Protein 1AUK (pdb70)

Foldseek 3Di:
DFFFEEEAAEAQAACPADVCSPDDFFDQVLVNVLLQFFEWEPAEWAFEQALQLLVLLFQLARSQQQFCDFHFAALQFQFFRDLVGATLLNLVVVLPAQEEEEEEARGDQHDLRCRDDVSRNHPWYWYWDHAQLREFFQCAAQEPDRHGFPDTGHYPAFATFTDTRRAGPFGVDRNACSLVVVLVVLLVQCVVCVVVVHHYYYHYYDNPPPPPAHYHHVQQPPRRQHRNNSRVRSVSVSSVSSVVSCVVVVRQQRYKYKYKYRWAWQCLVPSSIYDNPLWDFTGQWPGCRTIGIIMIIHHPPQAGNDYDHAYHYSSAVSQQSCVSSVGDDDPDDRDHHHCRCVRRVNDGGPDFKGFHAGSHHDLVQATQWMDGHQKIWGQKTAADSSRPDDPDPSNHNVNHIDGDVVTFMDRCVVCVHSDDGPVCDDPVRVVVSVVRVVVRVVCSVPRDGHHHSRVVDGDSLSRDANDPPDPPPPVRRGGD

Nearest PDB structures (foldseek):
  1e33-assembly1_P-2  TM=1.002E+00  e=0.000E+00  Homo sapiens
  1e1z-assembly1_P-2  TM=1.002E+00  e=0.000E+00  Homo sapiens
  1e2s-assembly1_P-2  TM=1.002E+00  e=0.000E+00  Homo sapiens
  1e3c-assembly1_P-2  TM=1.001E+00  e=0.000E+00  Homo sapiens
  1n2k-assembly1_A  TM=1.001E+00  e=6.493E-104  Homo sapiens

InterPro domains:
  IPR000917 Sulfatase, N-terminal [PF00884] (21-346)
  IPR017850 Alkaline-phosphatase-like, core domain superfamily [G3DSA:3.40.720.10] (21-370)
  IPR017850 Alkaline-phosphatase-like, core domain superfamily [SSF53649] (19-501)
  IPR024607 Sulfatase, conserved site [PS00149] (115-125)
  IPR024607 Sulfatase, conserved site [PS00523] (67-79)
  IPR050738 Sulfatase enzyme [PTHR42693] (12-480)

B-factor: mean 43.53, std 13.0, range [14.09, 102.43]

CATH classification: 3.40.720.10 (+1 more: 3.30.1120.10)

Radius of gyration: 21.38 Å; Cα contacts (8 Å, |Δi|>4): 1241; chains: 1; bounding box: 51×48×68 Å

Secondary structure (DSSP, 8-state):
-PPEEEEEEESS--TTTSGGGT-SS---HHHHHHHHTSEEESSEE-SS---HHHHHHHHSS-GGGGT--SS---TTBS-BS-TTSPPHHHHHHTTT-EEEEEE---SB--GGGTTSGGGGT-SEEEE-SS-TTSSB-TTSEEETTTEEPTT-BS-SSPPPPEEETTEEEEBS--GGGHHHHHHHHHHHHHHHHHHTT--EEEEEE--TTSSSP---TTTTTTSSSHHHHHHHHHHHHHHHHHHHHHHHTT-GGGEEEEEEESS---GGGGGGS---TTS---TTSSSHHHHB---EEE-TTTS-SEEE-S-EEGGGHHHHHHHHHTPPPPSS--S----HHHHHTSS-----EEEE--SS--TTT--SEEEETTEEEEEEE---GGGTTSS-GGGSTTS--EEEEEEEEEETTT-TT----TT---HHHHHHHHHHHHHHHHHHHHPPPPPPSGGG-B-GGGS--SSTT-SSTTTT--B-

Organism: Homo sapiens (NCBI:txid9606)

Solvent-accessible surface area: 17368 Å² total

Structure (mmCIF, N/CA/C/O backbone):
data_1AUK
#
_entry.id   1AUK
#
_cell.length_a   132.630
_cell.length_b   132.630
_cell.length_c   192.060
_cell.angle_alpha   90.00
_cell.angle_beta   90.00
_cell.angle_gamma   90.00
#
_symmetry.space_group_name_H-M   'I 4 2 2'
#
loop_
_entity.id
_entity.type
_entity.pdbx_description
1 polymer 'ARYLSULFATASE A'
2 branched 2-acetamido-2-deoxy-beta-D-glucopyranose-(1-4)-2-acetamido-2-deoxy-beta-D-glucopyranose
3 non-polymer 'MAGNESIUM ION'
4 water water
#
loop_
_atom_site.group_PDB
_atom_site.id
_atom_site.type_symbol
_atom_site.label_atom_id
_atom_site.label_alt_id
_atom_site.label_comp_id
_atom_site.label_asym_id
_atom_site.label_entity_id
_atom_site.label_seq_id
_atom_site.pdbx_PDB_ins_code
_atom_site.Cartn_x
_atom_site.Cartn_y
_atom_site.Cartn_z
_atom_site.occupancy
_atom_site.B_iso_or_equiv
_atom_site.auth_seq_id
_atom_site.auth_comp_id
_atom_site.auth_asym_id
_atom_site.auth_atom_id
_atom_site.pdbx_PDB_model_num
ATOM 1 N N . ARG A 1 1 ? 36.120 68.669 -18.390 1.00 81.04 19 ARG A N 1
ATOM 2 C CA . ARG A 1 1 ? 35.729 68.437 -16.978 1.00 79.89 19 ARG A CA 1
ATOM 3 C C . ARG A 1 1 ? 35.196 67.027 -16.739 1.00 76.93 19 ARG A C 1
ATOM 4 O O . ARG A 1 1 ? 35.759 66.297 -15.916 1.00 78.63 19 ARG A O 1
ATOM 6 N N . PRO A 1 2 ? 34.121 66.644 -17.421 1.00 73.34 20 PRO A N 1
ATOM 7 C CA . PRO A 1 2 ? 33.538 65.310 -17.265 1.00 68.92 20 PRO A CA 1
ATOM 8 C C . PRO A 1 2 ? 34.644 64.270 -17.361 1.00 64.90 20 PRO A C 1
ATOM 9 O O . PRO A 1 2 ? 35.575 64.415 -18.164 1.00 63.36 20 PRO A O 1
ATOM 13 N N . PRO A 1 3 ? 34.590 63.258 -16.501 1.00 61.33 21 PRO A N 1
ATOM 14 C CA . PRO A 1 3 ? 35.594 62.197 -16.512 1.00 57.32 21 PRO A CA 1
ATOM 15 C C . PRO A 1 3 ? 35.342 61.247 -17.670 1.00 52.59 21 PRO A C 1
ATOM 16 O O . PRO A 1 3 ? 34.236 61.211 -18.211 1.00 50.55 21 PRO A O 1
ATOM 20 N N . ASN A 1 4 ? 36.359 60.492 -18.061 1.00 52.02 22 ASN A N 1
ATOM 21 C CA . ASN A 1 4 ? 36.213 59.392 -19.008 1.00 52.52 22 ASN A CA 1
ATOM 22 C C . ASN A 1 4 ? 35.652 58.193 -18.204 1.00 53.82 22 ASN A C 1
ATOM 23 O O . ASN A 1 4 ? 36.130 57.912 -17.093 1.00 51.01 22 ASN A O 1
ATOM 28 N N . ILE A 1 5 ? 34.677 57.496 -18.760 1.00 50.14 23 ILE A N 1
ATOM 29 C CA . ILE A 1 5 ? 34.035 56.372 -18.090 1.00 48.35 23 ILE A CA 1
ATOM 30 C C . ILE A 1 5 ? 34.244 55.030 -18.788 1.00 49.35 23 ILE A C 1
ATOM 31 O O . ILE A 1 5 ? 33.939 54.916 -19.978 1.00 49.57 23 ILE A O 1
ATOM 36 N N . VAL A 1 6 ? 34.740 54.023 -18.062 1.00 45.78 24 VAL A N 1
ATOM 37 C CA . VAL A 1 6 ? 34.813 52.662 -18.589 1.00 45.03 24 VAL A CA 1
ATOM 38 C C . VAL A 1 6 ? 33.988 51.711 -17.700 1.00 45.28 24 VAL A C 1
ATOM 39 O O . VAL A 1 6 ? 34.205 51.524 -16.499 1.00 41.96 24 VAL A O 1
ATOM 43 N N . LEU A 1 7 ? 32.954 51.163 -18.324 1.00 42.27 25 LEU A N 1
ATOM 44 C CA . LEU A 1 7 ? 32.022 50.209 -17.712 1.00 40.22 25 LEU A CA 1
ATOM 45 C C . LEU A 1 7 ? 32.250 48.774 -18.172 1.00 41.78 25 LEU A C 1
ATOM 46 O O . LEU A 1 7 ? 31.883 48.434 -19.312 1.00 39.42 25 LEU A O 1
ATOM 51 N N . ILE A 1 8 ? 32.911 47.942 -17.350 1.00 36.18 26 ILE A N 1
ATOM 52 C CA . ILE A 1 8 ? 33.140 46.523 -17.654 1.00 36.42 26 ILE A CA 1
ATOM 53 C C . ILE A 1 8 ? 32.019 45.660 -17.057 1.00 42.26 26 ILE A C 1
ATOM 54 O O . ILE A 1 8 ? 31.694 45.792 -15.863 1.00 38.34 26 ILE A O 1
ATOM 59 N N . PHE A 1 9 ? 31.310 44.878 -17.879 1.00 38.07 27 PHE A N 1
ATOM 60 C CA . PHE A 1 9 ? 30.162 44.058 -17.509 1.00 36.36 27 PHE A CA 1
ATOM 61 C C . PHE A 1 9 ? 30.353 42.595 -17.905 1.00 38.60 27 PHE A C 1
ATOM 62 O O . PHE A 1 9 ? 30.248 42.215 -19.093 1.00 40.06 27 PHE A O 1
ATOM 70 N N . ALA A 1 10 ? 30.579 41.724 -16.920 1.00 31.85 28 ALA A N 1
ATOM 71 C CA . ALA A 1 10 ? 30.837 40.308 -17.199 1.00 32.22 28 ALA A CA 1
ATOM 72 C C . ALA A 1 10 ? 29.527 39.538 -17.361 1.00 27.86 28 ALA A C 1
ATOM 73 O O . ALA A 1 10 ? 28.451 40.139 -17.250 1.00 27.89 28 ALA A O 1
ATOM 75 N N . ASP A 1 11 ? 29.640 38.271 -17.767 1.00 27.96 29 ASP A N 1
ATOM 76 C CA . ASP A 1 11 ? 28.454 37.468 -18.067 1.00 29.60 29 ASP A CA 1
ATOM 77 C C . ASP A 1 11 ? 28.395 36.199 -17.204 1.00 24.40 29 ASP A C 1
ATOM 78 O O . ASP A 1 11 ? 29.362 35.429 -17.172 1.00 25.79 29 ASP A O 1
ATOM 83 N N . ASP A 1 12 ? 27.262 35.982 -16.511 1.00 27.28 30 ASP A N 1
ATOM 84 C CA . ASP A 1 12 ? 27.206 34.729 -15.708 1.00 26.39 30 ASP A CA 1
ATOM 85 C C . ASP A 1 12 ? 28.376 34.547 -14.775 1.00 19.61 30 ASP A C 1
ATOM 86 O O . ASP A 1 12 ? 29.093 33.523 -14.738 1.00 27.00 30 ASP A O 1
ATOM 91 N N . LEU A 1 13 ? 28.732 35.585 -14.033 1.00 25.22 31 LEU A N 1
ATOM 92 C CA . LEU A 1 13 ? 29.829 35.599 -13.075 1.00 27.22 31 LEU A CA 1
ATOM 93 C C . LEU A 1 13 ? 29.233 35.748 -11.634 1.00 25.95 31 LEU A C 1
ATOM 94 O O . LEU A 1 13 ? 28.366 36.583 -11.351 1.00 26.39 31 LEU A O 1
ATOM 99 N N . GLY A 1 14 ? 29.622 34.837 -10.759 1.00 27.37 32 GLY A N 1
ATOM 100 C CA . GLY A 1 14 ? 29.067 34.791 -9.414 1.00 30.45 32 GLY A CA 1
ATOM 101 C C . GLY A 1 14 ? 29.751 35.708 -8.416 1.00 27.45 32 GLY A C 1
ATOM 102 O O . GLY A 1 14 ? 30.897 36.163 -8.512 1.00 26.88 32 GLY A O 1
ATOM 103 N N . TYR A 1 15 ? 29.017 35.922 -7.304 1.00 31.60 33 TYR A N 1
ATOM 104 C CA . TYR A 1 15 ? 29.544 36.678 -6.161 1.00 25.04 33 TYR A CA 1
ATOM 105 C C . TYR A 1 15 ? 30.802 36.092 -5.598 1.00 21.76 33 TYR A C 1
ATOM 106 O O . TYR A 1 15 ? 31.695 36.799 -5.113 1.00 30.49 33 TYR A O 1
ATOM 115 N N . GLY A 1 16 ? 30.995 34.796 -5.615 1.00 21.21 34 GLY A N 1
ATOM 116 C CA . GLY A 1 16 ? 32.131 34.110 -5.063 1.00 26.21 34 GLY A CA 1
ATOM 117 C C . GLY A 1 16 ? 33.285 33.821 -6.001 1.00 31.46 34 GLY A C 1
ATOM 118 O O . GLY A 1 16 ? 34.251 33.231 -5.531 1.00 28.83 34 GLY A O 1
ATOM 119 N N . ASP A 1 17 ? 33.275 34.288 -7.259 1.00 30.44 35 ASP A N 1
ATOM 120 C CA . ASP A 1 17 ? 34.393 33.900 -8.169 1.00 24.88 35 ASP A CA 1
ATOM 121 C C . ASP A 1 17 ? 35.650 34.745 -8.125 1.00 20.43 35 ASP A C 1
ATOM 122 O O . ASP A 1 17 ? 36.745 34.159 -8.292 1.00 24.71 35 ASP A O 1
ATOM 127 N N . LEU A 1 18 ? 35.575 36.050 -7.894 1.00 24.65 36 LEU A N 1
ATOM 128 C CA . LEU A 1 18 ? 36.829 36.822 -7.826 1.00 31.64 36 LEU A CA 1
ATOM 129 C C . LEU A 1 18 ? 37.705 36.442 -6.631 1.00 35.97 36 LEU A C 1
ATOM 130 O O . LEU A 1 18 ? 37.246 36.113 -5.529 1.00 34.97 36 LEU A O 1
ATOM 135 N N . GLY A 1 19 ? 39.035 36.545 -6.792 1.00 30.70 37 GLY A N 1
ATOM 136 C CA . GLY A 1 19 ? 39.998 36.204 -5.758 1.00 31.83 37 GLY A CA 1
ATOM 137 C C . GLY A 1 19 ? 39.728 37.068 -4.501 1.00 37.71 37 GLY A C 1
ATOM 138 O O . GLY A 1 19 ? 39.784 36.616 -3.357 1.00 35.55 37 GLY A O 1
ATOM 139 N N . CYS A 1 20 ? 39.382 38.319 -4.738 1.00 32.25 38 CYS A N 1
ATOM 140 C CA . CYS A 1 20 ? 39.116 39.337 -3.759 1.00 38.08 38 CYS A CA 1
ATOM 141 C C . CYS A 1 20 ? 37.720 39.188 -3.148 1.00 37.52 38 CYS A C 1
ATOM 142 O O . CYS A 1 20 ? 37.284 40.070 -2.420 1.00 32.25 38 CYS A O 1
ATOM 145 N N . TYR A 1 21 ? 36.965 38.143 -3.506 1.00 32.91 39 TYR A N 1
ATOM 146 C CA . TYR A 1 21 ? 35.647 37.914 -2.948 1.00 29.92 39 TYR A CA 1
ATOM 147 C C . TYR A 1 21 ? 35.744 36.527 -2.280 1.00 27.90 39 TYR A C 1
ATOM 148 O O . TYR A 1 21 ? 34.705 35.984 -1.903 1.00 32.77 39 TYR A O 1
ATOM 157 N N . GLY A 1 22 ? 36.966 36.029 -2.148 1.00 24.89 40 GLY A N 1
ATOM 158 C CA . GLY A 1 22 ? 37.228 34.791 -1.437 1.00 26.00 40 GLY A CA 1
ATOM 159 C C . GLY A 1 22 ? 37.530 33.505 -2.154 1.00 31.77 40 GLY A C 1
ATOM 160 O O . GLY A 1 22 ? 37.912 32.485 -1.513 1.00 27.11 40 GLY A O 1
ATOM 161 N N . HIS A 1 23 ? 37.401 33.506 -3.511 1.00 28.68 41 HIS A N 1
ATOM 162 C CA . HIS A 1 23 ? 37.651 32.195 -4.155 1.00 22.41 41 HIS A CA 1
ATOM 163 C C . HIS A 1 23 ? 39.001 31.683 -3.857 1.00 19.87 41 HIS A C 1
ATOM 164 O O . HIS A 1 23 ? 40.024 32.371 -3.962 1.00 27.79 41 HIS A O 1
ATOM 171 N N . PRO A 1 24 ? 39.152 30.393 -3.542 1.00 19.19 42 PRO A N 1
ATOM 172 C CA . PRO A 1 24 ? 40.416 29.783 -3.285 1.00 24.59 42 PRO A CA 1
ATOM 173 C C . PRO A 1 24 ? 41.286 29.398 -4.482 1.00 31.44 42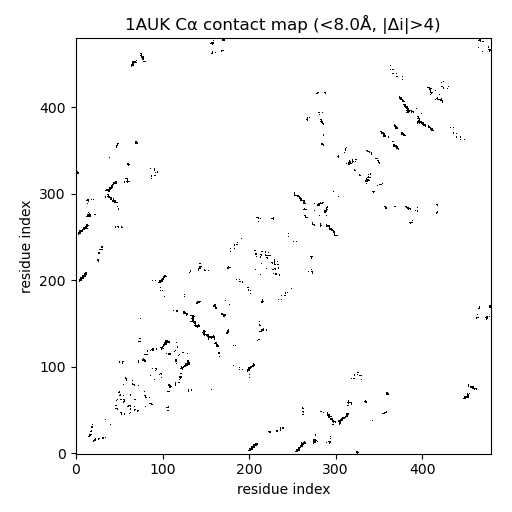 PRO A C 1
ATOM 174 O O . PRO A 1 24 ? 42.422 29.003 -4.183 1.00 22.90 42 PRO A O 1
ATOM 178 N N . SER A 1 25 ? 40.720 29.357 -5.707 1.00 32.43 43 SER A N 1
ATOM 179 C CA . SER A 1 25 ? 41.656 28.947 -6.775 1.00 31.59 43 SER A CA 1
ATOM 180 C C . SER A 1 25 ? 41.577 29.882 -7.979 1.00 31.63 43 SER A C 1
ATOM 181 O O . SER A 1 25 ? 42.494 29.763 -8.784 1.00 38.53 43 SER A O 1
ATOM 184 N N . SER A 1 26 ? 40.650 30.816 -8.081 1.00 30.63 44 SER A N 1
ATOM 185 C CA . SER A 1 26 ? 40.612 31.748 -9.175 1.00 32.89 44 SER A CA 1
ATOM 186 C C . SER A 1 26 ? 41.957 32.517 -9.227 1.00 38.12 44 SER A C 1
ATOM 187 O O . SER A 1 26 ? 42.652 32.682 -8.222 1.00 31.21 44 SER A O 1
ATOM 190 N N . THR A 1 27 ? 42.293 32.991 -10.428 1.00 37.36 45 THR A N 1
ATOM 191 C CA . THR A 1 27 ? 43.482 33.831 -10.668 1.00 34.69 45 THR A CA 1
ATOM 192 C C . THR A 1 27 ? 42.959 35.120 -11.277 1.00 36.76 45 THR A C 1
ATOM 193 O O . THR A 1 27 ? 42.619 35.212 -12.460 1.00 32.73 45 THR A O 1
ATOM 197 N N . THR A 1 28 ? 42.840 36.172 -10.462 1.00 31.62 46 THR A N 1
ATOM 198 C CA . THR A 1 28 ? 42.296 37.459 -10.858 1.00 34.18 46 THR A CA 1
ATOM 199 C C . THR A 1 28 ? 43.125 38.607 -10.269 1.00 35.59 46 THR A C 1
ATOM 200 O O . THR A 1 28 ? 42.585 39.565 -9.688 1.00 33.58 46 THR A O 1
ATOM 204 N N . PRO A 1 29 ? 44.422 38.657 -10.591 1.00 37.47 47 PRO A N 1
ATOM 205 C CA . PRO A 1 29 ? 45.293 39.724 -10.078 1.00 40.81 47 PRO A CA 1
ATOM 206 C C . PRO A 1 29 ? 44.916 41.133 -10.461 1.00 41.69 47 PRO A C 1
ATOM 207 O O . PRO A 1 29 ? 44.918 41.998 -9.564 1.00 42.55 47 PRO A O 1
ATOM 211 N N . ASN A 1 30 ? 44.558 41.436 -11.722 1.00 38.87 48 ASN A N 1
ATOM 212 C CA . ASN A 1 30 ? 44.260 42.845 -12.030 1.00 35.67 48 ASN A CA 1
ATOM 213 C C . ASN A 1 30 ? 43.026 43.324 -11.305 1.00 36.93 48 ASN A C 1
ATOM 214 O O . ASN A 1 30 ? 42.953 44.472 -10.812 1.00 36.69 48 ASN A O 1
ATOM 219 N N . LEU A 1 31 ? 42.002 42.461 -11.201 1.00 38.50 49 LEU A N 1
ATOM 220 C CA . LEU A 1 31 ? 40.754 42.872 -10.518 1.00 36.19 49 LEU A CA 1
ATOM 221 C C . LEU A 1 31 ? 41.020 42.972 -9.016 1.00 33.36 49 LEU A C 1
ATOM 222 O O . LEU A 1 31 ? 40.531 43.889 -8.371 1.00 34.42 49 LEU A O 1
ATOM 227 N N . ASP A 1 32 ? 41.859 42.099 -8.446 1.00 34.06 50 ASP A N 1
ATOM 228 C CA . ASP A 1 32 ? 42.161 42.186 -7.021 1.00 37.93 50 ASP A CA 1
ATOM 229 C C . ASP A 1 32 ? 42.838 43.534 -6.735 1.00 42.86 50 ASP A C 1
ATOM 230 O O . ASP A 1 32 ? 42.503 44.281 -5.813 1.00 41.99 50 ASP A O 1
ATOM 235 N N . GLN A 1 33 ? 43.764 43.928 -7.622 1.00 45.62 51 GLN A N 1
ATOM 236 C CA . GLN A 1 33 ? 44.484 45.210 -7.451 1.00 47.04 51 GLN A CA 1
ATOM 237 C C . GLN A 1 33 ? 43.560 46.387 -7.661 1.00 45.32 51 GLN A C 1
ATOM 238 O O . GLN A 1 33 ? 43.659 47.353 -6.875 1.00 45.28 51 GLN A O 1
ATOM 244 N N . LEU A 1 34 ? 42.554 46.318 -8.541 1.00 43.27 52 LEU A N 1
ATOM 245 C CA . LEU A 1 34 ? 41.570 47.389 -8.685 1.00 44.18 52 LEU A CA 1
ATOM 246 C C . LEU A 1 34 ? 40.739 47.525 -7.394 1.00 45.42 52 LEU A C 1
ATOM 247 O O . LEU A 1 34 ? 40.276 48.619 -7.040 1.00 44.82 52 LEU A O 1
ATOM 252 N N . ALA A 1 35 ? 40.431 46.367 -6.784 1.00 43.28 53 ALA A N 1
ATOM 253 C CA . ALA A 1 35 ? 39.665 46.320 -5.538 1.00 44.10 53 ALA A CA 1
ATOM 254 C C . ALA A 1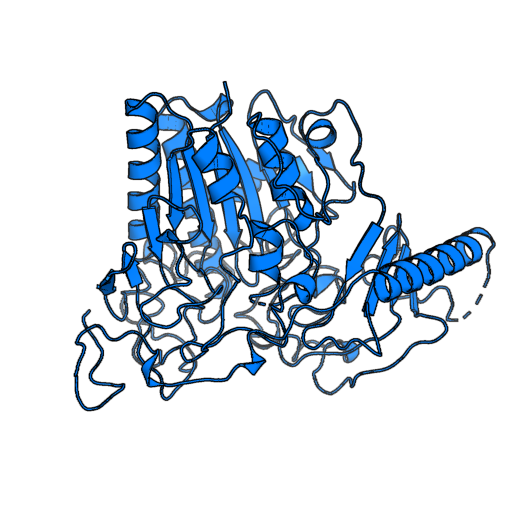 35 ? 40.484 47.002 -4.437 1.00 41.36 53 ALA A C 1
ATOM 255 O O . ALA A 1 35 ? 39.965 47.846 -3.724 1.00 44.87 53 ALA A O 1
ATOM 257 N N . ALA A 1 36 ? 41.753 46.605 -4.324 1.00 38.34 54 ALA A N 1
ATOM 258 C CA . ALA A 1 36 ? 42.660 47.188 -3.358 1.00 42.26 54 ALA A CA 1
ATOM 259 C C . ALA A 1 36 ? 42.852 48.698 -3.514 1.00 46.03 54 ALA A C 1
ATOM 260 O O . ALA A 1 36 ? 43.119 49.343 -2.489 1.00 48.87 54 ALA A O 1
ATOM 262 N N . GLY A 1 37 ? 42.656 49.319 -4.682 1.00 46.16 55 GLY A N 1
ATOM 263 C CA . GLY A 1 37 ? 42.824 50.769 -4.781 1.00 41.02 55 GLY A CA 1
ATOM 264 C C . GLY A 1 37 ? 41.521 51.491 -5.014 1.00 42.15 55 GLY A C 1
ATOM 265 O O . GLY A 1 37 ? 41.521 52.667 -5.427 1.00 44.72 55 GLY A O 1
ATOM 266 N N . GLY A 1 38 ? 40.372 50.808 -4.813 1.00 38.68 56 GLY A N 1
ATOM 267 C CA . GLY A 1 38 ? 39.100 51.478 -5.064 1.00 33.30 56 GLY A CA 1
ATOM 268 C C . GLY A 1 38 ? 38.016 51.034 -4.077 1.00 38.89 56 GLY A C 1
ATOM 269 O O . GLY A 1 38 ? 38.321 50.548 -2.991 1.00 37.17 56 GLY A O 1
ATOM 270 N N . LEU A 1 39 ? 36.766 51.220 -4.465 1.00 34.40 57 LEU A N 1
ATOM 271 C CA . LEU A 1 39 ? 35.624 50.831 -3.676 1.00 38.52 57 LEU A CA 1
ATOM 272 C C . LEU A 1 39 ? 35.052 49.465 -4.074 1.00 43.09 57 LEU A C 1
ATOM 273 O O . LEU A 1 39 ? 34.726 49.224 -5.242 1.00 46.13 57 LEU A O 1
ATOM 278 N N . ARG A 1 40 ? 34.955 48.549 -3.108 1.00 39.26 58 ARG A N 1
ATOM 279 C CA . ARG A 1 40 ? 34.370 47.218 -3.314 1.00 36.87 58 ARG A CA 1
ATOM 280 C C . ARG A 1 40 ? 33.003 47.162 -2.629 1.00 39.14 58 ARG A C 1
ATOM 281 O O . ARG A 1 40 ? 32.871 47.505 -1.437 1.00 36.72 58 ARG A O 1
ATOM 289 N N . PHE A 1 41 ? 31.953 46.837 -3.383 1.00 34.32 59 PHE A N 1
ATOM 290 C CA . PHE A 1 41 ? 30.601 46.730 -2.852 1.00 34.65 59 PHE A CA 1
ATOM 291 C C . PHE A 1 41 ? 30.284 45.312 -2.351 1.00 36.81 59 PHE A C 1
ATOM 292 O O . PHE A 1 41 ? 30.522 44.330 -3.080 1.00 37.37 59 PHE A O 1
ATOM 300 N N . THR A 1 42 ? 29.647 45.175 -1.178 1.00 34.27 60 THR A N 1
ATOM 301 C CA . THR A 1 42 ? 29.294 43.808 -0.709 1.00 27.41 60 THR A CA 1
ATOM 302 C C . THR A 1 42 ? 27.834 43.501 -1.013 1.00 22.23 60 THR A C 1
ATOM 303 O O . THR A 1 42 ? 27.336 42.377 -1.040 1.00 28.74 60 THR A O 1
ATOM 307 N N . ASP A 1 43 ? 27.036 44.532 -1.216 1.00 23.25 61 ASP A N 1
ATOM 308 C CA . ASP A 1 43 ? 25.597 44.486 -1.417 1.00 27.80 61 ASP A CA 1
ATOM 309 C C . ASP A 1 43 ? 25.167 45.199 -2.703 1.00 28.32 61 ASP A C 1
ATOM 310 O O . ASP A 1 43 ? 24.249 46.049 -2.669 1.00 26.61 61 ASP A O 1
ATOM 315 N N . PHE A 1 44 ? 25.741 44.795 -3.846 1.00 31.59 62 PHE A N 1
ATOM 316 C CA . PHE A 1 44 ? 25.306 45.437 -5.140 1.00 31.33 62 PHE A CA 1
ATOM 317 C C . PHE A 1 44 ? 24.444 44.433 -5.915 1.00 28.49 62 PHE A C 1
ATOM 318 O O . PHE A 1 44 ? 24.697 43.223 -5.885 1.00 25.08 62 PHE A O 1
ATOM 326 N N . TYR A 1 45 ? 23.348 44.842 -6.562 1.00 30.20 63 TYR A N 1
ATOM 327 C CA . TYR A 1 45 ? 22.404 43.942 -7.161 1.00 30.68 63 TYR A CA 1
ATOM 328 C C . TYR A 1 45 ? 21.960 44.228 -8.604 1.00 35.69 63 TYR A C 1
ATOM 329 O O . TYR A 1 45 ? 21.986 45.371 -9.070 1.00 32.66 63 TYR A O 1
ATOM 338 N N . VAL A 1 46 ? 21.383 43.218 -9.257 1.00 31.76 64 VAL A N 1
ATOM 339 C CA . VAL A 1 46 ? 20.637 43.428 -10.514 1.00 32.56 64 VAL A CA 1
ATOM 340 C C . VAL A 1 46 ? 19.198 43.040 -10.180 1.00 34.67 64 VAL A C 1
ATOM 341 O O . VAL A 1 46 ? 18.951 42.257 -9.244 1.00 33.17 64 VAL A O 1
ATOM 345 N N . PRO A 1 47 ? 18.192 43.577 -10.860 1.00 32.50 65 PRO A N 1
ATOM 346 C CA . PRO A 1 47 ? 16.813 43.276 -10.539 1.00 29.32 65 PRO A CA 1
ATOM 347 C C . PRO A 1 47 ? 16.307 41.959 -11.082 1.00 30.53 65 PRO A C 1
ATOM 348 O O . PRO A 1 47 ? 15.196 41.574 -10.693 1.00 29.42 65 PRO A O 1
ATOM 352 N N . VAL A 1 48 ? 16.942 41.373 -12.104 1.00 28.83 66 VAL A N 1
ATOM 353 C CA . VAL A 1 48 ? 16.398 40.152 -12.732 1.00 28.27 66 VAL A CA 1
ATOM 354 C C . VAL A 1 48 ? 17.591 39.289 -13.113 1.00 24.39 66 VAL A C 1
ATOM 355 O O . VAL A 1 48 ? 18.614 39.854 -13.607 1.00 27.94 66 VAL A O 1
ATOM 359 N N . SER A 1 49 ? 17.645 38.002 -12.801 1.00 24.83 67 SER A N 1
ATOM 360 C CA . SER A 1 49 ? 18.902 37.306 -13.088 1.00 28.04 67 SER A CA 1
ATOM 361 C C . SER A 1 49 ? 18.926 36.497 -14.387 1.00 28.52 67 SER A C 1
ATOM 362 O O . SER A 1 49 ? 19.242 35.304 -14.421 1.00 24.33 67 SER A O 1
ATOM 365 N N . LEU A 1 50 ? 18.731 37.266 -15.479 1.00 30.66 68 LEU A N 1
ATOM 366 C CA . LEU A 1 50 ? 18.861 36.669 -16.821 1.00 30.85 68 LEU A CA 1
ATOM 367 C C . LEU A 1 50 ? 19.536 37.748 -17.711 1.00 30.36 68 LEU A C 1
ATOM 368 O O . LEU A 1 50 ? 19.380 38.945 -17.461 1.00 26.77 68 LEU A O 1
ATOM 377 N N . THR A 1 52 ? 19.172 39.246 -20.901 1.00 31.17 70 THR A N 1
ATOM 378 C CA . THR A 1 52 ? 18.464 40.341 -21.539 1.00 32.43 70 THR A CA 1
ATOM 379 C C . THR A 1 52 ? 17.866 41.365 -20.614 1.00 34.07 70 THR A C 1
ATOM 380 O O . THR A 1 52 ? 18.130 42.581 -20.721 1.00 34.36 70 THR A O 1
ATOM 384 N N . PRO A 1 53 ? 16.965 40.954 -19.718 1.00 30.93 71 PRO A N 1
ATOM 385 C CA . PRO A 1 53 ? 16.371 41.883 -18.752 1.00 30.34 71 PRO A CA 1
ATOM 386 C C . PRO A 1 53 ? 17.431 42.645 -17.984 1.00 22.99 71 PRO A C 1
ATOM 387 O O . PRO A 1 53 ? 17.292 43.871 -17.807 1.00 27.10 71 PRO A O 1
ATOM 391 N N . SER A 1 54 ? 18.547 42.030 -17.639 1.00 26.67 72 SER A N 1
ATOM 392 C CA . SER A 1 54 ? 19.594 42.701 -16.855 1.00 31.07 72 SER A CA 1
ATOM 393 C C . SER A 1 54 ? 20.316 43.782 -17.649 1.00 35.24 72 SER A C 1
ATOM 394 O O . SER A 1 54 ? 20.631 44.899 -17.173 1.00 29.21 72 SER A O 1
ATOM 397 N N . ARG A 1 55 ? 20.585 43.476 -18.934 1.00 36.68 73 ARG A N 1
ATOM 398 C CA . ARG A 1 55 ? 21.284 44.457 -19.803 1.00 31.78 73 ARG A CA 1
ATOM 399 C C . ARG A 1 55 ? 20.383 45.655 -20.048 1.00 31.53 73 ARG A C 1
ATOM 400 O O . ARG A 1 55 ? 20.854 46.789 -19.930 1.00 35.30 73 ARG A O 1
ATOM 408 N N . ALA A 1 56 ? 19.079 45.428 -20.186 1.00 32.25 74 ALA A N 1
ATOM 409 C CA . ALA A 1 56 ? 18.112 46.503 -20.343 1.00 35.19 74 ALA A CA 1
ATOM 410 C C . ALA A 1 56 ? 18.010 47.414 -19.128 1.00 39.04 74 ALA A C 1
ATOM 411 O O . ALA A 1 56 ? 18.027 48.650 -19.277 1.00 38.16 74 ALA A O 1
ATOM 413 N N . ALA A 1 57 ? 18.006 46.797 -17.928 1.00 37.64 75 ALA A N 1
ATOM 414 C CA . ALA A 1 57 ? 17.947 47.602 -16.708 1.00 37.15 75 ALA A CA 1
ATOM 415 C C . ALA A 1 57 ? 19.223 48.434 -16.601 1.00 30.14 75 ALA A C 1
ATOM 416 O O . ALA A 1 57 ? 19.150 49.607 -16.218 1.00 36.81 75 ALA A O 1
ATOM 418 N N . LEU A 1 58 ? 20.381 47.859 -16.913 1.00 32.00 76 LEU A N 1
ATOM 419 C CA . LEU A 1 58 ? 21.622 48.605 -16.837 1.00 35.49 76 LEU A CA 1
ATOM 420 C C . LEU A 1 58 ? 21.646 49.844 -17.734 1.00 41.79 76 LEU A C 1
ATOM 421 O O . LEU A 1 58 ? 22.049 50.943 -17.293 1.00 39.14 76 LEU A O 1
ATOM 426 N N . LEU A 1 59 ? 21.285 49.652 -19.005 1.00 43.13 77 LEU A N 1
ATOM 427 C CA . LEU A 1 59 ? 21.399 50.766 -19.970 1.00 42.39 77 LEU A CA 1
ATOM 428 C C . LEU A 1 59 ? 20.315 51.810 -19.793 1.00 40.73 77 LEU A C 1
ATOM 429 O O . LEU A 1 59 ? 20.615 52.968 -20.111 1.00 41.55 77 LEU A O 1
ATOM 434 N N . THR A 1 60 ? 19.107 51.479 -19.320 1.00 39.65 78 THR A N 1
ATOM 435 C CA . THR A 1 60 ? 18.051 52.472 -19.181 1.00 38.42 78 THR A CA 1
ATOM 436 C C . THR A 1 60 ? 17.735 53.007 -17.790 1.00 41.64 78 THR A C 1
ATOM 437 O O . THR A 1 60 ? 16.881 53.904 -17.645 1.00 38.46 78 THR A O 1
ATOM 441 N N . GLY A 1 61 ? 18.212 52.312 -16.751 1.00 41.15 79 GLY A N 1
ATOM 442 C CA . GLY A 1 61 ? 17.889 52.666 -15.382 1.00 40.44 79 GLY A CA 1
ATOM 443 C C . GLY A 1 61 ? 16.417 52.379 -15.108 1.00 35.44 79 GLY A C 1
ATOM 444 O O . GLY A 1 61 ? 15.799 53.052 -14.276 1.00 37.05 79 GLY A O 1
ATOM 445 N N . ARG A 1 62 ? 15.822 51.425 -15.824 1.00 35.02 80 ARG A N 1
ATOM 446 C CA . ARG A 1 62 ? 14.398 51.134 -15.680 1.00 37.09 80 ARG A CA 1
ATOM 447 C C . ARG A 1 62 ? 14.175 49.629 -15.512 1.00 37.18 80 ARG A C 1
ATOM 448 O O . ARG A 1 62 ? 14.891 48.824 -16.094 1.00 38.17 80 ARG A O 1
ATOM 456 N N . LEU A 1 63 ? 13.210 49.270 -14.669 1.00 39.33 81 LEU A N 1
ATOM 457 C CA . LEU A 1 63 ? 12.875 47.871 -14.398 1.00 40.15 81 LEU A CA 1
ATOM 458 C C . LEU A 1 63 ? 12.482 47.259 -15.737 1.00 41.17 81 LEU A C 1
ATOM 459 O O . LEU A 1 63 ? 11.622 47.804 -16.431 1.00 40.01 81 LEU A O 1
ATOM 464 N N . PRO A 1 64 ? 13.003 46.080 -16.044 1.00 41.99 82 PRO A N 1
ATOM 465 C CA . PRO A 1 64 ? 12.744 45.433 -17.322 1.00 40.03 82 PRO A CA 1
ATOM 466 C C . PRO A 1 64 ? 11.296 45.214 -17.672 1.00 41.08 82 PRO A C 1
ATOM 467 O O . PRO A 1 64 ? 10.988 45.150 -18.870 1.00 42.01 82 PRO A O 1
ATOM 471 N N . VAL A 1 65 ? 10.350 45.057 -16.733 1.00 36.27 83 VAL A N 1
ATOM 472 C CA . VAL A 1 65 ? 8.970 44.836 -17.145 1.00 36.14 83 VAL A CA 1
ATOM 473 C C . VAL A 1 65 ? 8.356 46.093 -17.764 1.00 35.51 83 VAL A C 1
ATOM 474 O O . VAL A 1 65 ? 7.291 45.988 -18.408 1.00 38.65 83 VAL A O 1
ATOM 478 N N . ARG A 1 66 ? 8.902 47.283 -17.499 1.00 35.85 84 ARG A N 1
ATOM 479 C CA . ARG A 1 66 ? 8.256 48.489 -18.037 1.00 43.59 84 ARG A CA 1
ATOM 480 C C . ARG A 1 66 ? 8.321 48.556 -19.565 1.00 43.99 84 ARG A C 1
ATOM 481 O O . ARG A 1 66 ? 7.401 49.130 -20.160 1.00 46.33 84 ARG A O 1
ATOM 489 N N . MET A 1 67 ? 9.370 48.045 -20.196 1.00 46.76 85 MET A N 1
ATOM 490 C CA . MET A 1 67 ? 9.468 48.121 -21.649 1.00 51.31 85 MET A CA 1
ATOM 491 C C . MET A 1 67 ? 9.399 46.748 -22.309 1.00 49.82 85 MET A C 1
ATOM 492 O O . MET A 1 67 ? 10.019 46.532 -23.341 1.00 51.62 85 MET A O 1
ATOM 497 N N . GLY A 1 68 ? 8.686 45.802 -21.721 1.00 47.97 86 GLY A N 1
ATOM 498 C CA . GLY A 1 68 ? 8.479 44.493 -22.278 1.00 43.62 86 GLY A CA 1
ATOM 499 C C . GLY A 1 68 ? 9.664 43.570 -22.431 1.00 42.18 86 GLY A C 1
ATOM 500 O O . GLY A 1 68 ? 9.536 42.619 -23.219 1.00 39.17 86 GLY A O 1
ATOM 501 N N . MET A 1 69 ? 10.751 43.727 -21.661 1.00 37.80 87 MET A N 1
ATOM 502 C CA . MET A 1 69 ? 11.878 42.810 -21.763 1.00 34.69 87 MET A CA 1
ATOM 503 C C . MET A 1 69 ? 11.717 41.559 -20.897 1.00 37.97 87 MET A C 1
ATOM 504 O O . MET A 1 69 ? 12.512 41.282 -19.999 1.00 35.27 87 MET A O 1
ATOM 509 N N . TYR A 1 70 ? 10.719 40.733 -21.185 1.00 35.36 88 TYR A N 1
ATOM 510 C CA . TYR A 1 70 ? 10.342 39.484 -20.582 1.00 38.25 88 TYR A CA 1
ATOM 511 C C . TYR A 1 70 ? 9.397 38.771 -21.556 1.00 38.91 88 TYR A C 1
ATOM 512 O O . TYR A 1 70 ? 8.764 39.486 -22.346 1.00 42.13 88 TYR A O 1
ATOM 521 N N . PRO A 1 71 ? 9.164 37.485 -21.373 1.00 38.89 89 PRO A N 1
ATOM 522 C CA . PRO A 1 71 ? 9.871 36.668 -20.400 1.00 38.66 89 PRO A CA 1
ATOM 523 C C . PRO A 1 71 ? 11.153 36.107 -21.001 1.00 40.68 89 PRO A C 1
ATOM 524 O O . PRO A 1 71 ? 11.438 36.435 -22.163 1.00 42.01 89 PRO A O 1
ATOM 528 N N . GLY A 1 72 ? 11.913 35.307 -20.280 1.00 35.96 90 GLY A N 1
ATOM 529 C CA . GLY A 1 72 ? 13.148 34.699 -20.755 1.00 33.32 90 GLY A CA 1
ATOM 530 C C . GLY A 1 72 ? 14.110 35.684 -21.412 1.00 35.31 90 GLY A C 1
ATOM 531 O O . GLY A 1 72 ? 14.307 36.793 -20.907 1.00 34.52 90 GLY A O 1
ATOM 532 N N . VAL A 1 73 ? 14.894 35.252 -22.412 1.00 34.95 91 VAL A N 1
ATOM 533 C CA . VAL A 1 73 ? 15.847 36.096 -23.118 1.00 36.33 91 VAL A CA 1
ATOM 534 C C . VAL A 1 73 ? 15.504 36.123 -24.635 1.00 37.87 91 VAL A C 1
ATOM 535 O O . VAL A 1 73 ? 14.702 35.325 -25.103 1.00 32.35 91 VAL A O 1
ATOM 539 N N . LEU A 1 74 ? 16.156 37.001 -25.364 1.00 39.33 92 LEU A N 1
ATOM 540 C CA . LEU A 1 74 ? 15.938 37.092 -26.813 1.00 40.56 92 LEU A CA 1
ATOM 541 C C . LEU A 1 74 ? 16.748 36.036 -27.546 1.00 38.69 92 LEU A C 1
ATOM 542 O O . LEU A 1 74 ? 17.766 35.579 -26.997 1.00 36.78 92 LEU A O 1
ATOM 547 N N . VAL A 1 75 ? 16.259 35.574 -28.696 1.00 40.58 93 VAL A N 1
ATOM 548 C CA . VAL A 1 75 ? 17.021 34.599 -29.516 1.00 41.68 93 VAL A CA 1
ATOM 549 C C . VAL A 1 75 ? 17.332 35.221 -30.887 1.00 40.56 93 VAL A C 1
ATOM 550 O O . VAL A 1 75 ? 16.823 36.299 -31.238 1.00 39.47 93 VAL A O 1
ATOM 554 N N . PRO A 1 76 ? 18.214 34.614 -31.665 1.00 37.16 94 PRO A N 1
ATOM 555 C CA . PRO A 1 76 ? 18.606 35.146 -32.976 1.00 40.20 94 PRO A CA 1
ATOM 556 C C . PRO A 1 76 ? 17.397 35.417 -33.851 1.00 36.91 94 PRO A C 1
ATOM 557 O O . PRO A 1 76 ? 17.333 36.567 -34.313 1.00 42.67 94 PRO A O 1
ATOM 561 N N . SER A 1 77 ? 16.344 34.606 -33.928 1.00 37.34 95 SER A N 1
ATOM 562 C CA . SER A 1 77 ? 15.172 34.929 -34.733 1.00 39.42 95 SER A CA 1
ATOM 563 C C . SER A 1 77 ? 14.131 35.825 -34.101 1.00 44.53 95 SER A C 1
ATOM 564 O O . SER A 1 77 ? 13.076 36.002 -34.734 1.00 44.45 95 SER A O 1
ATOM 567 N N . SER A 1 78 ? 14.398 36.421 -32.927 1.00 44.86 96 SER A N 1
ATOM 568 C CA . SER A 1 78 ? 13.391 37.276 -32.304 1.00 43.63 96 SER A CA 1
ATOM 569 C C . SER A 1 78 ? 13.007 38.484 -33.161 1.00 43.59 96 SER A C 1
ATOM 570 O O . SER A 1 78 ? 13.907 39.208 -33.607 1.00 41.49 96 SER A O 1
ATOM 573 N N . ARG A 1 79 ? 11.712 38.794 -33.227 1.00 42.57 97 ARG A N 1
ATOM 574 C CA . ARG A 1 79 ? 11.284 40.017 -33.897 1.00 48.57 97 ARG A CA 1
ATOM 575 C C . ARG A 1 79 ? 11.456 41.241 -33.004 1.00 50.63 97 ARG A C 1
ATOM 576 O O . ARG A 1 79 ? 11.603 42.372 -33.484 1.00 50.33 97 ARG A O 1
ATOM 584 N N . GLY A 1 80 ? 11.318 41.019 -31.686 1.00 50.45 98 GLY A N 1
ATOM 585 C CA . GLY A 1 80 ? 11.381 42.151 -30.759 1.00 46.14 98 GLY A CA 1
ATOM 586 C C . GLY A 1 80 ? 12.782 42.550 -30.326 1.00 41.85 98 GLY A C 1
ATOM 587 O O . GLY A 1 80 ? 13.760 41.877 -30.655 1.00 40.74 98 GLY A O 1
ATOM 588 N N . GLY A 1 81 ? 12.855 43.667 -29.594 1.00 41.81 99 GLY A N 1
ATOM 589 C CA . GLY A 1 81 ? 14.124 44.175 -29.066 1.00 41.86 99 GLY A CA 1
ATOM 590 C C . GLY A 1 81 ? 13.838 45.328 -28.089 1.00 41.50 99 GLY A C 1
ATOM 591 O O . GLY A 1 81 ? 12.682 45.701 -27.927 1.00 42.15 99 GLY A O 1
ATOM 592 N N . LEU A 1 82 ? 14.844 45.880 -27.423 1.00 41.68 100 LEU A N 1
ATOM 593 C CA . LEU A 1 82 ? 14.647 47.051 -26.578 1.00 42.02 100 LEU A CA 1
ATOM 594 C C . LEU A 1 82 ? 14.093 48.213 -27.406 1.00 45.52 100 LEU A C 1
ATOM 595 O O . LEU A 1 82 ? 14.840 48.740 -28.241 1.00 48.21 100 LEU A O 1
ATOM 600 N N . PRO A 1 83 ? 12.875 48.672 -27.162 1.00 46.09 101 PRO A N 1
ATOM 601 C CA . PRO A 1 83 ? 12.283 49.765 -27.899 1.00 45.23 101 PRO A CA 1
ATOM 602 C C . PRO A 1 83 ? 13.232 50.936 -28.101 1.00 47.35 101 PRO A C 1
ATOM 603 O O . PRO A 1 83 ? 14.007 51.360 -27.244 1.00 45.50 101 PRO A O 1
ATOM 607 N N . LEU A 1 84 ? 13.142 51.484 -29.322 1.00 45.59 102 LEU A N 1
ATOM 608 C CA . LEU A 1 84 ? 13.926 52.662 -29.683 1.00 44.51 102 LEU A CA 1
ATOM 609 C C . LEU A 1 84 ? 13.436 53.856 -28.900 1.00 39.69 102 LEU A C 1
ATOM 610 O O . LEU A 1 84 ? 14.309 54.708 -28.683 1.00 34.75 102 LEU A O 1
ATOM 615 N N . GLU A 1 85 ? 12.238 54.045 -28.393 1.00 42.58 103 GLU A N 1
ATOM 616 C CA . GLU A 1 85 ? 11.975 55.245 -27.589 1.00 50.99 103 GLU A CA 1
ATOM 617 C C . GLU A 1 85 ? 12.754 55.232 -26.275 1.00 51.33 103 GLU A C 1
ATOM 618 O O . GLU A 1 85 ? 12.974 56.322 -25.740 1.00 52.29 103 GLU A O 1
ATOM 624 N N . GLU A 1 86 ? 13.209 54.100 -25.733 1.00 48.94 104 GLU A N 1
ATOM 625 C CA . GLU A 1 86 ? 13.955 54.069 -24.489 1.00 45.22 104 GLU A CA 1
ATOM 626 C C . GLU A 1 86 ? 15.229 54.899 -24.617 1.00 46.79 104 GLU A C 1
ATOM 627 O O . GLU A 1 86 ? 15.891 54.772 -25.639 1.00 44.97 104 GLU A O 1
ATOM 633 N N . VAL A 1 87 ? 15.590 55.710 -23.627 1.00 46.17 105 VAL A N 1
ATOM 634 C CA . VAL A 1 87 ? 16.850 56.444 -23.697 1.00 45.67 105 VAL A CA 1
ATOM 635 C C . VAL A 1 87 ? 17.950 55.690 -22.965 1.00 47.43 105 VAL A C 1
ATOM 636 O O . VAL A 1 87 ? 17.786 55.336 -21.793 1.00 50.62 105 VAL A O 1
ATOM 640 N N . THR A 1 88 ? 19.103 55.473 -23.592 1.00 46.02 106 THR A N 1
ATOM 641 C CA . THR A 1 88 ? 20.160 54.721 -22.943 1.00 45.04 106 THR A CA 1
ATOM 642 C C . THR A 1 88 ? 21.246 55.602 -22.359 1.00 47.14 106 THR A C 1
ATOM 643 O O . THR A 1 88 ? 21.321 56.809 -22.653 1.00 48.54 106 THR A O 1
ATOM 647 N N . VAL A 1 89 ? 22.167 54.968 -21.610 1.00 46.13 107 VAL A N 1
ATOM 648 C CA . VAL A 1 89 ? 23.229 55.774 -21.034 1.00 50.60 107 VAL A CA 1
ATOM 649 C C . VAL A 1 89 ? 24.089 56.342 -22.173 1.00 50.18 107 VAL A C 1
ATOM 650 O O . VAL A 1 89 ? 24.616 57.440 -21.984 1.00 51.61 107 VAL A O 1
ATOM 654 N N . ALA A 1 90 ? 24.294 55.546 -23.216 1.00 49.83 108 ALA A N 1
ATOM 655 C CA . ALA A 1 90 ? 25.139 56.007 -24.324 1.00 49.44 108 ALA A CA 1
ATOM 656 C C . ALA A 1 90 ? 24.555 57.299 -24.909 1.00 46.71 108 ALA A C 1
ATOM 657 O O . ALA A 1 90 ? 25.300 58.266 -25.114 1.00 47.92 108 ALA A O 1
ATOM 659 N N . GLU A 1 91 ? 23.248 57.397 -25.070 1.00 42.92 109 GLU A N 1
ATOM 660 C CA . GLU A 1 91 ? 22.624 58.604 -25.562 1.00 48.86 109 GLU A CA 1
ATOM 661 C C . GLU A 1 91 ? 22.692 59.796 -24.642 1.00 53.07 109 GLU A C 1
ATOM 662 O O . GLU A 1 91 ? 22.925 60.918 -25.112 1.00 53.88 109 GLU A O 1
ATOM 668 N N . VAL A 1 92 ? 22.533 59.533 -23.343 1.00 53.48 110 VAL A N 1
ATOM 669 C CA . VAL A 1 92 ? 22.634 60.603 -22.351 1.00 50.48 110 VAL A CA 1
ATOM 670 C C . VAL A 1 92 ? 24.010 61.257 -22.479 1.00 50.44 110 VAL A C 1
ATOM 671 O O . VAL A 1 92 ? 24.124 62.490 -22.431 1.00 52.44 110 VAL A O 1
ATOM 675 N N . LEU A 1 93 ? 25.049 60.438 -22.632 1.00 49.25 111 LEU A N 1
ATOM 676 C CA . LEU A 1 93 ? 26.411 60.946 -22.709 1.00 51.63 111 LEU A CA 1
ATOM 677 C C . LEU A 1 93 ? 26.811 61.466 -24.090 1.00 54.06 111 LEU A C 1
ATOM 678 O O . LEU A 1 93 ? 27.734 62.297 -24.194 1.00 50.06 111 LEU A O 1
ATOM 683 N N . ALA A 1 94 ? 26.190 60.929 -25.135 1.00 55.01 112 ALA A N 1
ATOM 684 C CA . ALA A 1 94 ? 26.521 61.339 -26.500 1.00 58.02 112 ALA A CA 1
ATOM 685 C C . ALA A 1 94 ? 26.076 62.799 -26.650 1.00 60.63 112 ALA A C 1
ATOM 686 O O . ALA A 1 94 ? 26.885 63.686 -26.948 1.00 62.42 112 ALA A O 1
ATOM 688 N N . ALA A 1 95 ? 24.846 63.091 -26.220 1.00 61.32 113 ALA A N 1
ATOM 689 C CA . ALA A 1 95 ? 24.304 64.444 -26.240 1.00 63.94 113 ALA A CA 1
ATOM 690 C C . ALA A 1 95 ? 25.046 65.449 -25.368 1.00 65.08 113 ALA A C 1
ATOM 691 O O . ALA A 1 95 ? 24.708 66.643 -25.382 1.00 68.34 113 ALA A O 1
ATOM 693 N N . ARG A 1 96 ? 26.041 65.051 -24.612 1.00 63.99 114 ARG A N 1
ATOM 694 C CA . ARG A 1 96 ? 26.850 65.885 -23.743 1.00 65.27 114 ARG A CA 1
ATOM 695 C C . ARG A 1 96 ? 28.260 65.964 -24.333 1.00 63.93 114 ARG A C 1
ATOM 696 O O . ARG A 1 96 ? 29.222 66.491 -23.774 1.00 63.89 114 ARG A O 1
ATOM 704 N N . GLY A 1 97 ? 28.393 65.356 -25.510 1.00 61.74 115 GLY A N 1
ATOM 705 C CA . GLY A 1 97 ? 29.609 65.375 -26.286 1.00 59.45 115 GLY A CA 1
ATOM 706 C C . GLY A 1 97 ? 30.610 64.269 -26.052 1.00 59.30 115 GLY A C 1
ATOM 707 O O . GLY A 1 97 ? 31.798 64.429 -26.381 1.00 57.08 115 GLY A O 1
ATOM 708 N N . TYR A 1 98 ? 30.153 63.151 -25.473 1.00 57.03 116 TYR A N 1
ATOM 709 C CA . TYR A 1 98 ? 31.067 62.030 -25.229 1.00 54.45 116 TYR A CA 1
ATOM 710 C C . TYR A 1 98 ? 31.236 61.275 -26.539 1.00 51.12 116 TYR A C 1
ATOM 711 O O . TYR A 1 98 ? 30.279 61.161 -27.306 1.00 51.91 116 TYR A O 1
ATOM 720 N N . LEU A 1 99 ? 32.411 60.743 -26.804 1.00 50.70 117 LEU A N 1
ATOM 721 C CA . LEU A 1 99 ? 32.612 59.810 -27.913 1.00 51.63 117 LEU A CA 1
ATOM 722 C C . LEU A 1 99 ? 32.305 58.413 -27.316 1.00 51.47 117 LEU A C 1
ATOM 723 O O . LEU A 1 99 ? 33.041 57.941 -26.436 1.00 51.35 117 LEU A O 1
ATOM 728 N N . THR A 1 100 ? 31.208 57.772 -27.704 1.00 51.26 118 THR A N 1
ATOM 729 C CA . THR A 1 100 ? 30.797 56.509 -27.112 1.00 50.74 118 THR A CA 1
ATOM 730 C C . THR A 1 100 ? 31.082 55.244 -27.900 1.00 52.72 118 THR A C 1
ATOM 731 O O . THR A 1 100 ? 30.782 55.207 -29.087 1.00 55.10 118 THR A O 1
ATOM 735 N N . GLY A 1 101 ? 31.553 54.184 -27.225 1.00 51.09 119 GLY A N 1
ATOM 736 C CA . GLY A 1 101 ? 31.807 52.911 -27.878 1.00 49.98 119 GLY A CA 1
ATOM 737 C C . GLY A 1 101 ? 31.454 51.676 -27.044 1.00 51.60 119 GLY A C 1
ATOM 738 O O . GLY A 1 101 ? 31.485 51.687 -25.819 1.00 50.32 119 GLY A O 1
ATOM 739 N N . MET A 1 102 ? 31.138 50.569 -27.719 1.00 46.76 120 MET A N 1
ATOM 740 C CA . MET A 1 102 ? 30.807 49.297 -27.112 1.00 41.56 120 MET A CA 1
ATOM 741 C C . MET A 1 102 ? 31.505 48.128 -27.790 1.00 42.83 120 MET A C 1
ATOM 742 O O . MET A 1 102 ? 31.449 47.992 -29.016 1.00 44.88 120 MET A O 1
ATOM 747 N N . ALA A 1 103 ? 32.153 47.286 -27.010 1.00 40.29 121 ALA A N 1
ATOM 748 C CA . ALA A 1 103 ? 32.756 46.028 -27.430 1.00 37.60 121 ALA A CA 1
ATOM 749 C C . ALA A 1 103 ? 32.004 44.876 -26.749 1.00 42.59 121 ALA A C 1
ATOM 750 O O . ALA A 1 103 ? 31.638 45.025 -25.564 1.00 42.67 121 ALA A O 1
ATOM 752 N N . GLY A 1 104 ? 31.744 43.761 -27.424 1.00 40.74 122 GLY A N 1
ATOM 753 C CA . GLY A 1 104 ? 31.109 42.596 -26.847 1.00 39.18 122 GLY A CA 1
ATOM 754 C C . GLY A 1 104 ? 29.650 42.306 -27.099 1.00 40.31 122 GLY A C 1
ATOM 755 O O . GLY A 1 104 ? 28.972 42.730 -28.040 1.00 41.96 122 GLY A O 1
ATOM 756 N N . LYS A 1 105 ? 29.038 41.580 -26.158 1.00 39.22 123 LYS A N 1
ATOM 757 C CA . LYS A 1 105 ? 27.681 41.064 -26.163 1.00 33.73 123 LYS A CA 1
ATOM 758 C C . LYS A 1 105 ? 26.612 42.107 -26.006 1.00 34.98 123 LYS A C 1
ATOM 759 O O . LYS A 1 105 ? 26.644 42.870 -25.031 1.00 38.54 123 LYS A O 1
ATOM 765 N N . TRP A 1 106 ? 25.620 42.142 -26.893 1.00 31.16 124 TRP A N 1
ATOM 766 C CA . TRP A 1 106 ? 24.547 43.111 -26.843 1.00 31.48 124 TRP A CA 1
ATOM 767 C C . TRP A 1 106 ? 23.321 42.496 -26.170 1.00 35.38 124 TRP A C 1
ATOM 768 O O . TRP A 1 106 ? 22.882 42.941 -25.116 1.00 35.21 124 TRP A O 1
ATOM 779 N N . HIS A 1 107 ? 22.702 41.509 -26.808 1.00 34.17 125 HIS A N 1
ATOM 780 C CA . HIS A 1 107 ? 21.541 40.776 -26.396 1.00 37.46 125 HIS A CA 1
ATOM 781 C C . HIS A 1 107 ? 20.300 41.627 -26.166 1.00 39.92 125 HIS A C 1
ATOM 782 O O . HIS A 1 107 ? 19.384 41.165 -25.467 1.00 42.91 125 HIS A O 1
ATOM 789 N N . LEU A 1 108 ? 20.214 42.810 -26.767 1.00 38.42 126 LEU A N 1
ATOM 790 C CA . LEU A 1 108 ? 19.029 43.650 -26.663 1.00 38.37 126 LEU A CA 1
ATOM 791 C C . LEU A 1 108 ? 18.261 43.739 -27.982 1.00 42.54 126 LEU A C 1
ATOM 792 O O . LEU A 1 108 ? 17.346 44.568 -28.143 1.00 41.78 126 LEU A O 1
ATOM 797 N N . GLY A 1 109 ? 18.504 42.769 -28.893 1.00 41.57 127 GLY A N 1
ATOM 798 C CA . GLY A 1 109 ? 17.715 42.745 -30.127 1.00 42.18 127 GLY A CA 1
ATOM 799 C C . GLY A 1 109 ? 18.523 43.012 -31.396 1.00 41.84 127 GLY A C 1
ATOM 800 O O . GLY A 1 109 ? 19.566 43.678 -31.409 1.00 40.10 127 GLY A O 1
ATOM 801 N N . VAL A 1 110 ? 18.017 42.457 -32.492 1.00 43.41 128 VAL A N 1
ATOM 802 C CA . VAL A 1 110 ? 18.648 42.641 -33.819 1.00 43.39 128 VAL A CA 1
ATOM 803 C C . VAL A 1 110 ? 17.565 43.267 -34.699 1.00 41.94 128 VAL A C 1
ATOM 804 O O . VAL A 1 110 ? 17.569 44.486 -34.907 1.00 39.79 128 VAL A O 1
ATOM 808 N N . GLY A 1 111 ? 16.513 42.482 -34.976 1.00 40.34 129 GLY A N 1
ATOM 809 C CA . GLY A 1 111 ? 15.381 43.029 -35.708 1.00 47.59 129 GLY A CA 1
ATOM 810 C C . GLY A 1 111 ? 15.664 43.190 -37.213 1.00 48.67 129 GLY A C 1
ATOM 811 O O . GLY A 1 111 ? 16.770 43.002 -37.736 1.00 44.57 129 GLY A O 1
ATOM 812 N N . PRO A 1 112 ? 14.582 43.556 -37.889 1.00 53.03 130 PRO A N 1
ATOM 813 C CA . PRO A 1 112 ? 14.582 43.769 -39.335 1.00 52.64 130 PRO A CA 1
ATOM 814 C C . PRO A 1 112 ? 15.635 44.787 -39.732 1.00 51.23 130 PRO A C 1
ATOM 815 O O . PRO A 1 112 ? 15.578 45.938 -39.298 1.00 51.31 130 PRO A O 1
ATOM 819 N N . GLU A 1 113 ? 16.673 44.331 -40.426 1.00 52.56 131 GLU A N 1
ATOM 820 C CA . GLU A 1 113 ? 17.795 45.153 -40.868 1.00 54.82 131 GLU A CA 1
ATOM 821 C C . GLU A 1 113 ? 18.613 45.760 -39.740 1.00 55.06 131 GLU A C 1
ATOM 822 O O . GLU A 1 113 ? 19.225 46.839 -39.865 1.00 55.74 131 GLU A O 1
ATOM 824 N N . GLY A 1 114 ? 18.676 45.039 -38.605 1.00 52.67 132 GLY A N 1
ATOM 825 C CA . GLY A 1 114 ? 19.449 45.492 -37.468 1.00 44.28 132 GLY A CA 1
ATOM 826 C C . GLY A 1 114 ? 18.949 46.806 -36.910 1.00 39.07 132 GLY A C 1
ATOM 827 O O . GLY A 1 114 ? 19.756 47.590 -36.386 1.00 46.02 132 GLY A O 1
ATOM 828 N N . ALA A 1 115 ? 17.648 47.048 -36.864 1.00 38.13 133 ALA A N 1
ATOM 829 C CA . ALA A 1 115 ? 17.114 48.288 -36.308 1.00 43.47 133 ALA A CA 1
ATOM 830 C C . ALA A 1 115 ? 17.378 48.451 -34.813 1.00 47.56 133 ALA A C 1
ATOM 831 O O . ALA A 1 115 ? 17.355 49.572 -34.295 1.00 50.73 133 ALA A O 1
ATOM 833 N N . PHE A 1 116 ? 17.574 47.355 -34.089 1.00 50.14 134 PHE A N 1
ATOM 834 C CA . PHE A 1 116 ? 17.747 47.386 -32.639 1.00 47.28 134 PHE A CA 1
ATOM 835 C C . PHE A 1 116 ? 19.201 47.322 -32.210 1.00 48.23 134 PHE A C 1
ATOM 836 O O . PHE A 1 116 ? 19.493 47.431 -31.015 1.00 50.55 134 PHE A O 1
ATOM 844 N N . LEU A 1 117 ? 20.125 47.152 -33.154 1.00 47.17 135 LEU A N 1
ATOM 845 C CA . LEU A 1 117 ? 21.541 47.073 -32.822 1.00 44.30 135 LEU A CA 1
ATOM 846 C C . LEU A 1 117 ? 22.058 48.367 -32.217 1.00 43.54 135 LEU A C 1
ATOM 847 O O . LEU A 1 117 ? 21.484 49.424 -32.455 1.00 45.09 135 LEU A O 1
ATOM 852 N N . PRO A 1 118 ? 23.202 48.301 -31.512 1.00 40.66 136 PRO A N 1
ATOM 853 C CA . PRO A 1 118 ? 23.825 49.396 -30.823 1.00 42.36 136 PRO A CA 1
ATOM 854 C C . PRO A 1 118 ? 23.971 50.739 -31.497 1.00 47.86 136 PRO A C 1
ATOM 855 O O . PRO A 1 118 ? 23.594 51.772 -30.893 1.00 44.81 136 PRO A O 1
ATOM 859 N N . PRO A 1 119 ? 24.423 50.813 -32.755 1.00 49.01 137 PRO A N 1
ATOM 860 C CA . PRO A 1 119 ? 24.549 52.076 -33.488 1.00 47.19 137 PRO A CA 1
ATOM 861 C C . PRO A 1 119 ? 23.260 52.868 -33.460 1.00 45.89 137 PRO A C 1
ATOM 862 O O . PRO A 1 119 ? 23.313 54.108 -33.399 1.00 50.50 137 PRO A O 1
ATOM 866 N N . HIS A 1 120 ? 22.079 52.261 -33.377 1.00 45.08 138 HIS A N 1
ATOM 867 C CA . HIS A 1 120 ? 20.821 52.973 -33.200 1.00 47.12 138 HIS A CA 1
ATOM 868 C C . HIS A 1 120 ? 20.493 53.336 -31.757 1.00 47.62 138 HIS A C 1
ATOM 869 O O . HIS A 1 120 ? 19.416 53.890 -31.481 1.00 46.47 138 HIS A O 1
ATOM 876 N N . GLN A 1 121 ? 21.352 52.994 -30.787 1.00 49.23 139 GLN A N 1
ATOM 877 C CA . GLN A 1 121 ? 20.980 53.310 -29.395 1.00 49.54 139 GLN A CA 1
ATOM 878 C C . GLN A 1 121 ? 22.088 54.122 -28.733 1.00 50.31 139 GLN A C 1
ATOM 879 O O . GLN A 1 121 ? 22.378 53.914 -27.553 1.00 52.39 139 GLN A O 1
ATOM 885 N N . GLY A 1 122 ? 22.669 55.081 -29.470 1.00 46.55 140 GLY A N 1
ATOM 886 C CA . GLY A 1 122 ? 23.675 55.981 -28.956 1.00 41.68 140 GLY A CA 1
ATOM 887 C C . GLY A 1 122 ? 25.123 55.578 -29.001 1.00 40.90 140 GLY A C 1
ATOM 888 O O . GLY A 1 122 ? 25.945 56.402 -28.560 1.00 45.12 140 GLY A O 1
ATOM 889 N N . PHE A 1 123 ? 25.510 54.403 -29.488 1.00 42.15 141 PHE A N 1
ATOM 890 C CA . PHE A 1 123 ? 26.945 54.084 -29.560 1.00 46.24 141 PHE A CA 1
ATOM 891 C C . PHE A 1 123 ? 27.535 54.531 -30.904 1.00 50.08 141 PHE A C 1
ATOM 892 O O . PHE A 1 123 ? 27.013 54.145 -31.958 1.00 49.07 141 PHE A O 1
ATOM 900 N N . HIS A 1 124 ? 28.640 55.280 -30.882 1.00 50.02 142 HIS A N 1
ATOM 901 C CA . HIS A 1 124 ? 29.265 55.739 -32.118 1.00 52.04 142 HIS A CA 1
ATOM 902 C C . HIS A 1 124 ? 29.990 54.592 -32.816 1.00 53.42 142 HIS A C 1
ATOM 903 O O . HIS A 1 124 ? 29.975 54.450 -34.036 1.00 54.19 142 HIS A O 1
ATOM 910 N N . ARG A 1 125 ? 30.694 53.780 -32.028 1.00 49.19 143 ARG A N 1
ATOM 911 C CA . ARG A 1 125 ? 31.450 52.626 -32.477 1.00 47.06 143 ARG A CA 1
ATOM 912 C C . ARG A 1 125 ? 30.891 51.368 -31.789 1.00 50.71 143 ARG A C 1
ATOM 913 O O . ARG A 1 125 ? 30.436 51.413 -30.637 1.00 49.90 143 ARG A O 1
ATOM 921 N N . PHE A 1 126 ? 30.950 50.232 -32.472 1.00 50.59 144 PHE A N 1
ATOM 922 C CA . PHE A 1 126 ? 30.491 48.955 -31.973 1.00 49.57 144 PHE A CA 1
ATOM 923 C C . PHE A 1 126 ? 31.190 47.786 -32.656 1.00 50.77 144 PHE A C 1
ATOM 924 O O . PHE A 1 126 ? 31.022 47.576 -33.858 1.00 54.18 144 PHE A O 1
ATOM 932 N N . LEU A 1 127 ? 31.903 46.986 -31.878 1.00 43.69 145 LEU A N 1
ATOM 933 C CA . LEU A 1 127 ? 32.519 45.752 -32.325 1.00 42.39 145 LEU A CA 1
ATOM 934 C C . LEU A 1 127 ? 32.059 44.577 -31.439 1.00 43.01 145 LEU A C 1
ATOM 935 O O . LEU A 1 127 ? 32.559 44.497 -30.299 1.00 41.49 145 LEU A O 1
ATOM 940 N N . GLY A 1 128 ? 31.145 43.708 -31.875 1.00 42.44 146 GLY A N 1
ATOM 941 C CA . GLY A 1 128 ? 30.801 42.563 -31.036 1.00 44.00 146 GLY A CA 1
ATOM 942 C C . GLY A 1 128 ? 29.728 41.640 -31.571 1.00 48.37 146 GLY A C 1
ATOM 943 O O . GLY A 1 128 ? 29.237 41.742 -32.699 1.00 47.93 146 GLY A O 1
ATOM 944 N N . ILE A 1 129 ? 29.344 40.672 -30.724 1.00 44.54 147 ILE A N 1
ATOM 945 C CA . ILE A 1 129 ? 28.283 39.703 -31.033 1.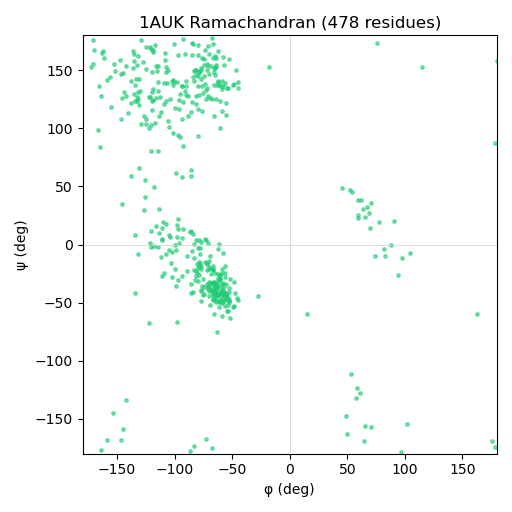00 39.38 147 ILE A CA 1
ATOM 946 C C . ILE A 1 129 ? 26.970 40.219 -30.479 1.00 43.01 147 ILE A C 1
ATOM 947 O O . ILE A 1 129 ? 26.889 40.830 -29.410 1.00 46.27 147 ILE A O 1
ATOM 952 N N . PRO A 1 130 ? 25.890 40.121 -31.257 1.00 44.44 148 PRO A N 1
ATOM 953 C CA . PRO A 1 130 ? 24.608 40.724 -30.939 1.00 40.90 148 PRO A CA 1
ATOM 954 C C . PRO A 1 130 ? 23.716 40.007 -29.937 1.00 37.66 148 PRO A C 1
ATOM 955 O O . PRO A 1 130 ? 22.581 40.430 -29.631 1.00 33.48 148 PRO A O 1
ATOM 959 N N . TYR A 1 131 ? 24.182 38.847 -29.497 1.00 39.26 149 TYR A N 1
ATOM 960 C CA . TYR A 1 131 ? 23.494 37.995 -28.525 1.00 38.24 149 TYR A CA 1
ATOM 961 C C . TYR A 1 131 ? 24.533 37.075 -27.895 1.00 36.69 149 TYR A C 1
ATOM 962 O O . TYR A 1 131 ? 25.736 37.414 -28.079 1.00 36.53 149 TYR A O 1
ATOM 971 N N . SER A 1 132 ? 24.190 36.014 -27.139 1.00 35.21 150 SER A N 1
ATOM 972 C CA . SER A 1 132 ? 25.256 35.276 -26.475 1.00 36.07 150 SER A CA 1
ATOM 973 C C . SER A 1 132 ? 26.034 34.421 -27.470 1.00 36.52 150 SER A C 1
ATOM 974 O O . SER A 1 132 ? 25.414 33.833 -28.358 1.00 39.68 150 SER A O 1
ATOM 977 N N . HIS A 1 133 ? 27.284 34.141 -27.122 1.00 34.43 151 HIS A N 1
ATOM 978 C CA . HIS A 1 133 ? 28.135 33.382 -28.027 1.00 34.11 151 HIS A CA 1
ATOM 979 C C . HIS A 1 133 ? 27.836 31.909 -28.144 1.00 35.13 151 HIS A C 1
ATOM 980 O O . HIS A 1 133 ? 28.580 31.187 -28.816 1.00 39.58 151 HIS A O 1
ATOM 987 N N . ASP A 1 134 ? 26.782 31.412 -27.509 1.00 30.55 152 ASP A N 1
ATOM 988 C CA . ASP A 1 134 ? 26.398 30.030 -27.527 1.00 26.80 152 ASP A CA 1
ATOM 989 C C . ASP A 1 134 ? 25.065 29.980 -28.260 1.00 25.40 152 ASP A C 1
ATOM 990 O O . ASP A 1 134 ? 24.588 28.868 -28.394 1.00 28.49 152 ASP A O 1
ATOM 995 N N . GLN A 1 135 ? 24.502 31.128 -28.682 1.00 26.93 153 GLN A N 1
ATOM 996 C CA . GLN A 1 135 ? 23.249 30.960 -29.431 1.00 32.84 153 GLN A CA 1
ATOM 997 C C . GLN A 1 135 ? 23.541 30.703 -30.928 1.00 37.97 153 GLN A C 1
ATOM 998 O O . GLN A 1 135 ? 23.163 31.498 -31.789 1.00 34.84 153 GLN A O 1
ATOM 1004 N N . GLY A 1 136 ? 24.277 29.669 -31.280 1.00 35.35 154 GLY A N 1
ATOM 1005 C CA . GLY A 1 136 ? 24.604 29.226 -32.621 1.00 41.41 154 GLY A CA 1
ATOM 1006 C C . GLY A 1 136 ? 25.484 27.987 -32.457 1.00 42.41 154 GLY A C 1
ATOM 1007 O O . GLY A 1 136 ? 26.105 27.887 -31.413 1.00 42.19 154 GLY A O 1
ATOM 1008 N N . PRO A 1 137 ? 25.584 27.107 -33.450 1.00 45.13 155 PRO A N 1
ATOM 1009 C CA . PRO A 1 137 ? 26.301 25.849 -33.335 1.00 40.50 155 PRO A CA 1
ATOM 1010 C C . PRO A 1 137 ? 27.778 26.005 -33.081 1.00 39.85 155 PRO A C 1
ATOM 1011 O O . PRO A 1 137 ? 28.441 26.883 -33.653 1.00 39.17 155 PRO A O 1
ATOM 1015 N N . CYS A 1 138 ? 28.321 25.171 -32.152 1.00 37.40 156 CYS A N 1
ATOM 1016 C CA . CYS A 1 138 ? 29.724 25.384 -31.810 1.00 31.35 156 CYS A CA 1
ATOM 1017 C C . CYS A 1 138 ? 30.465 24.086 -31.769 1.00 31.82 156 CYS A C 1
ATOM 1018 O O . CYS A 1 138 ? 31.641 24.112 -31.409 1.00 33.47 156 CYS A O 1
ATOM 1021 N N . GLN A 1 139 ? 29.885 22.955 -32.182 1.00 37.12 157 GLN A N 1
ATOM 1022 C CA . GLN A 1 139 ? 30.647 21.700 -32.180 1.00 43.16 157 GLN A CA 1
ATOM 1023 C C . GLN A 1 139 ? 31.899 21.752 -33.042 1.00 46.87 157 GLN A C 1
ATOM 1024 O O . GLN A 1 139 ? 32.793 20.917 -32.823 1.00 45.78 157 GLN A O 1
ATOM 1030 N N . ASN A 1 140 ? 32.000 22.660 -34.013 1.00 49.81 158 ASN A N 1
ATOM 1031 C CA . ASN A 1 140 ? 33.215 22.747 -34.815 1.00 55.59 158 ASN A CA 1
ATOM 1032 C C . ASN A 1 140 ? 34.064 23.945 -34.412 1.00 55.32 158 ASN A C 1
ATOM 1033 O O . ASN A 1 140 ? 35.169 24.078 -34.966 1.00 58.77 158 ASN A O 1
ATOM 1038 N N . LEU A 1 141 ? 33.628 24.816 -33.492 1.00 51.34 159 LEU A N 1
ATOM 1039 C CA . LEU A 1 141 ? 34.500 25.924 -33.090 1.00 46.63 159 LEU A CA 1
ATOM 1040 C C . LEU A 1 141 ? 35.571 25.452 -32.109 1.00 45.28 159 LEU A C 1
ATOM 1041 O O . LEU A 1 141 ? 35.384 24.551 -31.293 1.00 46.28 159 LEU A O 1
ATOM 1046 N N . THR A 1 142 ? 36.721 26.089 -32.162 1.00 43.39 160 THR A N 1
ATOM 1047 C CA . THR A 1 142 ? 37.839 25.872 -31.269 1.00 44.60 160 THR A CA 1
ATOM 1048 C C . THR A 1 142 ? 37.618 26.799 -30.067 1.00 44.27 160 THR A C 1
ATOM 1049 O O . THR A 1 142 ? 37.383 27.996 -30.264 1.00 41.89 160 THR A O 1
ATOM 1053 N N . CYS A 1 143 ? 37.664 26.222 -28.857 1.00 42.20 161 CYS A N 1
ATOM 1054 C CA . CYS A 1 143 ? 37.415 27.120 -27.700 1.00 37.76 161 CYS A CA 1
ATOM 1055 C C . CYS A 1 143 ? 38.749 27.511 -27.115 1.00 38.02 161 CYS A C 1
ATOM 1056 O O . CYS A 1 143 ? 38.916 28.646 -26.666 1.00 40.76 161 CYS A O 1
ATOM 1059 N N . PHE A 1 144 ? 39.727 26.615 -27.117 1.00 38.52 162 PHE A N 1
ATOM 1060 C CA . PHE A 1 144 ? 41.075 26.773 -26.624 1.00 41.50 162 PHE A CA 1
ATOM 1061 C C . PHE A 1 144 ? 42.106 26.271 -27.653 1.00 46.49 162 PHE A C 1
ATOM 1062 O O . PHE A 1 144 ? 42.076 25.124 -28.119 1.00 47.37 162 PHE A O 1
ATOM 1070 N N . PRO A 1 145 ? 43.064 27.114 -28.031 1.00 49.65 163 PRO A N 1
ATOM 1071 C CA . PRO A 1 145 ? 44.093 26.765 -29.003 1.00 52.86 163 PRO A CA 1
ATOM 1072 C C . PRO A 1 145 ? 45.096 25.777 -28.432 1.00 56.64 163 PRO A C 1
ATOM 1073 O O . PRO A 1 145 ? 45.284 25.734 -27.218 1.00 56.57 163 PRO A O 1
ATOM 1077 N N . PRO A 1 146 ? 45.755 25.000 -29.291 1.00 58.77 164 PRO A N 1
ATOM 1078 C CA . PRO A 1 146 ? 45.604 25.077 -30.714 1.00 57.96 164 PRO A CA 1
ATOM 1079 C C . PRO A 1 146 ? 44.349 24.471 -31.303 1.00 57.79 164 PRO A C 1
ATOM 1080 O O . PRO A 1 146 ? 43.871 25.038 -32.293 1.00 59.23 164 PRO A O 1
ATOM 1084 N N . ALA A 1 147 ? 43.821 23.362 -30.776 1.00 58.02 165 ALA A N 1
ATOM 1085 C CA . ALA A 1 147 ? 42.604 22.818 -31.400 1.00 56.79 165 ALA A CA 1
ATOM 1086 C C . ALA A 1 147 ? 41.606 22.168 -30.450 1.00 56.55 165 ALA A C 1
ATOM 1087 O O . ALA A 1 147 ? 40.932 21.211 -30.868 1.00 51.79 165 ALA A O 1
ATOM 1089 N N . THR A 1 148 ? 41.465 22.691 -29.223 1.00 53.11 166 THR A N 1
ATOM 1090 C CA . THR A 1 148 ? 40.467 22.109 -28.306 1.00 49.07 166 THR A CA 1
ATOM 1091 C C . THR A 1 148 ? 39.079 22.635 -28.662 1.00 42.86 166 THR A C 1
ATOM 1092 O O . THR A 1 148 ? 38.767 23.836 -28.617 1.00 46.36 166 THR A O 1
ATOM 1096 N N . PRO A 1 149 ? 38.185 21.740 -29.078 1.00 38.22 167 PRO A N 1
ATOM 1097 C CA . PRO A 1 149 ? 36.832 22.110 -29.438 1.00 40.27 167 PRO A CA 1
ATOM 1098 C C . PRO A 1 149 ? 35.996 22.650 -28.268 1.00 41.58 167 PRO A C 1
ATOM 1099 O O . PRO A 1 149 ? 36.216 22.204 -27.146 1.00 42.17 167 PRO A O 1
ATOM 1103 N N . CYS A 1 150 ? 35.023 23.511 -28.523 1.00 40.61 168 CYS A N 1
ATOM 1104 C CA . CYS A 1 150 ? 34.082 24.003 -27.537 1.00 43.17 168 CYS A CA 1
ATOM 1105 C C . CYS A 1 150 ? 33.280 22.809 -27.000 1.00 43.44 168 CYS A C 1
ATOM 1106 O O . CYS A 1 150 ? 32.915 21.944 -27.807 1.00 41.84 168 CYS A O 1
ATOM 1109 N N . ASP A 1 151 ? 32.981 22.712 -25.709 1.00 43.14 169 ASP A N 1
ATOM 1110 C CA . ASP A 1 151 ? 32.297 21.487 -25.253 1.00 39.80 169 ASP A CA 1
ATOM 1111 C C . ASP A 1 151 ? 30.805 21.579 -25.475 1.00 35.53 169 ASP A C 1
ATOM 1112 O O . ASP A 1 151 ? 30.223 22.659 -25.457 1.00 34.50 169 ASP A O 1
ATOM 1117 N N . GLY A 1 152 ? 30.161 20.434 -25.715 1.00 36.70 170 GLY A N 1
ATOM 1118 C CA . GLY A 1 152 ? 28.727 20.358 -25.854 1.00 40.22 170 GLY A CA 1
ATOM 1119 C C . GLY A 1 152 ? 27.971 20.832 -27.064 1.00 45.23 170 GLY A C 1
ATOM 1120 O O . GLY A 1 152 ? 26.730 20.600 -27.068 1.00 46.94 170 GLY A O 1
ATOM 1121 N N . GLY A 1 153 ? 28.521 21.540 -28.047 1.00 43.88 171 GLY A N 1
ATOM 1122 C CA . GLY A 1 153 ? 27.738 21.895 -29.216 1.00 42.86 171 GLY A CA 1
ATOM 1123 C C . GLY A 1 153 ? 26.808 23.065 -29.272 1.00 46.16 171 GLY A C 1
ATOM 1124 O O . GLY A 1 153 ? 26.388 23.480 -30.370 1.00 45.07 171 GLY A O 1
ATOM 1125 N N . CYS A 1 154 ? 26.493 23.742 -28.163 1.00 40.97 172 CYS A N 1
ATOM 1126 C CA . CYS A 1 154 ? 25.617 24.904 -28.181 1.00 32.75 172 CYS A CA 1
ATOM 1127 C C . CYS A 1 154 ? 24.301 24.759 -28.915 1.00 35.22 172 CYS A C 1
ATOM 1128 O O . CYS A 1 154 ? 23.792 23.646 -29.051 1.00 38.95 172 CYS A O 1
ATOM 1131 N N . ASP A 1 155 ? 23.617 25.864 -29.261 1.00 32.99 173 ASP A N 1
ATOM 1132 C CA . ASP A 1 155 ? 22.287 25.790 -29.869 1.00 38.01 173 ASP A CA 1
ATOM 1133 C C . ASP A 1 155 ? 22.351 25.355 -31.341 1.00 40.26 173 ASP A C 1
ATOM 1134 O O . ASP A 1 155 ? 23.128 25.934 -32.099 1.00 37.30 173 ASP A O 1
ATOM 1139 N N . GLN A 1 156 ? 21.560 24.380 -31.748 1.00 44.73 174 GLN A N 1
ATOM 1140 C CA . GLN A 1 156 ? 21.591 23.856 -33.107 1.00 47.24 174 GLN A CA 1
ATOM 1141 C C . GLN A 1 156 ? 20.533 24.459 -34.011 1.00 46.03 174 GLN A C 1
ATOM 1142 O O . GLN A 1 156 ? 19.549 25.077 -33.589 1.00 45.33 174 GLN A O 1
ATOM 1148 N N . GLY A 1 157 ? 20.730 24.300 -35.333 1.00 48.01 175 GLY A N 1
ATOM 1149 C CA . GLY A 1 157 ? 19.709 24.730 -36.295 1.00 41.46 175 GLY A CA 1
ATOM 1150 C C . GLY A 1 157 ? 19.703 26.221 -36.517 1.00 40.60 175 GLY A C 1
ATOM 1151 O O . GLY A 1 157 ? 18.695 26.812 -36.932 1.00 44.18 175 GLY A O 1
ATOM 1152 N N . LEU A 1 158 ? 20.801 26.899 -36.173 1.00 40.00 176 LEU A N 1
ATOM 1153 C CA . LEU A 1 158 ? 20.825 28.351 -36.326 1.00 39.12 176 LEU A CA 1
ATOM 1154 C C . LEU A 1 158 ? 22.038 28.721 -37.186 1.00 38.87 176 LEU A C 1
ATOM 1155 O O . LEU A 1 158 ? 22.966 27.938 -37.373 1.00 40.23 176 LEU A O 1
ATOM 1160 N N . VAL A 1 159 ? 22.069 29.967 -37.585 1.00 40.37 177 VAL A N 1
ATOM 1161 C CA . VAL A 1 159 ? 23.217 30.581 -38.264 1.00 45.83 177 VAL A CA 1
ATOM 1162 C C . VAL A 1 159 ? 24.378 30.612 -37.294 1.00 48.84 177 VAL A C 1
ATOM 1163 O O . VAL A 1 159 ? 24.186 30.840 -36.095 1.00 47.92 177 VAL A O 1
ATOM 1167 N N . PRO A 1 160 ? 25.617 30.454 -37.738 1.00 47.99 178 PRO A N 1
ATOM 1168 C CA . PRO A 1 160 ? 26.787 30.581 -36.884 1.00 45.35 178 PRO A CA 1
ATOM 1169 C C . PRO A 1 160 ? 26.773 31.973 -36.264 1.00 46.50 178 PRO A C 1
ATOM 1170 O O . PRO A 1 160 ? 26.099 32.910 -36.727 1.00 44.15 178 PRO A O 1
ATOM 1174 N N . ILE A 1 161 ? 27.537 32.107 -35.182 1.00 41.42 179 ILE A N 1
ATOM 1175 C CA . ILE A 1 161 ? 27.603 33.405 -34.496 1.00 42.01 179 ILE A CA 1
ATOM 1176 C C . ILE A 1 161 ? 28.316 34.503 -35.248 1.00 39.15 179 ILE A C 1
ATOM 1177 O O . ILE A 1 161 ? 29.499 34.393 -35.596 1.00 41.73 179 ILE A O 1
ATOM 1182 N N . PRO A 1 162 ? 27.662 35.646 -35.446 1.00 37.98 180 PRO A N 1
ATOM 1183 C CA . PRO A 1 162 ? 28.258 36.779 -36.135 1.00 38.00 180 PRO A CA 1
ATOM 1184 C C . PRO A 1 162 ? 28.988 37.802 -35.267 1.00 42.45 180 PRO A C 1
ATOM 1185 O O . PRO A 1 162 ? 28.434 38.318 -34.280 1.00 42.40 180 PRO A O 1
ATOM 1189 N N . LEU A 1 163 ? 30.187 38.186 -35.655 1.00 38.11 181 LEU A N 1
ATOM 1190 C CA . LEU A 1 163 ? 30.972 39.271 -35.091 1.00 40.08 181 LEU A CA 1
ATOM 1191 C C . LEU A 1 163 ? 30.701 40.482 -36.005 1.00 46.60 181 LEU A C 1
ATOM 1192 O O . LEU A 1 163 ? 30.955 40.361 -37.216 1.00 46.50 181 LEU A O 1
ATOM 1197 N N . LEU A 1 164 ? 30.106 41.541 -35.488 1.00 45.55 182 LEU A N 1
ATOM 1198 C CA . LEU A 1 164 ? 29.760 42.728 -36.214 1.00 46.41 182 LEU A CA 1
ATOM 1199 C C . LEU A 1 164 ? 30.621 43.955 -35.901 1.00 50.87 182 LEU A C 1
ATOM 1200 O O . LEU A 1 164 ? 31.150 44.177 -34.825 1.00 51.32 182 LEU A O 1
ATOM 1205 N N . ALA A 1 165 ? 30.782 44.780 -36.937 1.00 50.69 183 ALA A N 1
ATOM 1206 C CA . ALA A 1 165 ? 31.456 46.084 -36.875 1.00 49.71 183 ALA A CA 1
ATOM 1207 C C . ALA A 1 165 ? 30.292 47.011 -37.251 1.00 52.28 183 ALA A C 1
ATOM 1208 O O . ALA A 1 165 ? 29.767 46.938 -38.365 1.00 53.38 183 ALA A O 1
ATOM 1210 N N . ASN A 1 166 ? 29.750 47.693 -36.255 1.00 52.22 184 ASN A N 1
ATOM 1211 C CA . ASN A 1 166 ? 28.528 48.463 -36.423 1.00 55.18 184 ASN A CA 1
ATOM 1212 C C . ASN A 1 166 ? 27.441 47.568 -37.006 1.00 56.04 184 ASN A C 1
ATOM 1213 O O . ASN A 1 166 ? 27.002 46.661 -36.287 1.00 58.16 184 ASN A O 1
ATOM 1218 N N . LEU A 1 167 ? 27.023 47.807 -38.248 1.00 54.65 185 LEU A N 1
ATOM 1219 C CA . LEU A 1 167 ? 25.948 46.964 -38.780 1.00 52.36 185 LEU A CA 1
ATOM 1220 C C . LEU A 1 167 ? 26.448 45.926 -39.769 1.00 49.93 185 LEU A C 1
ATOM 1221 O O . LEU A 1 167 ? 25.607 45.168 -40.265 1.00 50.02 185 LEU A O 1
ATOM 1226 N N . SER A 1 168 ? 27.752 45.777 -39.961 1.00 51.55 186 SER A N 1
ATOM 1227 C CA . SER A 1 168 ? 28.244 44.819 -40.944 1.00 53.37 186 SER A CA 1
ATOM 1228 C C . SER A 1 168 ? 28.913 43.583 -40.361 1.00 51.83 186 SER A C 1
ATOM 1229 O O . SER A 1 168 ? 29.734 43.721 -39.451 1.00 53.83 186 SER A O 1
ATOM 1232 N N . VAL A 1 169 ? 28.645 42.411 -40.931 1.00 47.90 187 VAL A N 1
ATOM 1233 C CA . VAL A 1 169 ? 29.308 41.194 -40.505 1.00 46.88 187 VAL A CA 1
ATOM 1234 C C . VAL A 1 169 ? 30.807 41.203 -40.791 1.00 52.20 187 VAL A C 1
ATOM 1235 O O . VAL A 1 169 ? 31.203 41.023 -41.955 1.00 57.58 187 VAL A O 1
ATOM 1239 N N . GLU A 1 170 ? 31.641 41.281 -39.768 1.00 49.11 188 GLU A N 1
ATOM 1240 C CA . GLU A 1 170 ? 33.085 41.202 -39.941 1.00 48.97 188 GLU A CA 1
ATOM 1241 C C . GLU A 1 170 ? 33.601 39.773 -40.028 1.00 49.90 188 GLU A C 1
ATOM 1242 O O . GLU A 1 170 ? 34.715 39.548 -40.542 1.00 49.69 188 GLU A O 1
ATOM 1248 N N . ALA A 1 171 ? 32.884 38.776 -39.528 1.00 46.99 189 ALA A N 1
ATOM 1249 C CA . ALA A 1 171 ? 33.323 37.378 -39.530 1.00 45.54 189 ALA A CA 1
ATOM 1250 C C . ALA A 1 171 ? 32.140 36.526 -39.038 1.00 46.09 189 ALA A C 1
ATOM 1251 O O . ALA A 1 171 ? 31.275 37.088 -38.353 1.00 48.77 189 ALA A O 1
ATOM 1253 N N . GLN A 1 172 ? 32.060 35.271 -39.446 1.00 41.11 190 GLN A N 1
ATOM 1254 C CA . GLN A 1 172 ? 30.926 34.439 -39.076 1.00 42.90 190 GLN A CA 1
ATOM 1255 C C . GLN A 1 172 ? 31.235 32.980 -39.388 1.00 47.82 190 GLN A C 1
ATOM 1256 O O . GLN A 1 172 ? 31.062 32.518 -40.502 1.00 44.67 190 GLN A O 1
ATOM 1262 N N . PRO A 1 173 ? 31.653 32.245 -38.355 1.00 48.09 191 PRO A N 1
ATOM 1263 C CA . PRO A 1 173 ? 31.821 32.786 -37.018 1.00 47.48 191 PRO A CA 1
ATOM 1264 C C . PRO A 1 173 ? 33.220 33.316 -36.794 1.00 47.42 191 PRO A C 1
ATOM 1265 O O . PRO A 1 173 ? 34.123 32.921 -37.537 1.00 50.22 191 PRO A O 1
ATOM 1269 N N . PRO A 1 174 ? 33.436 34.121 -35.764 1.00 47.00 192 PRO A N 1
ATOM 1270 C CA . PRO A 1 174 ? 34.766 34.616 -35.423 1.00 43.42 192 PRO A CA 1
ATOM 1271 C C . PRO A 1 174 ? 35.648 33.524 -34.853 1.00 40.01 192 PRO A C 1
ATOM 1272 O O . PRO A 1 174 ? 35.164 32.408 -34.607 1.00 43.81 192 PRO A O 1
ATOM 1276 N N . TRP A 1 175 ? 36.936 33.776 -34.661 1.00 37.12 193 TRP A N 1
ATOM 1277 C CA . TRP A 1 175 ? 37.838 32.816 -34.034 1.00 39.52 193 TRP A CA 1
ATOM 1278 C C . TRP A 1 175 ? 37.865 33.153 -32.517 1.00 41.17 193 TRP A C 1
ATOM 1279 O O . TRP A 1 175 ? 38.448 34.172 -32.110 1.00 39.15 193 TRP A O 1
ATOM 1290 N N . LEU A 1 176 ? 37.252 32.306 -31.694 1.00 44.19 194 LEU A N 1
ATOM 1291 C CA . LEU A 1 176 ? 37.112 32.611 -30.244 1.00 39.36 194 LEU A CA 1
ATOM 1292 C C . LEU A 1 176 ? 38.387 32.964 -29.549 1.00 33.28 194 LEU A C 1
ATOM 1293 O O . LEU A 1 176 ? 38.494 34.080 -28.996 1.00 36.60 194 LEU A O 1
ATOM 1298 N N . PRO A 1 177 ? 39.480 32.225 -29.669 1.00 33.58 195 PRO A N 1
ATOM 1299 C CA . PRO A 1 177 ? 40.754 32.551 -29.089 1.00 36.64 195 PRO A CA 1
ATOM 1300 C C . PRO A 1 177 ? 41.379 33.875 -29.462 1.00 42.83 195 PRO A C 1
ATOM 1301 O O . PRO A 1 177 ? 42.425 34.160 -28.855 1.00 44.43 195 PRO A O 1
ATOM 1305 N N . GLY A 1 178 ? 40.853 34.659 -30.402 1.00 44.27 196 GLY A N 1
ATOM 1306 C CA . GLY A 1 178 ? 41.522 35.928 -30.728 1.00 42.10 196 GLY A CA 1
ATOM 1307 C C . GLY A 1 178 ? 40.543 37.069 -30.488 1.00 41.72 196 GLY A C 1
ATOM 1308 O O . GLY A 1 178 ? 40.941 38.230 -30.634 1.00 40.43 196 GLY A O 1
ATOM 1309 N N . LEU A 1 179 ? 39.330 36.756 -30.020 1.00 39.05 197 LEU A N 1
ATOM 1310 C CA . LEU A 1 179 ? 38.364 37.832 -29.765 1.00 43.37 197 LEU A CA 1
ATOM 1311 C C . LEU A 1 179 ? 38.872 38.890 -28.795 1.00 45.30 197 LEU A C 1
ATOM 1312 O O . LEU A 1 179 ? 38.654 40.099 -28.981 1.00 44.71 197 LEU A O 1
ATOM 1317 N N . GLU A 1 180 ? 39.531 38.476 -27.714 1.00 48.54 198 GLU A N 1
ATOM 1318 C CA . GLU A 1 180 ? 40.016 39.439 -26.729 1.00 50.27 198 GLU A CA 1
ATOM 1319 C C . GLU A 1 180 ? 40.924 40.499 -27.366 1.00 48.32 198 GLU A C 1
ATOM 1320 O O . GLU A 1 180 ? 40.714 41.707 -27.212 1.00 48.71 198 GLU A O 1
ATOM 1326 N N . ALA A 1 181 ? 41.941 40.054 -28.097 1.00 49.41 199 ALA A N 1
ATOM 1327 C CA . ALA A 1 181 ? 42.869 40.959 -28.812 1.00 48.35 199 ALA A CA 1
ATOM 1328 C C . ALA A 1 181 ? 42.097 41.928 -29.695 1.00 43.72 199 ALA A C 1
ATOM 1329 O O . ALA A 1 181 ? 42.247 43.155 -29.610 1.00 44.00 199 ALA A O 1
ATOM 1331 N N . ARG A 1 182 ? 41.135 41.413 -30.457 1.00 45.56 200 ARG A N 1
ATOM 1332 C CA . ARG A 1 182 ? 40.310 42.323 -31.260 1.00 50.94 200 ARG A CA 1
ATOM 1333 C C . ARG A 1 182 ? 39.731 43.394 -30.333 1.00 51.72 200 ARG A C 1
ATOM 1334 O O . ARG A 1 182 ? 40.008 44.589 -30.500 1.00 51.97 200 ARG A O 1
ATOM 1342 N N . TYR A 1 183 ? 39.003 42.970 -29.289 1.00 49.38 201 TYR A N 1
ATOM 1343 C CA . TYR A 1 183 ? 38.383 43.926 -28.377 1.00 46.89 201 TYR A CA 1
ATOM 1344 C C . TYR A 1 183 ? 39.364 44.884 -27.708 1.00 41.28 201 TYR A C 1
ATOM 1345 O O . TYR A 1 183 ? 39.012 46.056 -27.555 1.00 39.80 201 TYR A O 1
ATOM 1354 N N . MET A 1 184 ? 40.548 44.472 -27.296 1.00 41.86 202 MET A N 1
ATOM 1355 C CA . MET A 1 184 ? 41.496 45.418 -26.689 1.00 48.00 202 MET A CA 1
ATOM 1356 C C . MET A 1 184 ? 41.939 46.454 -27.738 1.00 52.53 202 MET A C 1
ATOM 1357 O O . MET A 1 184 ? 41.889 47.672 -27.484 1.00 51.33 202 MET A O 1
ATOM 1362 N N . ALA A 1 185 ? 42.214 46.005 -28.974 1.00 52.74 203 ALA A N 1
ATOM 1363 C CA . ALA A 1 185 ? 42.635 46.916 -30.047 1.00 50.72 203 ALA A CA 1
ATOM 1364 C C . ALA A 1 185 ? 41.611 48.017 -30.268 1.00 47.76 203 ALA A C 1
ATOM 1365 O O . ALA A 1 185 ? 41.902 49.214 -30.278 1.00 49.03 203 ALA A O 1
ATOM 1367 N N . PHE A 1 186 ? 40.343 47.616 -30.372 1.00 48.31 204 PHE A N 1
ATOM 1368 C CA . PHE A 1 186 ? 39.217 48.531 -30.515 1.00 47.03 204 PHE A CA 1
ATOM 1369 C C . PHE A 1 186 ? 39.140 49.543 -29.376 1.00 51.63 204 PHE A C 1
ATOM 1370 O O . PHE A 1 186 ? 38.804 50.725 -29.578 1.00 51.38 204 PHE A O 1
ATOM 1378 N N . ALA A 1 187 ? 39.359 49.075 -28.143 1.00 52.48 205 ALA A N 1
ATOM 1379 C CA . ALA A 1 187 ? 39.262 49.915 -26.957 1.00 52.19 205 ALA A CA 1
ATOM 1380 C C . ALA A 1 187 ? 40.371 50.975 -26.978 1.00 50.79 205 ALA A C 1
ATOM 1381 O O . ALA A 1 187 ? 40.103 52.145 -26.702 1.00 49.58 205 ALA A O 1
ATOM 1383 N N . HIS A 1 188 ? 41.590 50.541 -27.274 1.00 53.35 206 HIS A N 1
ATOM 1384 C CA . HIS A 1 188 ? 42.730 51.446 -27.425 1.00 59.14 206 HIS A CA 1
ATOM 1385 C C . HIS A 1 188 ? 42.485 52.554 -28.455 1.00 58.60 206 HIS A C 1
ATOM 1386 O O . HIS A 1 188 ? 42.715 53.733 -28.163 1.00 58.07 206 HIS A O 1
ATOM 1393 N N . ASP A 1 189 ? 41.967 52.218 -29.629 1.00 58.67 207 ASP A N 1
ATOM 1394 C CA . ASP A 1 189 ? 41.660 53.218 -30.645 1.00 58.37 207 ASP A CA 1
ATOM 1395 C C . ASP A 1 189 ? 40.644 54.237 -30.137 1.00 58.46 207 ASP A C 1
ATOM 1396 O O . ASP A 1 189 ? 40.857 55.450 -30.266 1.00 56.26 207 ASP A O 1
ATOM 1401 N N . LEU A 1 190 ? 39.548 53.775 -29.522 1.00 57.46 208 LEU A N 1
ATOM 1402 C CA . LEU A 1 190 ? 38.507 54.659 -28.994 1.00 55.39 208 LEU A CA 1
ATOM 1403 C C . LEU A 1 190 ? 39.074 55.679 -28.013 1.00 55.72 208 LEU A C 1
ATOM 1404 O O . LEU A 1 190 ? 38.668 56.851 -28.015 1.00 57.25 208 LEU A O 1
ATOM 1409 N N . MET A 1 191 ? 39.975 55.220 -27.155 1.00 55.14 209 MET A N 1
ATOM 1410 C CA . MET A 1 191 ? 40.551 56.088 -26.130 1.00 57.42 209 MET A CA 1
ATOM 1411 C C . MET A 1 191 ? 41.398 57.182 -26.784 1.00 56.77 209 MET A C 1
ATOM 1412 O O . MET A 1 191 ? 41.089 58.375 -26.692 1.00 54.21 209 MET A O 1
ATOM 1417 N N . ALA A 1 192 ? 42.414 56.763 -27.522 1.00 59.06 210 ALA A N 1
ATOM 1418 C CA . ALA A 1 192 ? 43.306 57.655 -28.269 1.00 60.14 210 ALA A CA 1
ATOM 1419 C C . ALA A 1 192 ? 42.537 58.662 -29.118 1.00 60.80 210 ALA A C 1
ATOM 1420 O O . ALA A 1 192 ? 42.690 59.884 -28.926 1.00 61.78 210 ALA A O 1
ATOM 1422 N N . ASP A 1 193 ? 41.623 58.229 -29.982 1.00 61.45 211 ASP A N 1
ATOM 1423 C CA . ASP A 1 193 ? 40.842 59.152 -30.797 1.00 62.13 211 ASP A CA 1
ATOM 1424 C C . ASP A 1 193 ? 40.119 60.208 -29.971 1.00 65.38 211 ASP A C 1
ATOM 1425 O O . ASP A 1 193 ? 40.109 61.392 -30.357 1.00 65.84 211 ASP A O 1
ATOM 1430 N N . ALA A 1 194 ? 39.495 59.821 -28.858 1.00 66.14 212 ALA A N 1
ATOM 1431 C CA . ALA A 1 194 ? 38.808 60.784 -28.002 1.00 65.84 212 ALA A CA 1
ATOM 1432 C C . ALA A 1 194 ? 39.827 61.778 -27.423 1.00 66.26 212 ALA A C 1
ATOM 1433 O O . ALA A 1 194 ? 39.567 62.992 -27.402 1.00 64.43 212 ALA A O 1
ATOM 1435 N N . GLN A 1 195 ? 40.979 61.274 -26.975 1.00 66.71 213 GLN A N 1
ATOM 1436 C CA . GLN A 1 195 ? 42.013 62.171 -26.456 1.00 71.88 213 GLN A CA 1
ATOM 1437 C C . GLN A 1 195 ? 42.352 63.249 -27.491 1.00 74.78 213 GLN A C 1
ATOM 1438 O O . GLN A 1 195 ? 42.150 64.460 -27.291 1.00 74.09 213 GLN A O 1
ATOM 1444 N N . ARG A 1 196 ? 42.763 62.809 -28.680 1.00 76.46 214 ARG A N 1
ATOM 1445 C CA . ARG A 1 196 ? 43.082 63.680 -29.794 1.00 77.45 214 ARG A CA 1
ATOM 1446 C C . ARG A 1 196 ? 42.040 64.760 -30.061 1.00 75.48 214 ARG A C 1
ATOM 1447 O O . ARG A 1 196 ? 42.431 65.916 -30.291 1.00 76.66 214 ARG A O 1
ATOM 1455 N N . GLN A 1 197 ? 40.743 64.458 -29.999 1.00 71.57 215 GLN A N 1
ATOM 1456 C CA . GLN A 1 197 ? 39.698 65.453 -30.194 1.00 69.18 215 GLN A CA 1
ATOM 1457 C C . GLN A 1 197 ? 39.347 66.208 -28.921 1.00 69.62 215 GLN A C 1
ATOM 1458 O O . GLN A 1 197 ? 38.310 66.894 -28.878 1.00 67.96 215 GLN A O 1
ATOM 1464 N N . ASP A 1 198 ? 40.135 66.073 -27.864 1.00 71.76 216 ASP A N 1
ATOM 1465 C CA . ASP A 1 198 ? 39.849 66.776 -26.616 1.00 75.89 216 ASP A CA 1
ATOM 1466 C C . ASP A 1 198 ? 38.439 66.511 -26.093 1.00 74.96 216 ASP A C 1
ATOM 1467 O O . ASP A 1 198 ? 37.704 67.435 -25.702 1.00 74.98 216 ASP A O 1
ATOM 1472 N N . ARG A 1 199 ? 38.008 65.239 -26.103 1.00 73.10 217 ARG A N 1
ATOM 1473 C CA . ARG A 1 199 ? 36.666 64.910 -25.603 1.00 71.25 217 ARG A CA 1
ATOM 1474 C C . ARG A 1 199 ? 36.746 63.655 -24.732 1.00 68.66 217 ARG A C 1
ATOM 1475 O O . ARG A 1 199 ? 37.660 62.832 -24.868 1.00 66.63 217 ARG A O 1
ATOM 1483 N N . PRO A 1 200 ? 35.821 63.571 -23.782 1.00 66.31 218 PRO A N 1
ATOM 1484 C CA . PRO A 1 200 ? 35.755 62.424 -22.885 1.00 64.28 218 PRO A CA 1
ATOM 1485 C C . PRO A 1 200 ? 35.193 61.203 -23.606 1.00 58.76 218 PRO A C 1
ATOM 1486 O O . PRO A 1 200 ? 34.349 61.361 -24.496 1.00 58.27 218 PRO A O 1
ATOM 1490 N N . PHE A 1 201 ? 35.671 60.010 -23.275 1.00 54.22 219 PHE A N 1
ATOM 1491 C CA . PHE A 1 201 ? 35.114 58.794 -23.882 1.00 53.21 219 PHE A CA 1
ATOM 1492 C C . PHE A 1 201 ? 34.269 57.984 -22.882 1.00 52.71 219 PHE A C 1
ATOM 1493 O O . PHE A 1 201 ? 34.402 58.108 -21.674 1.00 48.53 219 PHE A O 1
ATOM 1501 N N . PHE A 1 202 ? 33.389 57.131 -23.381 1.00 50.90 220 PHE A N 1
ATOM 1502 C CA . PHE A 1 202 ? 32.549 56.208 -22.646 1.00 47.88 220 PHE A CA 1
ATOM 1503 C C . PHE A 1 202 ? 32.716 54.817 -23.281 1.00 47.30 220 PHE A C 1
ATOM 1504 O O . PHE A 1 202 ? 32.149 54.619 -24.363 1.00 48.11 220 PHE A O 1
ATOM 1512 N N . LEU A 1 203 ? 33.472 53.922 -22.657 1.00 42.42 221 LEU A N 1
ATOM 1513 C CA . LEU A 1 203 ? 33.655 52.568 -23.164 1.00 41.52 221 LEU A CA 1
ATOM 1514 C C . LEU A 1 203 ? 32.774 51.530 -22.457 1.00 44.63 221 LEU A C 1
ATOM 1515 O O . LEU A 1 203 ? 32.929 51.304 -21.244 1.00 44.74 221 LEU A O 1
ATOM 1520 N N . TYR A 1 204 ? 31.859 50.871 -23.156 1.00 39.78 222 TYR A N 1
ATOM 1521 C CA . TYR A 1 204 ? 30.981 49.833 -22.641 1.00 39.73 222 TYR A CA 1
ATOM 1522 C C . TYR A 1 204 ? 31.530 48.470 -23.071 1.00 40.58 222 TYR A C 1
ATOM 1523 O O . TYR A 1 204 ? 31.345 48.038 -24.212 1.00 42.34 222 TYR A O 1
ATOM 1532 N N . TYR A 1 205 ? 32.287 47.829 -22.195 1.00 35.27 223 TYR A N 1
ATOM 1533 C CA . TYR A 1 205 ? 32.889 46.536 -22.482 1.00 37.67 223 TYR A CA 1
ATOM 1534 C C . TYR A 1 205 ? 32.073 45.361 -21.918 1.00 41.32 223 TYR A C 1
ATOM 1535 O O . TYR A 1 205 ? 32.224 44.964 -20.767 1.00 40.84 223 TYR A O 1
ATOM 1544 N N . ALA A 1 206 ? 31.188 44.771 -22.714 1.00 39.26 224 ALA A N 1
ATOM 1545 C CA . ALA A 1 206 ? 30.318 43.656 -22.344 1.00 37.69 224 ALA A CA 1
ATOM 1546 C C . ALA A 1 206 ? 30.936 42.310 -22.684 1.00 38.21 224 ALA A C 1
ATOM 1547 O O . ALA A 1 206 ? 30.730 41.720 -23.755 1.00 37.71 224 ALA A O 1
ATOM 1549 N N . SER A 1 207 ? 31.775 41.816 -21.775 1.00 31.85 225 SER A N 1
ATOM 1550 C CA . SER A 1 207 ? 32.516 40.580 -22.030 1.00 29.02 225 SER A CA 1
ATOM 1551 C C . SER A 1 207 ? 31.657 39.338 -22.180 1.00 33.61 225 SER A C 1
ATOM 1552 O O . SER A 1 207 ? 30.491 39.270 -21.745 1.00 33.05 225 SER A O 1
ATOM 1555 N N . HIS A 1 208 ? 32.207 38.360 -22.916 1.00 34.09 226 HIS A N 1
ATOM 1556 C CA . HIS A 1 208 ? 31.504 37.085 -23.130 1.00 36.75 226 HIS A CA 1
ATOM 1557 C C . HIS A 1 208 ? 31.912 36.161 -21.961 1.00 33.10 226 HIS A C 1
ATOM 1558 O O . HIS A 1 208 ? 31.302 35.116 -21.776 1.00 33.52 226 HIS A O 1
ATOM 1565 N N . HIS A 1 209 ? 33.056 36.453 -21.350 1.00 32.62 227 HIS A N 1
ATOM 1566 C CA . HIS A 1 209 ? 33.454 35.684 -20.155 1.00 35.04 227 HIS A CA 1
ATOM 1567 C C . HIS A 1 209 ? 32.510 36.131 -19.011 1.00 32.90 227 HIS A C 1
ATOM 1568 O O . HIS A 1 209 ? 32.172 37.315 -18.959 1.00 30.85 227 HIS A O 1
ATOM 1575 N N . THR A 1 210 ? 31.981 35.188 -18.251 1.00 26.39 228 THR A N 1
ATOM 1576 C CA . THR A 1 210 ? 32.339 33.779 -18.228 1.00 26.78 228 THR A CA 1
ATOM 1577 C C . THR A 1 210 ? 31.154 32.902 -18.627 1.00 30.13 228 THR A C 1
ATOM 1578 O O . THR A 1 210 ? 30.778 31.914 -17.973 1.00 31.45 228 THR A O 1
ATOM 1582 N N . HIS A 1 211 ? 30.509 33.244 -19.753 1.00 29.27 229 HIS A N 1
ATOM 1583 C CA . HIS A 1 211 ? 29.366 32.471 -20.249 1.00 27.33 229 HIS A CA 1
ATOM 1584 C C . HIS A 1 211 ? 29.830 31.192 -20.927 1.00 30.78 229 HIS A C 1
ATOM 1585 O O . HIS A 1 211 ? 30.971 31.087 -21.414 1.00 27.47 229 HIS A O 1
ATOM 1592 N N . TYR A 1 212 ? 28.991 30.148 -20.905 1.00 29.01 230 TYR A N 1
ATOM 1593 C CA . TYR A 1 212 ? 29.289 28.898 -21.613 1.00 33.95 230 TYR A CA 1
ATOM 1594 C C . TYR A 1 212 ? 29.184 29.181 -23.130 1.00 29.02 230 TYR A C 1
ATOM 1595 O O . TYR A 1 212 ? 28.264 29.922 -23.513 1.00 27.67 230 TYR A O 1
ATOM 1604 N N . PRO A 1 213 ? 29.979 28.526 -23.923 1.00 33.29 231 PRO A N 1
ATOM 1605 C CA . PRO A 1 213 ? 31.055 27.657 -23.533 1.00 29.88 231 PRO A CA 1
ATOM 1606 C C . PRO A 1 213 ? 32.293 28.496 -23.233 1.00 33.11 231 PRO A C 1
ATOM 1607 O O . PRO A 1 213 ? 32.415 29.589 -23.799 1.00 33.60 231 PRO A O 1
ATOM 1611 N N . GLN A 1 214 ? 33.123 27.987 -22.320 1.00 32.94 232 GLN A N 1
ATOM 1612 C CA . GLN A 1 214 ? 34.329 28.714 -21.937 1.00 30.72 232 GLN A CA 1
ATOM 1613 C C . GLN A 1 214 ? 35.350 28.643 -23.098 1.00 34.13 232 GLN A C 1
ATOM 1614 O O . GLN A 1 214 ? 35.489 27.610 -23.756 1.00 32.22 232 GLN A O 1
ATOM 1620 N N . PHE A 1 215 ? 36.185 29.648 -23.230 1.00 32.89 233 PHE A N 1
ATOM 1621 C CA . PHE A 1 215 ? 37.216 29.816 -24.219 1.00 36.94 233 PHE A CA 1
ATOM 1622 C C . PHE A 1 215 ? 38.229 30.857 -23.747 1.00 39.60 233 PHE A C 1
ATOM 1623 O O . PHE A 1 215 ? 37.913 31.685 -22.877 1.00 40.02 233 PHE A O 1
ATOM 1631 N N . SER A 1 216 ? 39.416 30.845 -24.335 1.00 40.37 234 SER A N 1
ATOM 1632 C CA . SER A 1 216 ? 40.418 31.875 -24.142 1.00 38.51 234 SER A CA 1
ATOM 1633 C C . SER A 1 216 ? 41.479 31.823 -25.284 1.00 40.58 234 SER A C 1
ATOM 1634 O O . SER A 1 216 ? 41.676 30.774 -25.881 1.00 36.73 234 SER A O 1
ATOM 1637 N N . GLY A 1 217 ? 42.272 32.892 -25.342 1.00 43.38 235 GLY A N 1
ATOM 1638 C CA . GLY A 1 217 ? 43.445 32.994 -26.188 1.00 45.59 235 GLY A CA 1
ATOM 1639 C C . GLY A 1 217 ? 44.491 32.008 -25.674 1.00 49.41 235 GLY A C 1
ATOM 1640 O O . GLY A 1 217 ? 44.239 31.334 -24.676 1.00 50.52 235 GLY A O 1
ATOM 1641 N N . GLN A 1 218 ? 45.649 31.891 -26.321 1.00 51.20 236 GLN A N 1
ATOM 1642 C CA . GLN A 1 218 ? 46.654 30.904 -25.936 1.00 52.95 236 GLN A CA 1
ATOM 1643 C C . GLN A 1 218 ? 47.498 31.264 -24.739 1.00 50.58 236 GLN A C 1
ATOM 1644 O O . GLN A 1 218 ? 48.096 30.347 -24.147 1.00 51.19 236 GLN A O 1
ATOM 1650 N N . SER A 1 219 ? 47.558 32.538 -24.338 1.00 50.33 237 SER A N 1
ATOM 1651 C CA . SER A 1 219 ? 48.332 32.886 -23.157 1.00 52.17 237 SER A CA 1
ATOM 1652 C C . SER A 1 219 ? 47.686 32.364 -21.870 1.00 50.98 237 SER A C 1
ATOM 1653 O O . SER A 1 219 ? 48.352 32.363 -20.845 1.00 50.74 237 SER A O 1
ATOM 1656 N N . PHE A 1 220 ? 46.400 32.027 -21.846 1.00 49.35 238 PHE A N 1
ATOM 1657 C CA . PHE A 1 220 ? 45.679 31.614 -20.668 1.00 49.97 238 PHE A CA 1
ATOM 1658 C C . PHE A 1 220 ? 45.240 30.155 -20.625 1.00 52.47 238 PHE A C 1
ATOM 1659 O O . PHE A 1 220 ? 44.800 29.682 -19.567 1.00 51.85 238 PHE A O 1
ATOM 1667 N N . ALA A 1 221 ? 45.358 29.439 -21.735 1.00 53.46 239 ALA A N 1
ATOM 1668 C CA . ALA A 1 221 ? 44.878 28.059 -21.783 1.00 52.54 239 ALA A CA 1
ATOM 1669 C C . ALA A 1 221 ? 45.698 27.223 -20.814 1.00 56.08 239 ALA A C 1
ATOM 1670 O O . ALA A 1 221 ? 46.929 27.267 -20.864 1.00 55.25 239 ALA A O 1
ATOM 1672 N N . GLU A 1 222 ? 45.012 26.541 -19.896 1.00 56.53 240 GLU A N 1
ATOM 1673 C CA . GLU A 1 222 ? 45.626 25.697 -18.897 1.00 56.85 240 GLU A CA 1
ATOM 1674 C C . GLU A 1 222 ? 46.602 26.385 -17.953 1.00 53.89 240 GLU A C 1
ATOM 1675 O O . GLU A 1 222 ? 47.477 25.721 -17.389 1.00 55.52 240 GLU A O 1
ATOM 1681 N N . ARG A 1 223 ? 46.483 27.681 -17.733 1.00 51.69 241 ARG A N 1
ATOM 1682 C CA . ARG A 1 223 ? 47.414 28.414 -16.890 1.00 50.63 241 ARG A CA 1
ATOM 1683 C C . ARG A 1 223 ? 46.765 28.837 -15.583 1.00 48.85 241 ARG A C 1
ATOM 1684 O O . ARG A 1 223 ? 47.497 29.195 -14.659 1.00 50.24 241 ARG A O 1
ATOM 1686 N N . SER A 1 224 ? 45.433 28.969 -15.575 1.00 44.66 242 SER A N 1
ATOM 1687 C CA . SER A 1 224 ? 44.796 29.361 -14.309 1.00 46.37 242 SER A CA 1
ATOM 1688 C C . SER A 1 224 ? 44.859 28.105 -13.428 1.00 47.85 242 SER A C 1
ATOM 1689 O O . SER A 1 224 ? 45.090 27.004 -13.990 1.00 55.88 242 SER A O 1
ATOM 1692 N N . GLY A 1 225 ? 44.608 28.154 -12.137 1.00 48.28 243 GLY A N 1
ATOM 1693 C CA . GLY A 1 225 ? 44.594 26.807 -11.484 1.00 44.75 243 GLY A CA 1
ATOM 1694 C C . GLY A 1 225 ? 43.153 26.303 -11.362 1.00 42.13 243 GLY A C 1
ATOM 1695 O O . GLY A 1 225 ? 42.948 25.486 -10.458 1.00 46.11 243 GLY A O 1
ATOM 1696 N N . ARG A 1 226 ? 42.176 26.757 -12.134 1.00 36.74 244 ARG A N 1
ATOM 1697 C CA . ARG A 1 226 ? 40.775 26.342 -11.993 1.00 34.21 244 ARG A CA 1
ATOM 1698 C C . ARG A 1 226 ? 40.136 25.812 -13.277 1.00 34.82 244 ARG A C 1
ATOM 1699 O O . ARG A 1 226 ? 38.917 25.891 -13.527 1.00 35.21 244 ARG A O 1
ATOM 1707 N N . GLY A 1 227 ? 40.938 25.212 -14.160 1.00 35.54 245 GLY A N 1
ATOM 1708 C CA . GLY A 1 227 ? 40.444 24.630 -15.408 1.00 34.52 245 GLY A CA 1
ATOM 1709 C C . GLY A 1 227 ? 39.886 25.672 -16.366 1.00 31.07 245 GLY A C 1
ATOM 1710 O O . GLY A 1 227 ? 40.183 26.871 -16.298 1.00 30.79 245 GLY A O 1
ATOM 1711 N N . PRO A 1 228 ? 38.991 25.232 -17.267 1.00 34.51 246 PRO A N 1
ATOM 1712 C CA . PRO A 1 228 ? 38.417 26.081 -18.312 1.00 33.78 246 PRO A CA 1
ATOM 1713 C C . PRO A 1 228 ? 37.678 27.297 -17.809 1.00 35.85 246 PRO A C 1
ATOM 1714 O O . PRO A 1 228 ? 37.800 28.416 -18.373 1.00 30.75 246 PRO A O 1
ATOM 1718 N N . PHE A 1 229 ? 36.890 27.148 -16.712 1.00 32.02 247 PHE A N 1
ATOM 1719 C CA . PHE A 1 229 ? 36.189 28.321 -16.172 1.00 26.44 247 PHE A CA 1
ATOM 1720 C C . PHE A 1 229 ? 37.243 29.324 -15.698 1.00 22.68 247 PHE A C 1
ATOM 1721 O O . PHE A 1 229 ? 37.108 30.541 -15.825 1.00 29.40 247 PHE A O 1
ATOM 1729 N N . GLY A 1 230 ? 38.327 28.817 -15.114 1.00 26.00 248 GLY A N 1
ATOM 1730 C CA . GLY A 1 230 ? 39.355 29.727 -14.617 1.00 31.30 248 GLY A CA 1
ATOM 1731 C C . GLY A 1 230 ? 40.123 30.409 -15.753 1.00 33.59 248 GLY A C 1
ATOM 1732 O O . GLY A 1 230 ? 40.520 31.577 -15.584 1.00 31.11 248 GLY A O 1
ATOM 1733 N N . ASP A 1 231 ? 40.503 29.617 -16.770 1.00 34.65 249 ASP A N 1
ATOM 1734 C CA . ASP A 1 231 ? 41.276 30.193 -17.895 1.00 33.73 249 ASP A CA 1
ATOM 1735 C C . ASP A 1 231 ? 40.546 31.387 -18.485 1.00 30.88 249 ASP A C 1
ATOM 1736 O O . ASP A 1 231 ? 41.029 32.501 -18.690 1.00 34.46 249 ASP A O 1
ATOM 1741 N N . SER A 1 232 ? 39.241 31.193 -18.705 1.00 30.57 250 SER A N 1
ATOM 1742 C CA . SER A 1 232 ? 38.369 32.239 -19.220 1.00 30.52 250 SER A CA 1
ATOM 1743 C C . SER A 1 232 ? 38.213 33.425 -18.302 1.00 37.34 250 SER A C 1
ATOM 1744 O O . SER A 1 232 ? 38.134 34.615 -18.721 1.00 34.23 250 SER A O 1
ATOM 1747 N N . LEU A 1 233 ? 38.230 33.160 -16.968 1.00 36.36 251 LEU A N 1
ATOM 1748 C CA . LEU A 1 233 ? 38.102 34.292 -16.029 1.00 32.56 251 LEU A CA 1
ATOM 1749 C C . LEU A 1 233 ? 39.454 35.021 -16.036 1.00 29.90 251 LEU A C 1
ATOM 1750 O O . LEU A 1 233 ? 39.500 36.234 -15.933 1.00 32.45 251 LEU A O 1
ATOM 1755 N N . MET A 1 234 ? 40.529 34.262 -16.148 1.00 31.18 252 MET A N 1
ATOM 1756 C CA . MET A 1 234 ? 41.873 34.852 -16.168 1.00 35.88 252 MET A CA 1
ATOM 1757 C C . MET A 1 234 ? 42.071 35.764 -17.388 1.00 38.13 252 MET A C 1
ATOM 1758 O O . MET A 1 234 ? 42.688 36.838 -17.277 1.00 38.08 252 MET A O 1
ATOM 1763 N N . GLU A 1 235 ? 41.510 35.408 -18.554 1.00 37.94 253 GLU A N 1
ATOM 1764 C CA . GLU A 1 235 ? 41.622 36.286 -19.720 1.00 37.00 253 GLU A CA 1
ATOM 1765 C C . GLU A 1 235 ? 40.856 37.574 -19.492 1.00 36.39 253 GLU A C 1
ATOM 1766 O O . GLU A 1 235 ? 41.305 38.680 -19.796 1.00 38.45 253 GLU A O 1
ATOM 1772 N N . LEU A 1 236 ? 39.632 37.496 -18.939 1.00 35.58 254 LEU A N 1
ATOM 1773 C CA . LEU A 1 236 ? 38.834 38.682 -18.644 1.00 34.88 254 LEU A CA 1
ATOM 1774 C C . LEU A 1 236 ? 39.639 39.596 -17.709 1.00 36.43 254 LEU A C 1
ATOM 1775 O O . LEU A 1 236 ? 39.640 40.813 -17.879 1.00 36.27 254 LEU A O 1
ATOM 1780 N N . ASP A 1 237 ? 40.309 38.986 -16.738 1.00 34.20 255 ASP A N 1
ATOM 1781 C CA . ASP A 1 237 ? 41.100 39.719 -15.753 1.00 35.35 255 ASP A CA 1
ATOM 1782 C C . ASP A 1 237 ? 42.286 40.406 -16.447 1.00 38.19 255 ASP A C 1
ATOM 1783 O O . ASP A 1 237 ? 42.638 41.509 -16.055 1.00 35.93 255 ASP A O 1
ATOM 1788 N N . ALA A 1 238 ? 42.946 39.693 -17.365 1.00 37.91 256 ALA A N 1
ATOM 1789 C CA . ALA A 1 238 ? 44.071 40.305 -18.115 1.00 42.30 256 ALA A CA 1
ATOM 1790 C C . ALA A 1 238 ? 43.568 41.430 -19.018 1.00 41.73 256 ALA A C 1
ATOM 1791 O O . ALA A 1 238 ? 44.201 42.501 -19.101 1.00 43.94 256 ALA A O 1
ATOM 1793 N N . ALA A 1 239 ? 42.349 41.311 -19.572 1.00 40.61 257 ALA A N 1
ATOM 1794 C CA . ALA A 1 239 ? 41.764 42.401 -20.347 1.00 40.98 257 ALA A CA 1
ATOM 1795 C C . ALA A 1 239 ? 41.638 43.658 -19.490 1.00 45.70 257 ALA A C 1
ATOM 1796 O O . ALA A 1 239 ? 41.846 44.802 -19.955 1.00 43.54 257 ALA A O 1
ATOM 1798 N N . VAL A 1 240 ? 41.237 43.493 -18.214 1.00 43.85 258 VAL A N 1
ATOM 1799 C CA . VAL A 1 240 ? 41.130 44.657 -17.320 1.00 41.23 258 VAL A CA 1
ATOM 1800 C C . VAL A 1 240 ? 42.514 45.289 -17.100 1.00 36.05 258 VAL A C 1
ATOM 1801 O O . VAL A 1 240 ? 42.685 46.515 -17.155 1.00 35.92 258 VAL A O 1
ATOM 1805 N N . GLY A 1 241 ? 43.512 44.429 -16.907 1.00 32.48 259 GLY A N 1
ATOM 1806 C CA . GLY A 1 241 ? 44.886 44.944 -16.744 1.00 40.36 259 GLY A CA 1
ATOM 1807 C C . GLY A 1 241 ? 45.338 45.714 -17.992 1.00 46.07 259 GLY A C 1
ATOM 1808 O O . GLY A 1 241 ? 45.990 46.761 -17.876 1.00 47.91 259 GLY A O 1
ATOM 1809 N N . THR A 1 242 ? 45.003 45.213 -19.179 1.00 46.14 260 THR A N 1
ATOM 1810 C CA . THR A 1 242 ? 45.340 45.877 -20.429 1.00 49.49 260 THR A CA 1
ATOM 1811 C C . THR A 1 242 ? 44.668 47.233 -20.563 1.00 50.21 260 THR A C 1
ATOM 1812 O O . THR A 1 242 ? 45.324 48.224 -20.925 1.00 52.76 260 THR A O 1
ATOM 1816 N N . LEU A 1 243 ? 43.390 47.349 -20.227 1.00 49.90 261 LEU A N 1
ATOM 1817 C CA . LEU A 1 243 ? 42.689 48.627 -20.266 1.00 51.75 261 LEU A CA 1
ATOM 1818 C C . LEU A 1 243 ? 43.296 49.607 -19.258 1.00 55.07 261 LEU A C 1
ATOM 1819 O O . LEU A 1 243 ? 43.348 50.824 -19.512 1.00 56.63 261 LEU A O 1
ATOM 1824 N N . MET A 1 244 ? 43.749 49.117 -18.099 1.00 54.93 262 MET A N 1
ATOM 1825 C CA . MET A 1 244 ? 44.320 50.008 -17.096 1.00 53.96 262 MET A CA 1
ATOM 1826 C C . MET A 1 244 ? 45.681 50.516 -17.613 1.00 54.47 262 MET A C 1
ATOM 1827 O O . MET A 1 244 ? 45.987 51.688 -17.371 1.00 53.89 262 MET A O 1
ATOM 1832 N N . THR A 1 245 ? 46.443 49.677 -18.304 1.00 54.79 263 THR A N 1
ATOM 1833 C CA . THR A 1 245 ? 47.715 50.102 -18.875 1.00 58.79 263 THR A CA 1
ATOM 1834 C C . THR A 1 245 ? 47.480 51.176 -19.942 1.00 59.60 263 THR A C 1
ATOM 1835 O O . THR A 1 245 ? 48.048 52.276 -19.912 1.00 61.16 263 THR A O 1
ATOM 1839 N N . ALA A 1 246 ? 46.541 50.940 -20.851 1.00 59.72 264 ALA A N 1
ATOM 1840 C CA . ALA A 1 246 ? 46.180 51.919 -21.864 1.00 60.03 264 ALA A CA 1
ATOM 1841 C C . ALA A 1 246 ? 45.750 53.237 -21.222 1.00 62.36 264 ALA A C 1
ATOM 1842 O O . ALA A 1 246 ? 46.039 54.313 -21.776 1.00 63.77 264 ALA A O 1
ATOM 1844 N N . ILE A 1 247 ? 45.077 53.196 -20.070 1.00 60.90 265 ILE A N 1
ATOM 1845 C CA . ILE A 1 247 ? 44.668 54.436 -19.392 1.00 59.58 265 ILE A CA 1
ATOM 1846 C C . ILE A 1 247 ? 45.934 55.082 -18.808 1.00 60.47 265 ILE A C 1
ATOM 1847 O O . ILE A 1 247 ? 46.091 56.309 -18.840 1.00 59.88 265 ILE A O 1
ATOM 1852 N N . GLY A 1 248 ? 46.869 54.241 -18.376 1.00 60.14 266 GLY A N 1
ATOM 1853 C CA . GLY A 1 248 ? 48.156 54.718 -17.860 1.00 64.54 266 GLY A CA 1
ATOM 1854 C C . GLY A 1 248 ? 48.881 55.432 -18.998 1.00 65.13 266 GLY A C 1
ATOM 1855 O O . GLY A 1 248 ? 48.851 56.659 -19.102 1.00 65.19 266 GLY A O 1
ATOM 1856 N N . ASP A 1 249 ? 49.430 54.687 -19.949 1.00 65.95 267 ASP A N 1
ATOM 1857 C CA . ASP A 1 249 ? 50.068 55.229 -21.133 1.00 64.75 267 ASP A CA 1
ATOM 1858 C C . ASP A 1 249 ? 49.557 56.586 -21.603 1.00 63.32 267 ASP A C 1
ATOM 1859 O O . ASP A 1 249 ? 50.429 57.416 -21.922 1.00 66.24 267 ASP A O 1
ATOM 1864 N N . LEU A 1 250 ? 48.275 56.901 -21.665 1.00 60.25 268 LEU A N 1
ATOM 1865 C CA . LEU A 1 250 ? 47.772 58.197 -22.071 1.00 57.89 268 LEU A CA 1
ATOM 1866 C C . LEU A 1 250 ? 47.643 59.247 -20.981 1.00 58.08 268 LEU A C 1
ATOM 1867 O O . LEU A 1 250 ? 47.007 60.294 -21.198 1.00 58.29 268 LEU A O 1
ATOM 1872 N N . GLY A 1 251 ? 48.178 59.027 -19.792 1.00 57.80 269 GLY A N 1
ATOM 1873 C CA . GLY A 1 251 ? 48.089 59.957 -18.679 1.00 56.67 269 GLY A CA 1
ATOM 1874 C C . GLY A 1 251 ? 46.657 60.268 -18.263 1.00 59.04 269 GLY A C 1
ATOM 1875 O O . GLY A 1 251 ? 46.349 61.424 -17.923 1.00 59.10 269 GLY A O 1
ATOM 1876 N N . LEU A 1 252 ? 45.738 59.282 -18.274 1.00 59.42 270 LEU A N 1
ATOM 1877 C CA . LEU A 1 252 ? 44.348 59.576 -17.918 1.00 59.84 270 LEU A CA 1
ATOM 1878 C C . LEU A 1 252 ? 43.886 58.915 -16.626 1.00 59.38 270 LEU A C 1
ATOM 1879 O O . LEU A 1 252 ? 42.696 59.019 -16.293 1.00 58.78 270 LEU A O 1
ATOM 1884 N N . LEU A 1 253 ? 44.776 58.318 -15.841 1.00 59.95 271 LEU A N 1
ATOM 1885 C CA . LEU A 1 253 ? 44.393 57.655 -14.606 1.00 60.84 271 LEU A CA 1
ATOM 1886 C C . LEU A 1 253 ? 43.484 58.456 -13.691 1.00 62.54 271 LEU A C 1
ATOM 1887 O O . LEU A 1 253 ? 42.408 57.955 -13.325 1.00 62.73 271 LEU A O 1
ATOM 1892 N N . GLU A 1 254 ? 43.841 59.694 -13.332 1.00 61.69 272 GLU A N 1
ATOM 1893 C CA . GLU A 1 254 ? 43.001 60.494 -12.451 1.00 61.59 272 GLU A CA 1
ATOM 1894 C C . GLU A 1 254 ? 41.801 61.117 -13.143 1.00 59.39 272 GLU A C 1
ATOM 1895 O O . GLU A 1 254 ? 40.992 61.749 -12.451 1.00 57.60 272 GLU A O 1
ATOM 1901 N N . GLU A 1 255 ? 41.638 60.945 -14.450 1.00 58.61 273 GLU A N 1
ATOM 1902 C CA . GLU A 1 255 ? 40.476 61.529 -15.128 1.00 59.94 273 GLU A CA 1
ATOM 1903 C C . GLU A 1 255 ? 39.497 60.446 -15.602 1.00 56.16 273 GLU A C 1
ATOM 1904 O O . GLU A 1 255 ? 38.475 60.745 -16.230 1.00 54.48 273 GLU A O 1
ATOM 1910 N N . THR A 1 256 ? 39.806 59.188 -15.266 1.00 52.07 274 THR A N 1
ATOM 1911 C CA . THR A 1 256 ? 38.913 58.099 -15.659 1.00 52.60 274 THR A CA 1
ATOM 1912 C C . THR A 1 256 ? 38.292 57.285 -14.525 1.00 48.45 274 THR A C 1
ATOM 1913 O O . THR A 1 256 ? 38.996 56.646 -13.749 1.00 46.05 274 THR A O 1
ATOM 1917 N N . LEU A 1 257 ? 36.963 57.221 -14.526 1.00 47.96 275 LEU A N 1
ATOM 1918 C CA . LEU A 1 257 ? 36.145 56.393 -13.659 1.00 47.55 275 LEU A CA 1
ATOM 1919 C C . LEU A 1 257 ? 35.965 54.981 -14.251 1.00 48.18 275 LEU A C 1
ATOM 1920 O O . LEU A 1 257 ? 35.379 54.875 -15.338 1.00 48.63 275 LEU A O 1
AT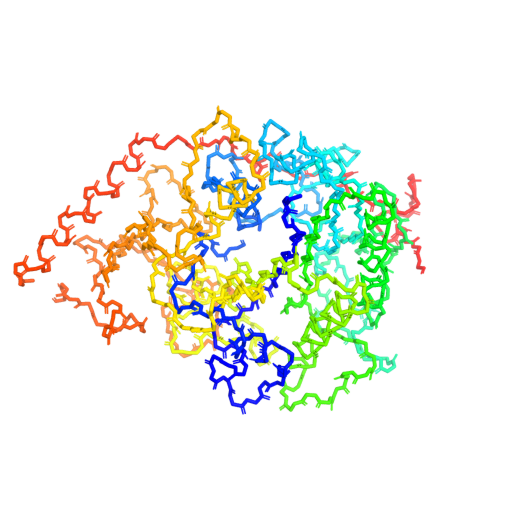OM 1925 N N . VAL A 1 258 ? 36.486 53.936 -13.624 1.00 44.57 276 VAL A N 1
ATOM 1926 C CA . VAL A 1 258 ? 36.345 52.554 -14.080 1.00 45.51 276 VAL A CA 1
ATOM 1927 C C . VAL A 1 258 ? 35.405 51.741 -13.165 1.00 45.57 276 VAL A C 1
ATOM 1928 O O . VAL A 1 258 ? 35.628 51.577 -11.954 1.00 43.73 276 VAL A O 1
ATOM 1932 N N . ILE A 1 259 ? 34.323 51.201 -13.716 1.00 43.44 277 ILE A N 1
ATOM 1933 C CA . ILE A 1 259 ? 33.369 50.369 -12.979 1.00 40.97 277 ILE A CA 1
ATOM 1934 C C . ILE A 1 259 ? 33.335 48.921 -13.464 1.00 44.69 277 ILE A C 1
ATOM 1935 O O . ILE A 1 259 ? 33.212 48.706 -14.676 1.00 43.99 277 ILE A O 1
ATOM 1940 N N . PHE A 1 260 ? 33.390 47.933 -12.574 1.00 40.20 278 PHE A N 1
ATOM 1941 C CA . PHE A 1 260 ? 33.259 46.519 -12.955 1.00 38.99 278 PHE A CA 1
ATOM 1942 C C . PHE A 1 260 ? 32.091 45.835 -12.230 1.00 40.98 278 PHE A C 1
ATOM 1943 O O . PHE A 1 260 ? 32.062 45.910 -10.992 1.00 40.62 278 PHE A O 1
ATOM 1951 N N . THR A 1 261 ? 31.170 45.184 -12.900 1.00 36.79 279 THR A N 1
ATOM 1952 C CA . THR A 1 261 ? 30.090 44.375 -12.386 1.00 38.17 279 THR A CA 1
ATOM 1953 C C . THR A 1 261 ? 29.801 43.187 -13.360 1.00 37.04 279 THR A C 1
ATOM 1954 O O . THR A 1 261 ? 30.544 42.976 -14.311 1.00 31.91 279 THR A O 1
ATOM 1958 N N . ALA A 1 262 ? 28.681 42.479 -13.164 1.00 33.16 280 ALA A N 1
ATOM 1959 C CA . ALA A 1 262 ? 28.332 41.301 -13.957 1.00 30.93 280 ALA A CA 1
ATOM 1960 C C . ALA A 1 262 ? 26.833 41.260 -14.072 1.00 30.40 280 ALA A C 1
ATOM 1961 O O . ALA A 1 262 ? 26.169 41.952 -13.281 1.00 34.46 280 ALA A O 1
ATOM 1963 N N . ASP A 1 263 ? 26.268 40.565 -15.054 1.00 28.34 281 ASP A N 1
ATOM 1964 C CA . ASP A 1 263 ? 24.827 40.697 -15.269 1.00 28.71 281 ASP A CA 1
ATOM 1965 C C . ASP A 1 263 ? 23.896 39.865 -14.386 1.00 19.43 281 ASP A C 1
ATOM 1966 O O . ASP A 1 263 ? 22.700 40.221 -14.275 1.00 23.80 281 ASP A O 1
ATOM 1971 N N . ASN A 1 264 ? 24.356 38.700 -13.954 1.00 25.12 282 ASN A N 1
ATOM 1972 C CA . ASN A 1 264 ? 23.503 37.773 -13.231 1.00 25.46 282 ASN A CA 1
ATOM 1973 C C . ASN A 1 264 ? 24.392 36.673 -12.684 1.00 24.01 282 ASN A C 1
ATOM 1974 O O . ASN A 1 264 ? 25.583 36.614 -12.987 1.00 23.50 282 ASN A O 1
ATOM 1979 N N . GLY A 1 265 ? 23.756 35.905 -11.774 1.00 27.75 283 GLY A N 1
ATOM 1980 C CA . GLY A 1 265 ? 24.533 34.915 -11.008 1.00 27.24 283 GLY A CA 1
ATOM 1981 C C . GLY A 1 265 ? 25.064 33.779 -11.873 1.00 34.22 283 GLY A C 1
ATOM 1982 O O . GLY A 1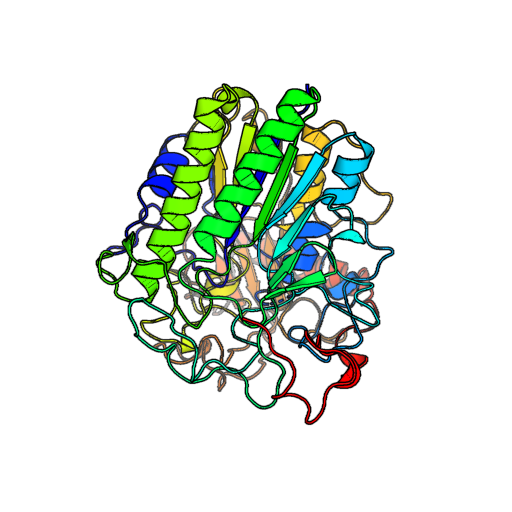 265 ? 24.863 33.771 -13.082 1.00 33.47 283 GLY A O 1
ATOM 1983 N N . PRO A 1 266 ? 25.685 32.784 -11.252 1.00 31.29 284 PRO A N 1
ATOM 1984 C CA . PRO A 1 266 ? 26.358 31.715 -11.972 1.00 30.94 284 PRO A CA 1
ATOM 1985 C C . PRO A 1 266 ? 25.460 30.646 -12.532 1.00 30.77 284 PRO A C 1
ATOM 1986 O O . PRO A 1 266 ? 24.407 30.361 -11.933 1.00 27.90 284 PRO A O 1
ATOM 1990 N N . GLU A 1 267 ? 25.862 30.043 -13.674 1.00 28.37 285 GLU A N 1
ATOM 1991 C CA . GLU A 1 267 ? 24.960 28.988 -14.217 1.00 25.35 285 GLU A CA 1
ATOM 1992 C C . GLU A 1 267 ? 25.529 27.705 -13.670 1.00 29.64 285 GLU A C 1
ATOM 1993 O O . GLU A 1 267 ? 26.407 27.166 -14.341 1.00 26.01 285 GLU A O 1
ATOM 1999 N N . THR A 1 268 ? 25.052 27.188 -12.492 1.00 25.53 286 THR A N 1
ATOM 2000 C CA . THR A 1 268 ? 25.652 25.982 -11.884 1.00 22.93 286 THR A CA 1
ATOM 2001 C C . THR A 1 268 ? 25.305 24.700 -12.610 1.00 22.02 286 THR A C 1
ATOM 2002 O O . THR A 1 268 ? 25.947 23.631 -12.533 1.00 20.54 286 THR A O 1
ATOM 2006 N N . MET A 1 269 ? 24.282 24.769 -13.481 1.00 25.80 287 MET A N 1
ATOM 2007 C CA . MET A 1 269 ? 24.004 23.740 -14.498 1.00 27.46 287 MET A CA 1
ATOM 2008 C C . MET A 1 269 ? 25.278 23.376 -15.268 1.00 22.44 287 MET A C 1
ATOM 2009 O O . MET A 1 269 ? 25.513 22.194 -15.515 1.00 23.05 287 MET A O 1
ATOM 2014 N N . ARG A 1 270 ? 26.272 24.240 -15.528 1.00 22.76 288 ARG A N 1
ATOM 2015 C CA . ARG A 1 270 ? 27.555 23.872 -16.107 1.00 24.43 288 ARG A CA 1
ATOM 2016 C C . ARG A 1 270 ? 28.542 23.208 -15.165 1.00 28.32 288 ARG A C 1
ATOM 2017 O O . ARG A 1 270 ? 29.694 22.847 -15.527 1.00 23.24 288 ARG A O 1
ATOM 2025 N N . MET A 1 271 ? 28.095 22.997 -13.887 1.00 31.00 289 MET A N 1
ATOM 2026 C CA . MET A 1 271 ? 28.931 22.262 -12.931 1.00 21.40 289 MET A CA 1
ATOM 2027 C C . MET A 1 271 ? 30.285 22.908 -12.736 1.00 19.56 289 MET A C 1
ATOM 2028 O O . MET A 1 271 ? 30.314 24.124 -12.584 1.00 25.75 289 MET A O 1
ATOM 2033 N N . SER A 1 272 ? 31.398 22.206 -12.776 1.00 23.98 290 SER A N 1
ATOM 2034 C CA . SER A 1 272 ? 32.705 22.850 -12.606 1.00 30.28 290 SER A CA 1
ATOM 2035 C C . SER A 1 272 ? 33.185 23.688 -13.790 1.00 33.37 290 SER A C 1
ATOM 2036 O O . SER A 1 272 ? 34.215 24.377 -13.656 1.00 30.92 290 SER A O 1
ATOM 2039 N N . ARG A 1 273 ? 32.374 23.851 -14.845 1.00 29.32 291 ARG A N 1
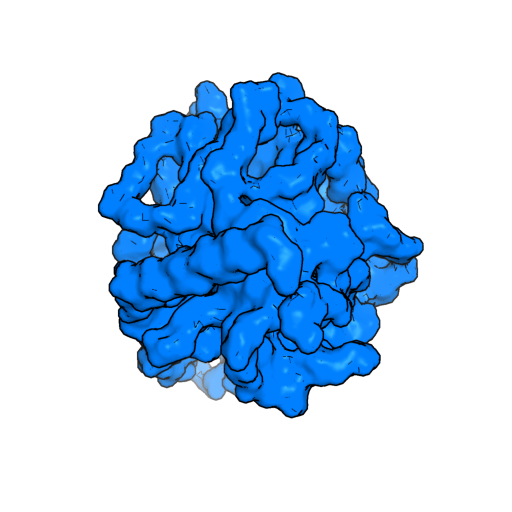ATOM 2040 C CA . ARG A 1 273 ? 32.706 24.780 -15.929 1.00 33.10 291 ARG A CA 1
ATOM 2041 C C . ARG A 1 273 ? 31.847 26.020 -15.789 1.00 32.41 291 ARG A C 1
ATOM 2042 O O . ARG A 1 273 ? 31.787 26.876 -16.681 1.00 27.55 291 ARG A O 1
ATOM 2050 N N . GLY A 1 274 ? 31.116 26.105 -14.653 1.00 26.24 292 GLY A N 1
ATOM 2051 C CA . GLY A 1 274 ? 30.302 27.262 -14.322 1.00 21.53 292 GLY A CA 1
ATOM 2052 C C . GLY A 1 274 ? 30.777 27.984 -13.021 1.00 24.99 292 GLY A C 1
ATOM 2053 O O . GLY A 1 274 ? 31.784 27.601 -12.459 1.00 22.27 292 GLY A O 1
ATOM 2054 N N . GLY A 1 275 ? 30.227 29.152 -12.706 1.00 21.69 293 GLY A N 1
ATOM 2055 C CA . GLY A 1 275 ? 30.647 30.029 -11.667 1.00 27.51 293 GLY A CA 1
ATOM 2056 C C . GLY A 1 275 ? 30.291 29.497 -10.237 1.00 27.47 293 GLY A C 1
ATOM 2057 O O . GLY A 1 275 ? 29.871 28.346 -10.061 1.00 21.87 293 GLY A O 1
ATOM 2058 N N . CYS A 1 276 ? 30.444 30.432 -9.311 1.00 30.46 294 CYS A N 1
ATOM 2059 C CA . CYS A 1 276 ? 30.306 30.118 -7.872 1.00 30.80 294 CYS A CA 1
ATOM 2060 C C . CYS A 1 276 ? 29.690 31.305 -7.136 1.00 27.88 294 CYS A C 1
ATOM 2061 O O . CYS A 1 276 ? 30.192 32.426 -7.279 1.00 26.72 294 CYS A O 1
ATOM 2064 N N . SER A 1 277 ? 28.604 31.092 -6.392 1.00 25.18 295 SER A N 1
ATOM 2065 C CA . SER A 1 277 ? 27.968 32.186 -5.661 1.00 20.50 295 SER A CA 1
ATOM 2066 C C . SER A 1 277 ? 28.532 32.275 -4.209 1.00 21.16 295 SER A C 1
ATOM 2067 O O . SER A 1 277 ? 27.987 33.091 -3.483 1.00 20.97 295 SER A O 1
ATOM 2070 N N . GLY A 1 278 ? 29.610 31.630 -3.878 1.00 21.55 296 GLY A N 1
ATOM 2071 C CA . GLY A 1 278 ? 30.232 31.695 -2.557 1.00 30.43 296 GLY A CA 1
ATOM 2072 C C . GLY A 1 278 ? 29.244 31.233 -1.470 1.00 28.82 296 GLY A C 1
ATOM 2073 O O . GLY A 1 278 ? 28.611 30.169 -1.614 1.00 25.06 296 GLY A O 1
ATOM 2074 N N . LEU A 1 279 ? 29.014 32.108 -0.491 1.00 29.86 297 LEU A N 1
ATOM 2075 C CA . LEU A 1 279 ? 28.115 31.734 0.629 1.00 28.33 297 LEU A CA 1
ATOM 2076 C C . LEU A 1 279 ? 26.678 31.904 0.215 1.00 27.50 297 LEU A C 1
ATOM 2077 O O . LEU A 1 279 ? 25.798 31.380 0.884 1.00 27.53 297 LEU A O 1
ATOM 2082 N N . LEU A 1 280 ? 26.383 32.635 -0.870 1.00 24.40 298 LEU A N 1
ATOM 2083 C CA . LEU A 1 280 ? 25.000 32.865 -1.235 1.00 23.89 298 LEU A CA 1
ATOM 2084 C C . LEU A 1 280 ? 24.329 31.648 -1.855 1.00 21.73 298 LEU A C 1
ATOM 2085 O O . LEU A 1 280 ? 24.889 30.655 -2.271 1.00 23.74 298 LEU A O 1
ATOM 2090 N N . ARG A 1 281 ? 22.995 31.690 -1.797 1.00 23.17 299 ARG A N 1
ATOM 2091 C CA . ARG A 1 281 ? 22.230 30.518 -2.235 1.00 27.62 299 ARG A CA 1
ATOM 2092 C C . ARG A 1 281 ? 21.789 30.573 -3.727 1.00 19.78 299 ARG A C 1
ATOM 2093 O O . ARG A 1 281 ? 21.208 31.582 -4.119 1.00 20.25 299 ARG A O 1
ATOM 2101 N N . CYS A 1 282 ? 21.936 29.463 -4.395 1.00 25.21 300 CYS A N 1
ATOM 2102 C CA . CYS A 1 282 ? 21.401 29.297 -5.767 1.00 24.96 300 CYS A CA 1
ATOM 2103 C C . CYS A 1 282 ? 22.066 30.239 -6.772 1.00 23.30 300 CYS A C 1
ATOM 2104 O O . CYS A 1 282 ? 23.165 30.738 -6.506 1.00 22.50 300 CYS A O 1
ATOM 2107 N N . GLY A 1 283 ? 21.547 30.381 -8.003 1.00 27.43 301 GLY A N 1
ATOM 2108 C CA . GLY A 1 283 ? 22.353 31.138 -8.992 1.00 21.68 301 GLY A CA 1
ATOM 2109 C C . GLY A 1 283 ? 21.436 31.759 -10.033 1.00 26.52 301 GLY A C 1
ATOM 2110 O O . GLY A 1 283 ? 20.298 32.166 -9.797 1.00 18.95 301 GLY A O 1
ATOM 2111 N N . LYS A 1 284 ? 21.990 31.795 -11.260 1.00 27.46 302 LYS A N 1
ATOM 2112 C CA . LYS A 1 284 ? 21.213 32.349 -12.396 1.00 17.94 302 LYS A CA 1
ATOM 2113 C C . LYS A 1 284 ? 19.836 31.817 -12.530 1.00 14.09 302 LYS A C 1
ATOM 2114 O O . LYS A 1 284 ? 19.581 30.587 -12.395 1.00 21.19 302 LYS A O 1
ATOM 2120 N N . GLY A 1 285 ? 18.879 32.698 -12.811 1.00 18.08 303 GLY A N 1
ATOM 2121 C CA . GLY A 1 285 ? 17.531 32.223 -13.064 1.00 22.66 303 GLY A CA 1
ATOM 2122 C C . GLY A 1 285 ? 16.651 32.317 -11.816 1.00 32.80 303 GLY A C 1
ATOM 2123 O O . GLY A 1 285 ? 15.460 32.079 -12.000 1.00 27.71 303 GLY A O 1
ATOM 2124 N N . THR A 1 286 ? 17.238 32.580 -10.631 1.00 31.41 304 THR A N 1
ATOM 2125 C CA . THR A 1 286 ? 16.394 32.638 -9.433 1.00 28.55 304 THR A CA 1
ATOM 2126 C C . THR A 1 286 ? 16.465 34.017 -8.794 1.00 30.23 304 THR A C 1
ATOM 2127 O O . THR A 1 286 ? 17.378 34.807 -9.093 1.00 25.07 304 THR A O 1
ATOM 2131 N N . THR A 1 287 ? 15.511 34.284 -7.884 1.00 30.83 305 THR A N 1
ATOM 2132 C CA . THR A 1 287 ? 15.513 35.512 -7.092 1.00 27.08 305 THR A CA 1
ATOM 2133 C C . THR A 1 287 ? 16.152 35.309 -5.688 1.00 30.30 305 THR A C 1
ATOM 2134 O O . THR A 1 287 ? 16.136 36.249 -4.884 1.00 28.15 305 THR A O 1
ATOM 2138 N N . TYR A 1 288 ? 16.848 34.207 -5.443 1.00 28.30 306 TYR A N 1
ATOM 2139 C CA . TYR A 1 288 ? 17.696 34.013 -4.274 1.00 29.48 306 TYR A CA 1
ATOM 2140 C C . TYR A 1 288 ? 18.922 34.924 -4.430 1.00 35.39 306 TYR A C 1
ATOM 2141 O O . TYR A 1 288 ? 19.235 35.361 -5.568 1.00 30.03 306 TYR A O 1
ATOM 2150 N N . GLU A 1 289 ? 19.673 35.159 -3.345 1.00 26.50 307 GLU A N 1
ATOM 2151 C CA . GLU A 1 289 ? 20.805 36.074 -3.421 1.00 29.74 307 GLU A CA 1
ATOM 2152 C C . GLU A 1 289 ? 21.889 35.668 -4.423 1.00 27.61 307 GLU A C 1
ATOM 2153 O O . GLU A 1 289 ? 22.555 36.543 -4.989 1.00 25.07 307 GLU A O 1
ATOM 2159 N N . GLY A 1 290 ? 22.184 34.401 -4.619 1.00 28.26 308 GLY A N 1
ATOM 2160 C CA . GLY A 1 290 ? 23.239 33.979 -5.555 1.00 32.19 308 GLY A CA 1
ATOM 2161 C C . GLY A 1 290 ? 22.898 34.287 -7.024 1.00 29.80 308 GLY A C 1
ATOM 2162 O O . GLY A 1 290 ? 23.805 34.285 -7.873 1.00 29.37 308 GLY A O 1
ATOM 2163 N N . GLY A 1 291 ? 21.628 34.522 -7.303 1.00 26.03 309 GLY A N 1
ATOM 2164 C CA . GLY A 1 291 ? 21.194 34.937 -8.607 1.00 35.03 309 GLY A CA 1
ATOM 2165 C C . GLY A 1 291 ? 21.304 36.434 -8.837 1.00 34.81 309 GLY A C 1
ATOM 2166 O O . GLY A 1 291 ? 21.590 36.837 -9.970 1.00 34.58 309 GLY A O 1
ATOM 2167 N N . VAL A 1 292 ? 20.954 37.257 -7.854 1.00 31.64 310 VAL A N 1
ATOM 2168 C CA . VAL A 1 292 ? 20.847 38.695 -8.064 1.00 27.20 310 VAL A CA 1
ATOM 2169 C C . VAL A 1 292 ? 21.939 39.541 -7.452 1.00 26.46 310 VAL A C 1
ATOM 2170 O O . VAL A 1 292 ? 21.940 40.754 -7.730 1.00 26.08 310 VAL A O 1
ATOM 2174 N N . ARG A 1 293 ? 22.823 38.965 -6.634 1.00 29.61 311 ARG A N 1
ATOM 2175 C CA . ARG A 1 293 ? 23.804 39.856 -5.978 1.00 30.11 311 ARG A CA 1
ATOM 2176 C C . ARG A 1 293 ? 25.128 39.664 -6.694 1.00 26.31 311 ARG A C 1
ATOM 2177 O O . ARG A 1 293 ? 25.607 38.543 -6.706 1.00 26.75 311 ARG A O 1
ATOM 2185 N N . GLU A 1 294 ? 25.755 40.730 -7.199 1.00 26.56 312 GLU A N 1
ATOM 2186 C CA . GLU A 1 294 ? 26.998 40.519 -7.967 1.00 29.94 312 GLU A CA 1
ATOM 2187 C C . GLU A 1 294 ? 28.228 41.217 -7.423 1.00 29.58 312 GLU A C 1
ATOM 2188 O O . GLU A 1 294 ? 28.091 42.217 -6.740 1.00 27.51 312 GLU A O 1
ATOM 2194 N N . PRO A 1 295 ? 29.403 40.892 -7.918 1.00 31.79 313 PRO A N 1
ATOM 2195 C CA . PRO A 1 295 ? 30.620 41.633 -7.586 1.00 31.99 313 PRO A CA 1
ATOM 2196 C C . PRO A 1 295 ? 30.471 43.034 -8.163 1.00 35.95 313 PRO A C 1
ATOM 2197 O O . PRO A 1 295 ? 29.686 43.186 -9.094 1.00 35.23 313 PRO A O 1
ATOM 2201 N N . ALA A 1 296 ? 31.097 44.042 -7.574 1.00 35.80 314 ALA A N 1
ATOM 2202 C CA . ALA A 1 296 ? 30.993 45.409 -8.108 1.00 34.46 314 ALA A CA 1
ATOM 2203 C C . ALA A 1 296 ? 32.124 46.221 -7.473 1.00 38.21 314 ALA A C 1
ATOM 2204 O O . ALA A 1 296 ? 32.471 46.080 -6.291 1.00 39.62 314 ALA A O 1
ATOM 2206 N N . LEU A 1 297 ? 32.892 46.876 -8.326 1.00 35.64 315 LEU A N 1
ATOM 2207 C CA . LEU A 1 297 ? 34.083 47.645 -7.991 1.00 38.02 315 LEU A CA 1
ATOM 2208 C C . LEU A 1 297 ? 34.051 49.003 -8.704 1.00 41.94 315 LEU A C 1
ATOM 2209 O O . LEU A 1 297 ? 33.610 49.100 -9.857 1.00 42.74 315 LEU A O 1
ATOM 2214 N N . ALA A 1 298 ? 34.526 50.031 -8.013 1.00 39.89 316 ALA A N 1
ATOM 2215 C CA . ALA A 1 298 ? 34.562 51.385 -8.589 1.00 37.93 316 ALA A CA 1
ATOM 2216 C C . ALA A 1 298 ? 35.970 51.921 -8.335 1.00 43.12 316 ALA A C 1
ATOM 2217 O O . ALA A 1 298 ? 36.545 51.700 -7.255 1.00 44.73 316 ALA A O 1
ATOM 2219 N N . PHE A 1 299 ? 36.599 52.470 -9.378 1.00 41.34 317 PHE A N 1
ATOM 2220 C CA . PHE A 1 299 ? 38.000 52.916 -9.257 1.00 43.20 317 PHE A CA 1
ATOM 2221 C C . PHE A 1 299 ? 38.212 54.208 -10.048 1.00 47.62 317 PHE A C 1
ATOM 2222 O O . PHE A 1 299 ? 37.803 54.377 -11.207 1.00 48.44 317 PHE A O 1
ATOM 2230 N N . TRP A 1 300 ? 38.777 55.190 -9.347 1.00 47.16 318 TRP A N 1
ATOM 2231 C CA . TRP A 1 300 ? 39.004 56.544 -9.860 1.00 45.03 318 TRP A CA 1
ATOM 2232 C C . TRP A 1 300 ? 39.986 57.270 -8.947 1.00 46.74 318 TRP A C 1
ATOM 2233 O O . TRP A 1 300 ? 39.598 57.972 -8.020 1.00 44.24 318 TRP A O 1
ATOM 2244 N N . PRO A 1 301 ? 41.278 57.057 -9.170 1.00 49.30 319 PRO A N 1
ATOM 2245 C CA . PRO A 1 301 ? 42.338 57.639 -8.369 1.00 52.49 319 PRO A CA 1
ATOM 2246 C C . PRO A 1 301 ? 42.142 59.112 -8.059 1.00 55.03 319 PRO A C 1
ATOM 2247 O O . PRO A 1 301 ? 41.702 59.943 -8.857 1.00 55.91 319 PRO A O 1
ATOM 2251 N N . GLY A 1 302 ? 42.373 59.418 -6.783 1.00 55.88 320 GLY A N 1
ATOM 2252 C CA . GLY A 1 302 ? 42.249 60.765 -6.250 1.00 51.75 320 GLY A CA 1
ATOM 2253 C C . GLY A 1 302 ? 40.827 61.264 -6.187 1.00 52.11 320 GLY A C 1
ATOM 2254 O O . GLY A 1 302 ? 40.627 62.479 -6.075 1.00 53.10 320 GLY A O 1
ATOM 2255 N N . HIS A 1 303 ? 39.799 60.424 -6.327 1.00 50.90 321 HIS A N 1
ATOM 2256 C CA . HIS A 1 303 ? 38.403 60.830 -6.271 1.00 51.19 321 HIS A CA 1
ATOM 2257 C C . HIS A 1 303 ? 37.580 59.869 -5.391 1.00 53.31 321 HIS A C 1
ATOM 2258 O O . HIS A 1 303 ? 36.690 60.261 -4.631 1.00 50.98 321 HIS A O 1
ATOM 2265 N N . ILE A 1 304 ? 37.868 58.572 -5.561 1.00 49.78 322 ILE A N 1
ATOM 2266 C CA . ILE A 1 304 ? 37.203 57.499 -4.832 1.00 48.21 322 ILE A CA 1
ATOM 2267 C C . ILE A 1 304 ? 38.250 56.882 -3.903 1.00 47.17 322 ILE A C 1
ATOM 2268 O O . ILE A 1 304 ? 39.234 56.309 -4.399 1.00 44.63 322 ILE A O 1
ATOM 2273 N N . ALA A 1 305 ? 38.039 57.039 -2.597 1.00 46.03 323 ALA A N 1
ATOM 2274 C CA . ALA A 1 305 ? 39.056 56.460 -1.692 1.00 47.09 323 ALA A CA 1
ATOM 2275 C C . ALA A 1 305 ? 38.880 54.945 -1.575 1.00 45.16 323 ALA A C 1
ATOM 2276 O O . ALA A 1 305 ? 37.753 54.437 -1.563 1.00 48.13 323 ALA A O 1
ATOM 2278 N N . PRO A 1 306 ? 39.980 54.215 -1.505 1.00 44.51 324 PRO A N 1
ATOM 2279 C CA . PRO A 1 306 ? 39.972 52.774 -1.350 1.00 45.14 324 PRO A CA 1
ATOM 2280 C C . PRO A 1 306 ? 39.146 52.377 -0.132 1.00 49.88 324 PRO A C 1
ATOM 2281 O O . PRO A 1 306 ? 39.294 53.015 0.921 1.00 50.88 324 PRO A O 1
ATOM 2285 N N . GLY A 1 307 ? 38.283 51.359 -0.252 1.00 49.28 325 GLY A N 1
ATOM 2286 C CA . GLY A 1 307 ? 37.466 50.932 0.878 1.00 47.64 325 GLY A CA 1
ATOM 2287 C C . GLY A 1 307 ? 36.472 49.822 0.514 1.00 47.43 325 GLY A C 1
ATOM 2288 O O . GLY A 1 307 ? 36.556 49.207 -0.546 1.00 43.07 325 GLY A O 1
ATOM 2289 N N . VAL A 1 308 ? 35.560 49.560 1.456 1.00 43.70 326 VAL A N 1
ATOM 2290 C CA . VAL A 1 308 ? 34.517 48.544 1.337 1.00 40.27 326 VAL A CA 1
ATOM 2291 C C . VAL A 1 308 ? 33.202 49.176 1.760 1.00 39.31 326 VAL A C 1
ATOM 2292 O O . VAL A 1 308 ? 33.189 49.806 2.822 1.00 39.64 326 VAL A O 1
ATOM 2296 N N . THR A 1 309 ? 32.119 49.132 0.989 1.00 35.69 327 THR A N 1
ATOM 2297 C CA . THR A 1 309 ? 30.850 49.670 1.396 1.00 37.67 327 THR A CA 1
ATOM 2298 C C . THR A 1 309 ? 29.890 48.440 1.519 1.00 39.87 327 THR A C 1
ATOM 2299 O O . THR A 1 309 ? 29.923 47.622 0.595 1.00 41.27 327 THR A O 1
ATOM 2303 N N . HIS A 1 310 ? 28.893 48.587 2.345 1.00 34.58 328 HIS A N 1
ATOM 2304 C CA . HIS A 1 310 ? 27.811 47.654 2.551 1.00 35.84 328 HIS A CA 1
ATOM 2305 C C . HIS A 1 310 ? 26.524 48.371 2.148 1.00 30.47 328 HIS A C 1
ATOM 2306 O O . HIS A 1 310 ? 25.434 47.802 2.182 1.00 32.79 328 HIS A O 1
ATOM 2313 N N . GLU A 1 311 ? 26.648 49.638 1.743 1.00 30.03 329 GLU A N 1
ATOM 2314 C CA . GLU A 1 311 ? 25.413 50.327 1.313 1.00 34.56 329 GLU A CA 1
ATOM 2315 C C . GLU A 1 311 ? 24.751 49.732 0.077 1.00 34.40 329 GLU A C 1
ATOM 2316 O O . GLU A 1 311 ? 25.364 49.049 -0.750 1.00 36.27 329 GLU A O 1
ATOM 2322 N N . LEU A 1 312 ? 23.435 49.913 0.004 1.00 32.56 330 LEU A N 1
ATOM 2323 C CA . LEU A 1 312 ? 22.613 49.354 -1.044 1.00 36.45 330 LEU A CA 1
ATOM 2324 C C . LEU A 1 312 ? 22.858 50.110 -2.359 1.00 40.37 330 LEU A C 1
ATOM 2325 O O . LEU A 1 312 ? 22.889 51.353 -2.425 1.00 36.37 330 LEU A O 1
ATOM 2330 N N . ALA A 1 313 ? 23.049 49.293 -3.378 1.00 38.22 331 ALA A N 1
ATOM 2331 C CA . ALA A 1 313 ? 23.282 49.823 -4.735 1.00 40.91 331 ALA A CA 1
ATOM 2332 C C . ALA A 1 313 ? 22.783 48.821 -5.777 1.00 41.05 331 ALA A C 1
ATOM 2333 O O . ALA A 1 313 ? 22.789 47.612 -5.535 1.00 40.08 331 ALA A O 1
ATOM 2335 N N . SER A 1 314 ? 22.341 49.329 -6.920 1.00 41.01 332 SER A N 1
ATOM 2336 C CA . SER A 1 314 ? 21.810 48.538 -8.010 1.00 40.52 332 SER A CA 1
ATOM 2337 C C . SER A 1 314 ? 22.332 48.966 -9.390 1.00 43.22 332 SER A C 1
ATOM 2338 O O . SER A 1 314 ? 22.692 50.125 -9.652 1.00 37.36 332 SER A O 1
ATOM 2341 N N . SER A 1 315 ? 22.262 48.044 -10.349 1.00 39.13 333 SER A N 1
ATOM 2342 C CA . SER A 1 315 ? 22.679 48.332 -11.740 1.00 38.40 333 SER A CA 1
ATOM 2343 C C . SER A 1 315 ? 21.768 49.428 -12.273 1.00 37.98 333 SER A C 1
ATOM 2344 O O . SER A 1 315 ? 22.160 50.323 -13.008 1.00 38.62 333 SER A O 1
ATOM 2347 N N . LEU A 1 316 ? 20.533 49.515 -11.792 1.00 35.27 334 LEU A N 1
ATOM 2348 C CA . LEU A 1 316 ? 19.529 50.516 -12.016 1.00 37.63 334 LEU A CA 1
ATOM 2349 C C . LEU A 1 316 ? 19.990 51.942 -11.665 1.00 40.65 334 LEU A C 1
ATOM 2350 O O . LEU A 1 316 ? 19.452 52.942 -12.166 1.00 40.20 334 LEU A O 1
ATOM 2355 N N . ASP A 1 317 ? 20.970 52.102 -10.782 1.00 38.87 335 ASP A N 1
ATOM 2356 C CA . ASP A 1 317 ? 21.432 53.415 -10.386 1.00 40.56 335 ASP A CA 1
ATOM 2357 C C . ASP A 1 317 ? 22.560 53.907 -11.309 1.00 41.64 335 ASP A C 1
ATOM 2358 O O . ASP A 1 317 ? 22.965 55.063 -11.149 1.00 37.65 335 ASP A O 1
ATOM 2363 N N . LEU A 1 318 ? 23.119 53.067 -12.183 1.00 40.52 336 LEU A N 1
ATOM 2364 C CA . LEU A 1 318 ? 24.242 53.515 -13.015 1.00 44.02 336 LEU A CA 1
ATOM 2365 C C . LEU A 1 318 ? 23.916 54.677 -13.948 1.00 41.61 336 LEU A C 1
ATOM 2366 O O . LEU A 1 318 ? 24.709 55.642 -13.978 1.00 39.36 336 LEU A O 1
ATOM 2371 N N . LEU A 1 319 ? 22.773 54.715 -14.623 1.00 42.90 337 LEU A N 1
ATOM 2372 C CA . LEU A 1 319 ? 22.496 55.850 -15.520 1.00 46.95 337 LEU A CA 1
ATOM 2373 C C . LEU A 1 319 ? 22.514 57.165 -14.749 1.00 49.06 337 LEU A C 1
ATOM 2374 O O . LEU A 1 319 ? 23.360 58.034 -15.018 1.00 49.33 337 LEU A O 1
ATOM 2379 N N . PRO A 1 320 ? 21.624 57.340 -13.770 1.00 48.43 338 PRO A N 1
ATOM 2380 C CA . PRO A 1 320 ? 21.572 58.570 -12.983 1.00 47.51 338 PRO A CA 1
ATOM 2381 C C . PRO A 1 320 ? 22.879 58.935 -12.312 1.00 45.95 338 PRO A C 1
ATOM 2382 O O . PRO A 1 320 ? 23.249 60.116 -12.210 1.00 48.64 338 PRO A O 1
ATOM 2386 N N . THR A 1 321 ? 23.702 57.997 -11.862 1.00 45.12 339 THR A N 1
ATOM 2387 C CA . THR A 1 321 ? 24.994 58.292 -11.274 1.00 45.37 339 THR A CA 1
ATOM 2388 C C . THR A 1 321 ? 25.967 58.835 -12.321 1.00 50.49 339 THR A C 1
ATOM 2389 O O . THR A 1 321 ? 26.810 59.690 -11.998 1.00 48.53 339 THR A O 1
ATOM 2393 N N . LEU A 1 322 ? 25.914 58.259 -13.533 1.00 49.55 340 LEU A N 1
ATOM 2394 C CA . LEU A 1 322 ? 26.866 58.683 -14.578 1.00 48.55 340 LEU A CA 1
ATOM 2395 C C . LEU A 1 322 ? 26.410 60.021 -15.164 1.00 46.17 340 LEU A C 1
ATOM 2396 O O . LEU A 1 322 ? 27.241 60.914 -15.364 1.00 44.57 340 LEU A O 1
ATOM 2401 N N . ALA A 1 323 ? 25.115 60.226 -15.374 1.00 45.27 341 ALA A N 1
ATOM 2402 C CA . ALA A 1 323 ? 24.607 61.524 -15.810 1.00 48.33 341 ALA A CA 1
ATOM 2403 C C . ALA A 1 323 ? 25.140 62.616 -14.876 1.00 52.99 341 ALA A C 1
ATOM 2404 O O . ALA A 1 323 ? 25.956 63.488 -15.227 1.00 53.72 341 ALA A O 1
ATOM 2406 N N . ALA A 1 324 ? 24.764 62.545 -13.600 1.00 54.03 342 ALA A N 1
ATOM 2407 C CA . ALA A 1 324 ? 25.231 63.485 -12.591 1.00 54.36 342 ALA A CA 1
ATOM 2408 C C . ALA A 1 324 ? 26.731 63.747 -12.676 1.00 55.40 342 ALA A C 1
ATOM 2409 O O . ALA A 1 324 ? 27.165 64.915 -12.665 1.00 56.06 342 ALA A O 1
ATOM 2411 N N . LEU A 1 325 ? 27.558 62.706 -12.769 1.00 55.10 343 LEU A N 1
ATOM 2412 C CA . LEU A 1 325 ? 29.005 62.851 -12.871 1.00 57.40 343 LEU A CA 1
ATOM 2413 C C . LEU A 1 325 ? 29.472 63.613 -14.113 1.00 59.99 343 LEU A C 1
ATOM 2414 O O . LEU A 1 325 ? 30.559 64.210 -14.083 1.00 57.35 343 LEU A O 1
ATOM 2419 N N . ALA A 1 326 ? 28.727 63.531 -15.209 1.00 59.95 344 ALA A N 1
ATOM 2420 C CA . ALA A 1 326 ? 29.093 64.174 -16.454 1.00 62.98 344 ALA A CA 1
ATOM 2421 C C . ALA A 1 326 ? 28.352 65.493 -16.691 1.00 63.65 344 ALA A C 1
ATOM 2422 O O . ALA A 1 326 ? 28.475 66.133 -17.735 1.00 64.23 344 ALA A O 1
ATOM 2424 N N . GLY A 1 327 ? 27.478 65.882 -15.769 1.00 63.55 345 GLY A N 1
ATOM 2425 C CA . GLY A 1 327 ? 26.703 67.111 -15.916 1.00 64.57 345 GLY A CA 1
ATOM 2426 C C . GLY A 1 327 ? 25.717 67.008 -17.074 1.00 66.38 345 GLY A C 1
ATOM 2427 O O . GLY A 1 327 ? 25.376 68.017 -17.695 1.00 65.82 345 GLY A O 1
ATOM 2428 N N . ALA A 1 328 ? 25.197 65.808 -17.325 1.00 65.66 346 ALA A N 1
ATOM 2429 C CA . ALA A 1 328 ? 24.210 65.570 -18.366 1.00 65.67 346 ALA A CA 1
ATOM 2430 C C . ALA A 1 328 ? 22.841 65.483 -17.701 1.00 67.08 346 ALA A C 1
ATOM 2431 O O . ALA A 1 328 ? 22.726 64.956 -16.603 1.00 67.79 346 ALA A O 1
ATOM 2433 N N . PRO A 1 329 ? 21.819 66.023 -18.347 1.00 68.82 347 PRO A N 1
ATOM 2434 C CA . PRO A 1 329 ? 20.464 66.024 -17.810 1.00 68.81 347 PRO A CA 1
ATOM 2435 C C . PRO A 1 329 ? 19.813 64.657 -17.980 1.00 69.69 347 PRO A C 1
ATOM 2436 O O . PRO A 1 329 ? 20.132 63.945 -18.936 1.00 69.57 347 PRO A O 1
ATOM 2440 N N . LEU A 1 330 ? 18.908 64.305 -17.071 1.00 68.76 348 LEU A N 1
ATOM 2441 C CA . LEU A 1 330 ? 18.249 63.001 -17.139 1.00 67.90 348 LEU A CA 1
ATOM 2442 C C . LEU A 1 330 ? 17.100 63.015 -18.144 1.00 66.80 348 LEU A C 1
ATOM 2443 O O . LEU A 1 330 ? 16.360 63.991 -18.271 1.00 66.76 348 LEU A O 1
ATOM 2448 N N . PRO A 1 331 ? 16.901 61.878 -18.806 1.00 65.78 349 PRO A N 1
ATOM 2449 C CA . PRO A 1 331 ? 15.781 61.723 -19.719 1.00 66.06 349 PRO A CA 1
ATOM 2450 C C . PRO A 1 331 ? 14.496 62.089 -18.986 1.00 68.10 349 PRO A C 1
ATOM 2451 O O . PRO A 1 331 ? 14.458 62.001 -17.759 1.00 68.59 349 PRO A O 1
ATOM 2455 N N . ASN A 1 332 ? 13.422 62.417 -19.692 1.00 69.87 350 ASN A N 1
ATOM 2456 C CA . ASN A 1 332 ? 12.160 62.752 -19.051 1.00 70.70 350 ASN A CA 1
ATOM 2457 C C . ASN A 1 332 ? 11.206 61.568 -18.911 1.00 69.54 350 ASN A C 1
ATOM 2458 O O . ASN A 1 332 ? 10.066 61.603 -19.407 1.00 69.96 350 ASN A O 1
ATOM 2463 N N . VAL A 1 333 ? 11.671 60.522 -18.227 1.00 64.21 351 VAL A N 1
ATOM 2464 C CA . VAL A 1 333 ? 10.867 59.326 -17.992 1.00 60.88 351 VAL A CA 1
ATOM 2465 C C . VAL A 1 333 ? 11.000 58.893 -16.529 1.00 57.94 351 VAL A C 1
ATOM 2466 O O . VAL A 1 333 ? 11.961 59.293 -15.861 1.00 54.20 351 VAL A O 1
ATOM 2470 N N . THR A 1 334 ? 10.060 58.028 -16.125 1.00 55.59 352 THR A N 1
ATOM 2471 C CA . THR A 1 334 ? 10.173 57.530 -14.747 1.00 53.89 352 THR A CA 1
ATOM 2472 C C . THR A 1 334 ? 11.356 56.560 -14.719 1.00 49.17 352 THR A C 1
ATOM 2473 O O . THR A 1 334 ? 11.517 55.667 -15.544 1.00 47.05 352 THR A O 1
ATOM 2477 N N . LEU A 1 335 ? 12.282 56.837 -13.823 1.00 47.40 353 LEU A N 1
ATOM 2478 C CA . LEU A 1 335 ? 13.488 56.072 -13.571 1.00 47.48 353 LEU A CA 1
ATOM 2479 C C . LEU A 1 335 ? 13.330 55.335 -12.231 1.00 49.66 353 LEU A C 1
ATOM 2480 O O . LEU A 1 335 ? 12.591 55.784 -11.343 1.00 49.22 353 LEU A O 1
ATOM 2485 N N . ASP A 1 336 ? 14.010 54.201 -12.067 1.00 46.07 354 ASP A N 1
ATOM 2486 C CA . ASP A 1 336 ? 13.893 53.378 -10.868 1.00 42.81 354 ASP A CA 1
ATOM 2487 C C . ASP A 1 336 ? 15.206 53.298 -10.092 1.00 40.97 354 ASP A C 1
ATOM 2488 O O . ASP A 1 336 ? 15.374 52.431 -9.226 1.00 41.80 354 ASP A O 1
ATOM 2493 N N . GLY A 1 337 ? 16.150 54.182 -10.377 1.00 35.60 355 GLY A N 1
ATOM 2494 C CA . GLY A 1 337 ? 17.479 54.188 -9.785 1.00 36.26 355 GLY A CA 1
ATOM 2495 C C . GLY A 1 337 ? 17.787 55.590 -9.255 1.00 37.82 355 GLY A C 1
ATOM 2496 O O . GLY A 1 337 ? 16.949 56.491 -9.306 1.00 36.74 355 GLY A O 1
ATOM 2497 N N . PHE A 1 338 ? 18.931 55.769 -8.603 1.00 38.58 356 PHE A N 1
ATOM 2498 C CA . PHE A 1 338 ? 19.266 57.031 -7.956 1.00 39.08 356 PHE A CA 1
ATOM 2499 C C . PHE A 1 338 ? 20.714 57.384 -8.254 1.00 36.84 356 PHE A C 1
ATOM 2500 O O . PHE A 1 338 ? 21.492 56.475 -8.553 1.00 38.21 356 PHE A O 1
ATOM 2508 N N . ASP A 1 339 ? 21.099 58.621 -7.967 1.00 38.90 357 ASP A N 1
ATOM 2509 C CA . ASP A 1 339 ? 22.503 59.025 -8.130 1.00 41.19 357 ASP A CA 1
ATOM 2510 C C . ASP A 1 339 ? 23.330 58.597 -6.935 1.00 43.76 357 ASP A C 1
ATOM 2511 O O . ASP A 1 339 ? 23.096 59.020 -5.799 1.00 46.07 357 ASP A O 1
ATOM 2516 N N . LEU A 1 340 ? 24.364 57.782 -7.117 1.00 43.66 358 LEU A N 1
ATOM 2517 C CA . LEU A 1 340 ? 25.236 57.336 -6.048 1.00 42.87 358 LEU A CA 1
ATOM 2518 C C . LEU A 1 340 ? 26.527 58.124 -5.924 1.00 41.38 358 LEU A C 1
ATOM 2519 O O . LEU A 1 340 ? 27.460 57.670 -5.245 1.00 38.01 358 LEU A O 1
ATOM 2524 N N . SER A 1 341 ? 26.633 59.320 -6.525 1.00 43.25 359 SER A N 1
ATOM 2525 C CA . SER A 1 341 ? 27.912 60.059 -6.428 1.00 45.68 359 SER A CA 1
ATOM 2526 C C . SER A 1 341 ? 28.387 60.397 -5.032 1.00 44.87 359 SER A C 1
ATOM 2527 O O . SER A 1 341 ? 29.590 60.185 -4.726 1.00 45.87 359 SER A O 1
ATOM 2530 N N . PRO A 1 342 ? 27.540 60.848 -4.121 1.00 44.08 360 PRO A N 1
ATOM 2531 C CA . PRO A 1 342 ? 27.944 61.123 -2.748 1.00 47.76 360 PRO A CA 1
ATOM 2532 C C . PRO A 1 342 ? 28.651 59.919 -2.135 1.00 49.07 360 PRO A C 1
ATOM 2533 O O . PRO A 1 342 ? 29.778 60.007 -1.628 1.00 49.18 360 PRO A O 1
ATOM 2537 N N . LEU A 1 343 ? 28.010 58.734 -2.303 1.00 49.30 361 LEU A N 1
ATOM 2538 C CA . LEU A 1 343 ? 28.632 57.493 -1.835 1.00 46.54 361 LEU A CA 1
ATOM 2539 C C . LEU A 1 343 ? 29.983 57.290 -2.492 1.00 47.47 361 LEU A C 1
ATOM 2540 O O . LEU A 1 343 ? 30.957 56.942 -1.823 1.00 50.16 361 LEU A O 1
ATOM 2545 N N . LEU A 1 344 ? 30.067 57.466 -3.813 1.00 49.03 362 LEU A N 1
ATOM 2546 C CA . LEU A 1 344 ? 31.331 57.257 -4.525 1.00 50.80 362 LEU A CA 1
ATOM 2547 C C . LEU A 1 344 ? 32.408 58.252 -4.071 1.00 50.85 362 LEU A C 1
ATOM 2548 O O . LEU A 1 344 ? 33.562 57.869 -3.865 1.00 50.24 362 LEU A O 1
ATOM 2553 N N . LEU A 1 345 ? 32.015 59.512 -3.903 1.00 51.31 363 LEU A N 1
ATOM 2554 C CA . LEU A 1 345 ? 32.920 60.587 -3.495 1.00 55.71 363 LEU A CA 1
ATOM 2555 C C . LEU A 1 345 ? 33.123 60.721 -2.002 1.00 60.79 363 LEU A C 1
ATOM 2556 O O . LEU A 1 345 ? 33.961 61.523 -1.555 1.00 61.43 363 LEU A O 1
ATOM 2561 N N . GLY A 1 346 ? 32.391 59.937 -1.198 1.00 61.98 364 GLY A N 1
ATOM 2562 C CA . GLY A 1 346 ? 32.589 59.901 0.236 1.00 61.86 364 GLY A CA 1
ATOM 2563 C C . GLY A 1 346 ? 32.140 61.154 0.976 1.00 60.52 364 GLY A C 1
ATOM 2564 O O . GLY A 1 346 ? 32.751 61.560 1.959 1.00 59.24 364 GLY A O 1
ATOM 2565 N N . THR A 1 347 ? 31.067 61.767 0.510 1.00 58.93 365 THR A N 1
ATOM 2566 C CA . THR A 1 347 ? 30.503 62.977 1.060 1.00 60.66 365 THR A CA 1
ATOM 2567 C C . THR A 1 347 ? 29.054 62.729 1.497 1.00 61.16 365 THR A C 1
ATOM 2568 O O . THR A 1 347 ? 28.373 63.672 1.928 1.00 62.79 365 THR A O 1
ATOM 2572 N N . GLY A 1 348 ? 28.578 61.509 1.260 1.00 59.05 366 GLY A N 1
ATOM 2573 C CA . GLY A 1 348 ? 27.186 61.189 1.602 1.00 57.64 366 GLY A CA 1
ATOM 2574 C C . GLY A 1 348 ? 26.959 59.677 1.624 1.00 57.46 366 GLY A C 1
ATOM 2575 O O . GLY A 1 348 ? 27.880 58.861 1.469 1.00 58.34 366 GLY A O 1
ATOM 2576 N N . LYS A 1 349 ? 25.697 59.313 1.858 1.00 56.93 367 LYS A N 1
ATOM 2577 C CA . LYS A 1 349 ? 25.318 57.902 1.930 1.00 55.60 367 LYS A CA 1
ATOM 2578 C C . LYS A 1 349 ? 24.516 57.527 0.688 1.00 53.05 367 LYS A C 1
ATOM 2579 O O . LYS A 1 349 ? 23.983 58.431 0.037 1.00 49.43 367 LYS A O 1
ATOM 2585 N N . SER A 1 350 ? 24.358 56.215 0.445 1.00 49.80 368 SER A N 1
ATOM 2586 C CA . SER A 1 350 ? 23.503 55.852 -0.682 1.00 45.16 368 SER A CA 1
ATOM 2587 C C . SER A 1 350 ? 22.081 56.285 -0.350 1.00 43.71 368 SER A C 1
ATOM 2588 O O . SER A 1 350 ? 21.535 55.981 0.709 1.00 45.32 368 SER A O 1
ATOM 2591 N N . PRO A 1 351 ? 21.371 56.874 -1.302 1.00 41.88 369 PRO A N 1
ATOM 2592 C CA . PRO A 1 351 ? 19.979 57.233 -1.138 1.00 39.06 369 PRO A CA 1
ATOM 2593 C C . PRO A 1 351 ? 19.041 56.038 -1.280 1.00 39.12 369 PRO A C 1
ATOM 2594 O O . PRO A 1 351 ? 17.810 56.155 -1.099 1.00 36.37 369 PRO A O 1
ATOM 2598 N N . ARG A 1 352 ? 19.579 54.880 -1.698 1.00 38.35 370 ARG A N 1
ATOM 2599 C CA . ARG A 1 352 ? 18.706 53.714 -1.899 1.00 39.79 370 ARG A CA 1
ATOM 2600 C C . ARG A 1 352 ? 18.392 52.961 -0.595 1.00 36.26 370 ARG A C 1
ATOM 2601 O O . ARG A 1 352 ? 19.325 52.481 0.051 1.00 34.84 370 ARG A O 1
ATOM 2609 N N . GLN A 1 353 ? 17.121 52.721 -0.308 1.00 39.06 371 GLN A N 1
ATOM 2610 C CA . GLN A 1 353 ? 16.758 51.941 0.857 1.00 45.81 371 GLN A CA 1
ATOM 2611 C C . GLN A 1 353 ? 16.154 50.564 0.511 1.00 46.54 371 GLN A C 1
ATOM 2612 O O . GLN A 1 353 ? 16.206 49.667 1.352 1.00 43.53 371 GLN A O 1
ATOM 2618 N N . SER A 1 354 ? 15.531 50.417 -0.649 1.00 41.45 372 SER A N 1
ATOM 2619 C CA . SER A 1 354 ? 14.852 49.220 -1.083 1.00 41.81 372 SER A CA 1
ATOM 2620 C C . SER A 1 354 ? 15.253 48.684 -2.461 1.00 42.15 372 SER A C 1
ATOM 2621 O O . SER A 1 354 ? 15.763 49.459 -3.287 1.00 38.94 372 SER A O 1
ATOM 2624 N N . LEU A 1 355 ? 15.013 47.377 -2.666 1.00 38.34 373 LEU A N 1
ATOM 2625 C CA . LEU A 1 355 ? 15.296 46.719 -3.940 1.00 36.99 373 LEU A CA 1
ATOM 2626 C C . LEU A 1 355 ? 14.135 45.790 -4.262 1.00 38.16 373 LEU A C 1
ATOM 2627 O O . LEU A 1 355 ? 13.493 45.241 -3.345 1.00 35.55 373 LEU A O 1
ATOM 2632 N N . PHE A 1 356 ? 13.750 45.729 -5.526 1.00 34.69 374 PHE A N 1
ATOM 2633 C CA . PHE A 1 356 ? 12.623 44.925 -6.000 1.00 34.60 374 PHE A CA 1
ATOM 2634 C C . PHE A 1 356 ? 13.110 43.886 -7.017 1.00 36.38 374 PHE A C 1
ATOM 2635 O O . PHE A 1 356 ? 13.965 44.212 -7.845 1.00 33.22 374 PHE A O 1
ATOM 2643 N N . PHE A 1 357 ? 12.723 42.619 -6.851 1.00 33.49 375 PHE A N 1
ATOM 2644 C CA . PHE A 1 357 ? 13.199 41.517 -7.663 1.00 35.31 375 PHE A CA 1
ATOM 2645 C C . PHE A 1 357 ? 12.071 40.806 -8.409 1.00 36.55 375 PHE A C 1
ATOM 2646 O O . PHE A 1 357 ? 11.143 40.281 -7.803 1.00 37.06 375 PHE A O 1
ATOM 2654 N N . TYR A 1 358 ? 12.203 40.751 -9.730 1.00 38.14 376 TYR A N 1
ATOM 2655 C CA . TYR A 1 358 ? 11.240 40.038 -10.596 1.00 30.19 376 TYR A CA 1
ATOM 2656 C C . TYR A 1 358 ? 11.868 38.751 -11.075 1.00 24.06 376 TYR A C 1
ATOM 2657 O O . TYR A 1 358 ? 13.092 38.508 -11.219 1.00 28.42 376 TYR A O 1
ATOM 2666 N N . PRO A 1 359 ? 11.021 37.724 -11.320 1.00 23.39 377 PRO A N 1
ATOM 2667 C CA . PRO A 1 359 ? 11.454 36.447 -11.817 1.00 25.44 377 PRO A CA 1
ATOM 2668 C C . PRO A 1 359 ? 11.692 36.487 -13.350 1.00 33.07 377 PRO A C 1
ATOM 2669 O O . PRO A 1 359 ? 11.378 37.485 -13.987 1.00 26.91 377 PRO A O 1
ATOM 2673 N N . SER A 1 360 ? 12.250 35.399 -13.853 1.00 36.41 378 SER A N 1
ATOM 2674 C CA . SER A 1 360 ? 12.515 35.186 -15.262 1.00 41.40 378 SER A CA 1
ATOM 2675 C C . SER A 1 360 ? 11.226 35.304 -16.059 1.00 41.77 378 SER A C 1
ATOM 2676 O O . SER A 1 360 ? 11.173 35.864 -17.136 1.00 45.36 378 SER A O 1
ATOM 2679 N N . TYR A 1 361 ? 10.148 34.705 -15.542 1.00 40.34 379 TYR A N 1
ATOM 2680 C CA . TYR A 1 361 ? 8.812 34.713 -16.113 1.00 38.20 379 TYR A CA 1
ATOM 2681 C C . TYR A 1 361 ? 7.798 35.450 -15.256 1.00 35.68 379 TYR A C 1
ATOM 2682 O O . TYR A 1 361 ? 6.933 34.836 -14.620 1.00 34.77 379 TYR A O 1
ATOM 2691 N N . PRO A 1 362 ? 7.727 36.770 -15.302 1.00 36.34 380 PRO A N 1
ATOM 2692 C CA . PRO A 1 362 ? 6.822 37.555 -14.496 1.00 37.16 380 PRO A CA 1
ATOM 2693 C C . PRO A 1 362 ? 5.396 37.620 -15.014 1.00 41.65 380 PRO A C 1
ATOM 2694 O O . PRO A 1 362 ? 5.147 37.370 -16.198 1.00 42.58 380 PRO A O 1
ATOM 2698 N N . ASP A 1 363 ? 4.463 38.020 -14.165 1.00 36.05 381 ASP A N 1
ATOM 2699 C CA . ASP A 1 363 ? 3.057 38.155 -14.586 1.00 34.44 381 ASP A CA 1
ATOM 2700 C C . ASP A 1 363 ? 2.474 39.229 -13.677 1.00 39.53 381 ASP A C 1
ATOM 2701 O O . ASP A 1 363 ? 2.948 39.498 -12.565 1.00 41.41 381 ASP A O 1
ATOM 2706 N N . GLU A 1 364 ? 1.439 39.874 -14.139 1.00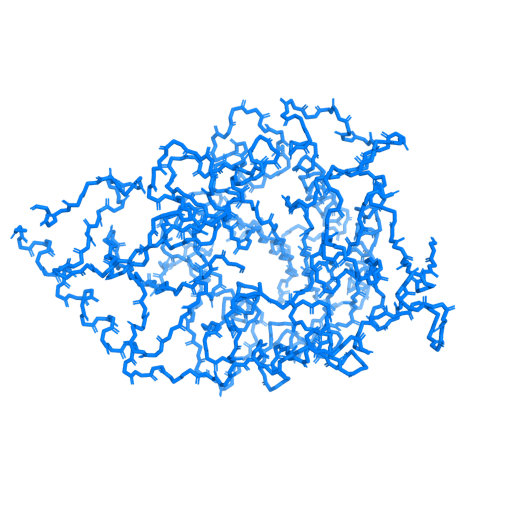 38.97 382 GLU A N 1
ATOM 2707 C CA . GLU A 1 364 ? 0.803 40.982 -13.467 1.00 44.88 382 GLU A CA 1
ATOM 2708 C C . GLU A 1 364 ? -0.102 40.543 -12.326 1.00 41.42 382 GLU A C 1
ATOM 2709 O O . GLU A 1 364 ? -0.423 41.419 -11.531 1.00 44.97 382 GLU A O 1
ATOM 2715 N N . VAL A 1 365 ? -0.483 39.279 -12.235 1.00 40.54 383 VAL A N 1
ATOM 2716 C CA . VAL A 1 365 ? -1.313 38.823 -11.119 1.00 41.13 383 VAL A CA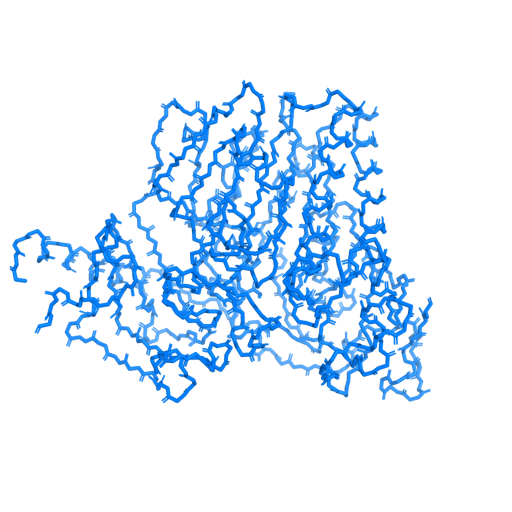 1
ATOM 2717 C C . VAL A 1 365 ? -0.382 38.677 -9.901 1.00 40.94 383 VAL A C 1
ATOM 2718 O O . VAL A 1 365 ? -0.650 39.307 -8.886 1.00 39.66 383 VAL A O 1
ATOM 2722 N N . ARG A 1 366 ? 0.763 38.012 -10.058 1.00 35.04 384 ARG A N 1
ATOM 2723 C CA . ARG A 1 366 ? 1.704 37.838 -8.984 1.00 35.03 384 ARG A CA 1
ATOM 2724 C C . ARG A 1 366 ? 2.571 39.037 -8.642 1.00 39.50 384 ARG A C 1
ATOM 2725 O O . ARG A 1 366 ? 2.844 39.233 -7.431 1.00 36.63 384 ARG A O 1
ATOM 2733 N N . GLY A 1 367 ? 3.065 39.816 -9.602 1.00 33.51 385 GLY A N 1
ATOM 2734 C CA . GLY A 1 367 ? 3.917 40.941 -9.270 1.00 30.78 385 GLY A CA 1
ATOM 2735 C C . GLY A 1 367 ? 5.294 40.588 -8.763 1.00 29.04 385 GLY A C 1
ATOM 2736 O O . GLY A 1 367 ? 5.889 39.552 -9.093 1.00 28.98 385 GLY A O 1
ATOM 2737 N N . VAL A 1 368 ? 5.907 41.511 -8.016 1.00 29.61 386 VAL A N 1
ATOM 2738 C CA . VAL A 1 368 ? 7.266 41.328 -7.519 1.00 32.14 386 VAL A CA 1
ATOM 2739 C C . VAL A 1 368 ? 7.356 40.028 -6.708 1.00 28.43 386 VAL A C 1
ATOM 2740 O O . VAL A 1 368 ? 6.401 39.754 -5.995 1.00 28.16 386 VAL A O 1
ATOM 2744 N N . PHE A 1 369 ? 8.422 39.269 -6.865 1.00 26.18 387 PHE A N 1
ATOM 2745 C CA . PHE A 1 369 ? 8.634 38.026 -6.177 1.00 29.94 387 PHE A CA 1
ATOM 2746 C C . PHE A 1 369 ? 9.283 38.291 -4.790 1.00 29.09 387 PHE A C 1
ATOM 2747 O O . PHE A 1 369 ? 8.943 37.584 -3.839 1.00 30.20 387 PHE A O 1
ATOM 2755 N N . ALA A 1 370 ? 10.237 39.191 -4.703 1.00 28.70 388 ALA A N 1
ATOM 2756 C CA . ALA A 1 370 ? 10.992 39.430 -3.474 1.00 27.59 388 ALA A CA 1
ATOM 2757 C C . ALA A 1 370 ? 11.318 40.919 -3.376 1.00 33.66 388 ALA A C 1
ATOM 2758 O O . ALA A 1 370 ? 11.492 41.578 -4.415 1.00 29.26 388 ALA A O 1
ATOM 2760 N N . VAL A 1 371 ? 11.372 41.425 -2.154 1.00 31.14 389 VAL A N 1
ATOM 2761 C CA . VAL A 1 371 ? 11.688 42.822 -1.850 1.00 30.76 389 VAL A CA 1
ATOM 2762 C C . VAL A 1 371 ? 12.701 42.911 -0.691 1.00 32.81 389 VAL A C 1
ATOM 2763 O O . VAL A 1 371 ? 12.603 42.120 0.254 1.00 29.14 389 VAL A O 1
ATOM 2767 N N . ARG A 1 372 ? 13.718 43.762 -0.753 1.00 33.44 390 ARG A N 1
ATOM 2768 C CA . ARG A 1 372 ? 14.663 43.939 0.345 1.00 32.93 390 ARG A CA 1
ATOM 2769 C C . ARG A 1 372 ? 14.561 45.412 0.808 1.00 38.95 390 ARG A C 1
ATOM 2770 O O . ARG A 1 372 ? 14.372 46.306 -0.030 1.00 38.72 390 ARG A O 1
ATOM 2778 N N . THR A 1 373 ? 14.492 45.624 2.118 1.00 35.77 391 THR A N 1
ATOM 2779 C CA . THR A 1 373 ? 14.501 46.998 2.667 1.00 36.36 391 THR A CA 1
ATOM 2780 C C . THR A 1 373 ? 15.420 46.945 3.903 1.00 35.70 391 THR A C 1
ATOM 2781 O O . THR A 1 373 ? 15.243 46.063 4.747 1.00 35.89 391 THR A O 1
ATOM 2785 N N . GLY A 1 374 ? 16.473 47.745 3.930 1.00 35.19 392 GLY A N 1
ATOM 2786 C CA . GLY A 1 374 ? 17.461 47.689 4.989 1.00 34.11 392 GLY A CA 1
ATOM 2787 C C . GLY A 1 374 ? 18.087 46.298 4.968 1.00 37.48 392 GLY A C 1
ATOM 2788 O O . GLY A 1 374 ? 18.483 45.813 3.893 1.00 35.73 392 GLY A O 1
ATOM 2789 N N . LYS A 1 375 ? 18.116 45.601 6.102 1.00 29.64 393 LYS A N 1
ATOM 2790 C CA . LYS A 1 375 ? 18.763 44.284 6.127 1.00 30.93 393 LYS A CA 1
ATOM 2791 C C . LYS A 1 375 ? 17.769 43.145 5.948 1.00 25.29 393 LYS A C 1
ATOM 2792 O O . LYS A 1 375 ? 18.182 41.976 5.998 1.00 30.07 393 LYS A O 1
ATOM 2798 N N . TYR A 1 376 ? 16.485 43.456 5.768 1.00 24.57 394 TYR A N 1
ATOM 2799 C CA . TYR A 1 376 ? 15.473 42.445 5.617 1.00 31.01 394 TYR A CA 1
ATOM 2800 C C . TYR A 1 376 ? 15.076 42.124 4.169 1.00 34.64 394 TYR A C 1
ATOM 2801 O O . TYR A 1 376 ? 14.865 43.032 3.349 1.00 32.98 394 TYR A O 1
ATOM 2810 N N . LYS A 1 377 ? 14.870 40.835 3.898 1.00 33.04 395 LYS A N 1
ATOM 2811 C CA . LYS A 1 377 ? 14.379 40.477 2.564 1.00 30.92 395 LYS A CA 1
ATOM 2812 C C . LYS A 1 377 ? 13.224 39.500 2.691 1.00 28.48 395 LYS A C 1
ATOM 2813 O O . LYS A 1 377 ? 13.375 38.441 3.334 1.00 29.43 395 LYS A O 1
ATOM 2819 N N . ALA A 1 378 ? 12.083 39.845 2.124 1.00 22.76 396 ALA A N 1
ATOM 2820 C CA . ALA A 1 378 ? 10.929 38.980 2.070 1.00 24.33 396 ALA A CA 1
ATOM 2821 C C . ALA A 1 378 ? 10.752 38.291 0.708 1.00 31.39 396 ALA A C 1
ATOM 2822 O O . ALA A 1 378 ? 10.877 38.958 -0.342 1.00 29.33 396 ALA A O 1
ATOM 2824 N N . HIS A 1 379 ? 10.377 37.021 0.689 1.00 30.07 397 HIS A N 1
ATOM 2825 C CA . HIS A 1 379 ? 10.063 36.310 -0.542 1.00 32.39 397 HIS A CA 1
ATOM 2826 C C . HIS A 1 379 ? 8.572 35.968 -0.558 1.00 30.11 397 HIS A C 1
ATOM 2827 O O . HIS A 1 379 ? 8.122 35.114 0.234 1.00 30.50 397 HIS A O 1
ATOM 2834 N N . PHE A 1 380 ? 7.782 36.574 -1.412 1.00 27.91 398 PHE A N 1
ATOM 2835 C CA . PHE A 1 380 ? 6.358 36.261 -1.571 1.00 26.00 398 PHE A CA 1
ATOM 2836 C C . PHE A 1 380 ? 6.070 35.053 -2.436 1.00 28.54 398 PHE A C 1
ATOM 2837 O O . PHE A 1 380 ? 5.035 34.365 -2.353 1.00 28.90 398 PHE A O 1
ATOM 2845 N N . PHE A 1 381 ? 7.016 34.703 -3.311 1.00 25.52 399 PHE A N 1
ATOM 2846 C CA . PHE A 1 381 ? 6.971 33.557 -4.189 1.00 27.60 399 PHE A CA 1
ATOM 2847 C C . PHE A 1 381 ? 8.419 33.066 -4.337 1.00 23.31 399 PHE A C 1
ATOM 2848 O O . PHE A 1 381 ? 9.330 33.866 -4.393 1.00 26.20 399 PHE A O 1
ATOM 2856 N N . THR A 1 382 ? 8.568 31.770 -4.473 1.00 23.85 400 THR A N 1
ATOM 2857 C CA . THR A 1 382 ? 9.922 31.183 -4.642 1.00 27.68 400 THR A CA 1
ATOM 2858 C C . THR A 1 382 ? 9.871 30.202 -5.806 1.00 30.82 400 THR A C 1
ATOM 2859 O O . THR A 1 382 ? 8.808 29.645 -6.127 1.00 27.03 400 THR A O 1
ATOM 2863 N N . GLN A 1 383 ? 10.998 29.955 -6.476 1.00 28.34 401 GLN A N 1
ATOM 2864 C CA . GLN A 1 383 ? 11.030 29.047 -7.619 1.00 32.75 401 GLN A CA 1
ATOM 2865 C C . GLN A 1 383 ? 12.455 28.668 -7.983 1.00 26.64 401 GLN A C 1
ATOM 2866 O O . GLN A 1 383 ? 13.295 29.583 -7.879 1.00 30.56 401 GLN A O 1
ATOM 2872 N N . GLY A 1 384 ? 12.749 27.411 -8.263 1.00 27.66 402 GLY A N 1
ATOM 2873 C CA . GLY A 1 384 ? 14.100 27.001 -8.662 1.00 27.09 402 GLY A CA 1
ATOM 2874 C C . GLY A 1 384 ? 14.263 27.269 -10.182 1.00 30.23 402 GLY A C 1
ATOM 2875 O O . GLY A 1 384 ? 13.395 27.905 -10.763 1.00 29.09 402 GLY A O 1
ATOM 2876 N N . SER A 1 385 ? 15.365 26.853 -10.792 1.00 29.04 403 SER A N 1
ATOM 2877 C CA . SER A 1 385 ? 15.596 27.102 -12.213 1.00 31.99 403 SER A CA 1
ATOM 2878 C C . SER A 1 385 ? 16.559 26.045 -12.718 1.00 28.61 403 SER A C 1
ATOM 2879 O O . SER A 1 385 ? 17.603 25.780 -12.104 1.00 22.09 403 SER A O 1
ATOM 2882 N N . ALA A 1 386 ? 16.355 25.606 -13.961 1.00 28.81 404 ALA A N 1
ATOM 2883 C CA . ALA A 1 386 ? 17.332 24.668 -14.570 1.00 24.84 404 ALA A CA 1
ATOM 2884 C C . ALA A 1 386 ? 18.692 25.296 -14.687 1.00 20.39 404 ALA A C 1
ATOM 2885 O O . ALA A 1 386 ? 19.732 24.621 -14.590 1.00 24.27 404 ALA A O 1
ATOM 2887 N N . HIS A 1 387 ? 18.789 26.639 -14.767 1.00 20.49 405 HIS A N 1
ATOM 2888 C CA . HIS A 1 387 ? 20.117 27.256 -14.805 1.00 25.35 405 HIS A CA 1
ATOM 2889 C C . HIS A 1 387 ? 20.865 27.083 -13.480 1.00 28.40 405 HIS A C 1
ATOM 2890 O O . HIS A 1 387 ? 22.107 27.150 -13.454 1.00 27.85 405 HIS A O 1
ATOM 2897 N N . SER A 1 388 ? 20.128 26.821 -12.387 1.00 29.91 406 SER A N 1
ATOM 2898 C CA . SER A 1 388 ? 20.758 26.622 -11.085 1.00 32.70 406 SER A CA 1
ATOM 2899 C C . SER A 1 388 ? 20.707 25.152 -10.661 1.00 36.74 406 SER A C 1
ATOM 2900 O O . SER A 1 388 ? 20.889 24.912 -9.472 1.00 32.22 406 SER A O 1
ATOM 2903 N N . ASP A 1 389 ? 20.477 24.233 -11.585 1.00 32.75 407 ASP A N 1
ATOM 2904 C CA . ASP A 1 389 ? 20.445 22.820 -11.230 1.00 32.13 407 ASP A CA 1
ATOM 2905 C C . ASP A 1 389 ? 21.833 22.349 -10.802 1.00 26.78 407 ASP A C 1
ATOM 2906 O O . ASP A 1 389 ? 22.875 22.971 -10.973 1.00 29.70 407 ASP A O 1
ATOM 2911 N N . THR A 1 390 ? 21.920 21.126 -10.315 1.00 24.79 408 THR A N 1
ATOM 2912 C CA . THR A 1 390 ? 23.046 20.300 -9.986 1.00 30.10 408 THR A CA 1
ATOM 2913 C C . THR A 1 390 ? 23.700 20.561 -8.610 1.00 30.72 408 THR A C 1
ATOM 2914 O O . THR A 1 390 ? 24.708 19.896 -8.351 1.00 30.25 408 THR A O 1
ATOM 2918 N N . THR A 1 391 ? 23.283 21.542 -7.838 1.00 33.93 409 THR A N 1
ATOM 2919 C CA . THR A 1 391 ? 23.960 21.654 -6.528 1.00 41.23 409 THR A CA 1
ATOM 2920 C C . THR A 1 391 ? 23.173 20.870 -5.478 1.00 37.17 409 THR A C 1
ATOM 2921 O O . THR A 1 391 ? 22.054 20.382 -5.736 1.00 30.21 409 THR A O 1
ATOM 2925 N N . ALA A 1 392 ? 23.725 20.847 -4.256 1.00 37.13 410 ALA A N 1
ATOM 2926 C CA . ALA A 1 392 ? 23.071 19.977 -3.247 1.00 38.13 410 ALA A CA 1
ATOM 2927 C C . ALA A 1 392 ? 21.802 20.592 -2.697 1.00 34.39 410 ALA A C 1
ATOM 2928 O O . ALA A 1 392 ? 20.923 19.870 -2.226 1.00 38.62 410 ALA A O 1
ATOM 2930 N N . ASP A 1 393 ? 21.631 21.904 -2.790 1.00 32.22 411 ASP A N 1
ATOM 2931 C CA . ASP A 1 393 ? 20.421 22.554 -2.301 1.00 30.58 411 ASP A CA 1
ATOM 2932 C C . ASP A 1 393 ? 19.252 22.343 -3.227 1.00 34.85 411 ASP A C 1
ATOM 2933 O O . ASP A 1 393 ? 19.149 22.907 -4.307 1.00 34.49 411 ASP A O 1
ATOM 2938 N N . PRO A 1 394 ? 18.217 21.623 -2.775 1.00 39.75 412 PRO A N 1
ATOM 2939 C CA . PRO A 1 394 ? 17.060 21.304 -3.563 1.00 38.12 412 PRO A CA 1
ATOM 2940 C C . PRO A 1 394 ? 16.193 22.481 -3.940 1.00 37.67 412 PRO A C 1
ATOM 2941 O O . PRO A 1 394 ? 15.471 22.356 -4.951 1.00 33.57 412 PRO A O 1
ATOM 2945 N N . ALA A 1 395 ? 16.254 23.616 -3.230 1.00 29.37 413 ALA A N 1
ATOM 2946 C CA . ALA A 1 395 ? 15.386 24.722 -3.629 1.00 29.34 413 ALA A CA 1
ATOM 2947 C C . ALA A 1 395 ? 15.850 25.391 -4.950 1.00 27.78 413 ALA A C 1
ATOM 2948 O O . ALA A 1 395 ? 15.092 26.201 -5.490 1.00 27.87 413 ALA A O 1
ATOM 2950 N N . CYS A 1 396 ? 17.074 25.157 -5.358 1.00 29.63 414 CYS A N 1
ATOM 2951 C CA . CYS A 1 396 ? 17.658 25.741 -6.554 1.00 36.10 414 CYS A CA 1
ATOM 2952 C C . CYS A 1 396 ? 17.241 25.012 -7.852 1.00 36.49 414 CYS A C 1
ATOM 2953 O O . CYS A 1 396 ? 17.270 25.628 -8.909 1.00 34.95 414 CYS A O 1
ATOM 2956 N N . HIS A 1 397 ? 16.879 23.744 -7.733 1.00 35.97 415 HIS A N 1
ATOM 2957 C CA . HIS A 1 397 ? 16.546 22.889 -8.861 1.00 35.81 415 HIS A CA 1
ATOM 2958 C C . HIS A 1 397 ? 15.261 23.260 -9.574 1.00 36.54 415 HIS A C 1
ATOM 2959 O O . HIS A 1 397 ? 14.265 23.765 -9.033 1.00 33.95 415 HIS A O 1
ATOM 2966 N N . ALA A 1 398 ? 15.232 22.891 -10.856 1.00 37.89 416 ALA A N 1
ATOM 2967 C CA . ALA A 1 398 ? 14.070 23.109 -11.712 1.00 35.15 416 ALA A CA 1
ATOM 2968 C C . ALA A 1 398 ? 12.858 22.372 -11.135 1.00 32.28 416 ALA A C 1
ATOM 2969 O O . ALA A 1 398 ? 11.764 22.916 -11.256 1.00 32.36 416 ALA A O 1
ATOM 2971 N N . SER A 1 399 ? 13.032 21.259 -10.433 1.00 32.59 417 SER A N 1
ATOM 2972 C CA . SER A 1 399 ? 11.891 20.595 -9.810 1.00 35.60 417 SER A CA 1
ATOM 2973 C C . SER A 1 399 ? 11.289 21.373 -8.645 1.00 38.12 417 SER A C 1
ATOM 2974 O O . SER A 1 399 ? 10.178 20.994 -8.238 1.00 37.58 417 SER A O 1
ATOM 2977 N N . SER A 1 400 ? 11.896 22.443 -8.130 1.00 36.55 418 SER A N 1
ATOM 2978 C CA . SER A 1 400 ? 11.208 23.249 -7.120 1.00 34.59 418 SER A CA 1
ATOM 2979 C C . SER A 1 400 ? 10.223 24.178 -7.799 1.00 30.22 418 SER A C 1
ATOM 2980 O O . SER A 1 400 ? 10.573 25.309 -8.169 1.00 34.94 418 SER A O 1
ATOM 2983 N N . SER A 1 401 ? 8.977 23.777 -7.932 1.00 33.33 419 SER A N 1
ATOM 2984 C CA . SER A 1 401 ? 7.967 24.596 -8.596 1.00 38.24 419 SER A CA 1
ATOM 2985 C C . SER A 1 401 ? 7.671 25.932 -7.935 1.00 38.51 419 SER A C 1
ATOM 2986 O O . SER A 1 401 ? 8.025 26.193 -6.800 1.00 38.72 419 SER A O 1
ATOM 2989 N N . LEU A 1 402 ? 6.970 26.781 -8.685 1.00 33.45 420 LEU A N 1
ATOM 2990 C CA . LEU A 1 402 ? 6.533 28.078 -8.238 1.00 37.72 420 LEU A CA 1
ATOM 2991 C C . LEU A 1 402 ? 5.711 27.887 -6.941 1.00 35.83 420 LEU A C 1
ATOM 2992 O O . LEU A 1 402 ? 4.718 27.161 -6.994 1.00 33.30 420 LEU A O 1
ATOM 2997 N N . THR A 1 403 ? 6.149 28.521 -5.854 1.00 33.22 421 THR A N 1
ATOM 2998 C CA . THR A 1 403 ? 5.382 28.358 -4.592 1.00 31.52 421 THR A CA 1
ATOM 2999 C C . THR A 1 403 ? 5.088 29.711 -3.960 1.00 27.03 421 THR A C 1
ATOM 3000 O O . THR A 1 403 ? 6.021 30.510 -3.806 1.00 27.28 421 THR A O 1
ATOM 3004 N N . ALA A 1 404 ? 3.858 29.958 -3.551 1.00 28.23 422 ALA A N 1
ATOM 3005 C CA . ALA A 1 404 ? 3.471 31.204 -2.902 1.00 30.64 422 ALA A CA 1
ATOM 3006 C C . ALA A 1 404 ? 3.799 31.103 -1.410 1.00 29.73 422 ALA A C 1
ATOM 3007 O O . ALA A 1 404 ? 3.696 29.986 -0.874 1.00 28.67 422 ALA A O 1
ATOM 3009 N N . HIS A 1 405 ? 4.212 32.212 -0.822 1.00 29.50 423 HIS A N 1
ATOM 3010 C CA . HIS A 1 405 ? 4.482 32.235 0.615 1.00 29.85 423 HIS A CA 1
ATOM 3011 C C . HIS A 1 405 ? 3.693 33.363 1.242 1.00 28.78 423 HIS A C 1
ATOM 3012 O O . HIS A 1 405 ? 4.031 34.560 1.113 1.00 30.28 423 HIS A O 1
ATOM 3019 N N . GLU A 1 406 ? 2.676 33.057 2.039 1.00 30.33 424 GLU A N 1
ATOM 3020 C CA . GLU A 1 406 ? 1.948 34.076 2.785 1.00 35.50 424 GLU A CA 1
ATOM 3021 C C . GLU A 1 406 ? 1.613 33.554 4.198 1.00 35.70 424 GLU A C 1
ATOM 3022 O O . GLU A 1 406 ? 0.871 32.583 4.300 1.00 33.93 424 GLU A O 1
ATOM 3028 N N . PRO A 1 407 ? 2.203 34.157 5.214 1.00 36.38 425 PRO A N 1
ATOM 3029 C CA . PRO A 1 407 ? 3.137 35.260 5.088 1.00 33.67 425 PRO A CA 1
ATOM 3030 C C . PRO A 1 407 ? 4.439 34.886 4.409 1.00 28.48 425 PRO A C 1
ATOM 3031 O O . PRO A 1 407 ? 4.827 33.710 4.242 1.00 27.47 425 PRO A O 1
ATOM 3035 N N . PRO A 1 408 ? 5.148 35.896 3.919 1.00 29.67 426 PRO A N 1
ATOM 3036 C CA . PRO A 1 408 ? 6.375 35.650 3.168 1.00 30.30 426 PRO A CA 1
ATOM 3037 C C . PRO A 1 408 ? 7.457 35.028 4.028 1.00 33.78 426 PRO A C 1
ATOM 3038 O O . PRO A 1 408 ? 7.419 35.148 5.267 1.00 32.27 426 PRO A O 1
ATOM 3042 N N . LEU A 1 409 ? 8.438 34.449 3.354 1.00 24.59 427 LEU A N 1
ATOM 3043 C CA . LEU A 1 409 ? 9.663 33.965 3.969 1.00 30.76 427 LEU A CA 1
ATOM 3044 C C . LEU A 1 409 ? 10.427 35.259 4.278 1.00 31.61 427 LEU A C 1
ATOM 3045 O O . LEU A 1 409 ? 10.356 36.212 3.478 1.00 30.86 427 LEU A O 1
ATOM 3050 N N . LEU A 1 410 ? 11.040 35.355 5.438 1.00 29.35 428 LEU A N 1
ATOM 3051 C CA . LEU A 1 410 ? 11.648 36.646 5.836 1.00 26.07 428 LEU A CA 1
ATOM 3052 C C . LEU A 1 410 ? 13.031 36.404 6.383 1.00 29.07 428 LEU A C 1
ATOM 3053 O O . LEU A 1 410 ? 13.224 35.591 7.313 1.00 30.36 428 LEU A O 1
ATOM 3058 N N . TYR A 1 411 ? 14.043 37.076 5.783 1.00 23.76 429 TYR A N 1
ATOM 3059 C CA . TYR A 1 411 ? 15.410 36.819 6.201 1.00 23.90 429 TYR A CA 1
ATOM 3060 C C . TYR A 1 411 ? 16.098 38.110 6.613 1.00 26.94 429 TYR A C 1
ATOM 3061 O O . TYR A 1 411 ? 15.761 39.166 6.086 1.00 30.12 429 TYR A O 1
ATOM 3070 N N . ASP A 1 412 ? 17.058 37.950 7.539 1.00 26.63 430 ASP A N 1
ATOM 3071 C CA . ASP A 1 412 ? 17.848 39.094 7.987 1.00 29.33 430 ASP A CA 1
ATOM 3072 C C . ASP A 1 412 ? 19.186 38.841 7.301 1.00 24.18 430 ASP A C 1
ATOM 3073 O O . ASP A 1 412 ? 19.893 37.929 7.697 1.00 25.76 430 ASP A O 1
ATOM 3078 N N . LEU A 1 413 ? 19.474 39.635 6.252 1.00 28.07 431 LEU A N 1
ATOM 3079 C CA . LEU A 1 413 ? 20.683 39.331 5.456 1.00 28.82 431 LEU A CA 1
ATOM 3080 C C . LEU A 1 413 ? 21.967 39.759 6.127 1.00 31.32 431 LEU A C 1
ATOM 3081 O O . LEU A 1 413 ? 23.073 39.271 5.817 1.00 28.84 431 LEU A O 1
ATOM 3086 N N . SER A 1 414 ? 21.919 40.662 7.132 1.00 28.46 432 SER A N 1
ATOM 3087 C CA . SER A 1 414 ? 23.177 41.033 7.836 1.00 28.62 432 SER A CA 1
ATOM 3088 C C . SER A 1 414 ? 23.705 39.861 8.631 1.00 25.15 432 SER A C 1
ATOM 3089 O O . SER A 1 414 ? 24.926 39.634 8.721 1.00 27.52 432 SER A O 1
ATOM 3092 N N . LYS A 1 415 ? 22.830 39.003 9.179 1.00 27.65 433 LYS A N 1
ATOM 3093 C CA . LYS A 1 415 ? 23.245 37.833 9.925 1.00 31.76 433 LYS A CA 1
ATOM 3094 C C . LYS A 1 415 ? 23.138 36.504 9.153 1.00 28.66 433 LYS A C 1
ATOM 3095 O O . LYS A 1 415 ? 23.779 35.537 9.568 1.00 27.58 433 LYS A O 1
ATOM 3101 N N . ASP A 1 416 ? 22.213 36.441 8.195 1.00 28.35 434 ASP A N 1
ATOM 3102 C CA . ASP A 1 416 ? 21.977 35.199 7.418 1.00 29.43 434 ASP A CA 1
ATOM 3103 C C . ASP A 1 416 ? 21.954 35.520 5.917 1.00 30.20 434 ASP A C 1
ATOM 3104 O O . ASP A 1 416 ? 20.901 35.606 5.271 1.00 28.54 434 ASP A O 1
ATOM 3109 N N . PRO A 1 417 ? 23.099 35.938 5.374 1.00 31.28 435 PRO A N 1
ATOM 3110 C CA . PRO A 1 417 ? 23.230 36.258 3.950 1.00 31.78 435 PRO A CA 1
ATOM 3111 C C . PRO A 1 417 ? 22.911 35.030 3.088 1.00 29.47 435 PRO A C 1
ATOM 3112 O O . PRO A 1 417 ? 22.352 35.210 2.044 1.00 31.06 435 PRO A O 1
ATOM 3116 N N . GLY A 1 418 ? 23.064 33.802 3.532 1.00 33.66 436 GLY A N 1
ATOM 3117 C CA . GLY A 1 418 ? 22.723 32.514 2.992 1.00 28.75 436 GLY A CA 1
ATOM 3118 C C . GLY A 1 418 ? 21.259 32.163 2.943 1.00 22.89 436 GLY A C 1
ATOM 3119 O O . GLY A 1 418 ? 20.871 31.081 2.517 1.00 27.44 436 GLY A O 1
ATOM 3120 N N . GLU A 1 419 ? 20.321 33.009 3.352 1.00 24.05 437 GLU A N 1
ATOM 3121 C CA . GLU A 1 419 ? 18.895 32.780 3.345 1.00 26.96 437 GLU A CA 1
ATOM 3122 C C . GLU A 1 419 ? 18.488 31.413 3.869 1.00 31.47 437 GLU A C 1
ATOM 3123 O O . GLU A 1 419 ? 17.705 30.632 3.258 1.00 28.82 437 GLU A O 1
ATOM 3129 N N . ASN A 1 420 ? 19.032 31.050 5.036 1.00 29.05 438 ASN A N 1
ATOM 3130 C CA . ASN A 1 420 ? 18.722 29.741 5.623 1.00 30.09 438 ASN A CA 1
ATOM 3131 C C . ASN A 1 420 ? 17.611 29.793 6.687 1.00 27.05 438 ASN A C 1
ATOM 3132 O O . ASN A 1 420 ? 17.001 28.753 6.943 1.00 27.58 438 ASN A O 1
ATOM 3137 N N . TYR A 1 421 ? 17.446 30.891 7.427 1.00 25.28 439 TYR A N 1
ATOM 3138 C CA . TYR A 1 421 ? 16.532 30.868 8.593 1.00 25.24 439 TYR A CA 1
ATOM 3139 C C . TYR A 1 421 ? 15.396 31.845 8.564 1.00 22.33 439 TYR A C 1
ATOM 3140 O O . TYR A 1 421 ? 15.576 33.044 8.787 1.00 27.00 439 TYR A O 1
ATOM 3149 N N . ASN A 1 422 ? 14.205 31.328 8.249 1.00 23.98 440 ASN A N 1
ATOM 3150 C CA . ASN A 1 422 ? 13.035 32.194 8.156 1.00 30.37 440 ASN A CA 1
ATOM 3151 C C . ASN A 1 422 ? 12.686 32.725 9.552 1.00 33.85 440 ASN A C 1
ATOM 3152 O O . ASN A 1 422 ? 12.393 31.911 10.413 1.00 35.76 440 ASN A O 1
ATOM 3157 N N . LEU A 1 423 ? 12.596 34.011 9.731 1.00 32.36 441 LEU A N 1
ATOM 3158 C CA . LEU A 1 423 ? 12.276 34.677 10.957 1.00 36.83 441 LEU A CA 1
ATOM 3159 C C . LEU A 1 423 ? 10.803 34.497 11.321 1.00 41.16 441 LEU A C 1
ATOM 3160 O O . LEU A 1 423 ? 10.477 34.639 12.491 1.00 45.49 441 LEU A O 1
ATOM 3165 N N . LEU A 1 424 ? 9.939 34.194 10.373 1.00 39.95 442 LEU A N 1
ATOM 3166 C CA . LEU A 1 424 ? 8.522 34.004 10.627 1.00 44.55 442 LEU A CA 1
ATOM 3167 C C . LEU A 1 424 ? 8.194 32.519 10.768 1.00 48.93 442 LEU A C 1
ATOM 3168 O O . LEU A 1 424 ? 7.022 32.191 10.867 1.00 53.88 442 LEU A O 1
ATOM 3173 N N . GLY A 1 425 ? 9.161 31.617 10.786 1.00 53.60 443 GLY A N 1
ATOM 3174 C CA . GLY A 1 425 ? 8.899 30.186 10.899 1.00 60.35 443 GLY A CA 1
ATOM 3175 C C . GLY A 1 425 ? 8.192 29.818 12.197 1.00 64.79 443 GLY A C 1
ATOM 3176 O O . GLY A 1 425 ? 7.079 29.262 12.201 1.00 68.27 443 GLY A O 1
ATOM 3177 N N . ALA A 1 430 ? 7.830 37.579 15.002 1.00 70.18 448 ALA A N 1
ATOM 3178 C CA . ALA A 1 430 ? 7.270 37.719 16.345 1.00 68.16 448 ALA A CA 1
ATOM 3179 C C . ALA A 1 430 ? 7.655 39.086 16.913 1.00 66.21 448 ALA A C 1
ATOM 3180 O O . ALA A 1 430 ? 6.813 39.937 17.221 1.00 67.47 448 ALA A O 1
ATOM 3182 N N . THR A 1 431 ? 8.953 39.333 17.019 1.00 62.95 449 THR A N 1
ATOM 3183 C CA . THR A 1 431 ? 9.505 40.593 17.509 1.00 61.86 449 THR A CA 1
ATOM 3184 C C . THR A 1 431 ? 8.861 41.817 16.887 1.00 61.17 449 THR A C 1
ATOM 3185 O O . THR A 1 431 ? 8.494 41.837 15.721 1.00 61.21 449 THR A O 1
ATOM 3189 N N . PRO A 1 432 ? 8.810 42.929 17.620 1.00 60.53 450 PRO A N 1
ATOM 3190 C CA . PRO A 1 432 ? 8.298 44.195 17.116 1.00 57.92 450 PRO A CA 1
ATOM 3191 C C . PRO A 1 432 ? 9.130 44.759 15.972 1.00 54.43 450 PRO A C 1
ATOM 3192 O O . PRO A 1 432 ? 8.583 45.396 15.062 1.00 52.30 450 PRO A O 1
ATOM 3196 N N . GLU A 1 433 ? 10.446 44.582 15.969 1.00 50.18 451 GLU A N 1
ATOM 3197 C CA . GLU A 1 433 ? 11.287 45.076 14.883 1.00 51.47 451 GLU A CA 1
ATOM 3198 C C . GLU A 1 433 ? 10.930 44.311 13.589 1.00 47.31 451 GLU A C 1
ATOM 3199 O O . GLU A 1 433 ? 10.699 44.893 12.540 1.00 44.13 451 GLU A O 1
ATOM 3205 N N . VAL A 1 434 ? 10.819 42.998 13.721 1.00 43.27 452 VAL A N 1
ATOM 3206 C CA . VAL A 1 434 ? 10.466 42.104 12.639 1.00 45.62 452 VAL A CA 1
ATOM 3207 C C . VAL A 1 434 ? 9.077 42.420 12.095 1.00 46.53 452 VAL A C 1
ATOM 3208 O O . VAL A 1 434 ? 8.899 42.592 10.893 1.00 45.90 452 VAL A O 1
ATOM 3212 N N . LEU A 1 435 ? 8.104 42.554 12.985 1.00 44.33 453 LEU A N 1
ATOM 3213 C CA . LEU A 1 435 ? 6.724 42.837 12.576 1.00 45.28 453 LEU A CA 1
ATOM 3214 C C . LEU A 1 435 ? 6.617 44.137 11.791 1.00 44.68 453 LEU A C 1
ATOM 3215 O O . LEU A 1 435 ? 5.912 44.246 10.776 1.00 38.87 453 LEU A O 1
ATOM 3220 N N . GLN A 1 436 ? 7.323 45.192 12.214 1.00 40.70 454 GLN A N 1
ATOM 3221 C CA . GLN A 1 436 ? 7.335 46.480 11.540 1.00 40.18 454 GLN A CA 1
ATOM 3222 C C . GLN A 1 436 ? 7.991 46.320 10.154 1.00 40.12 454 GLN A C 1
ATOM 3223 O O . GLN A 1 436 ? 7.468 46.896 9.216 1.00 38.21 454 GLN A O 1
ATOM 3225 N N . ALA A 1 437 ? 9.074 45.555 10.051 1.00 38.19 455 ALA A N 1
ATOM 3226 C CA . ALA A 1 437 ? 9.730 45.325 8.763 1.00 39.90 455 ALA A CA 1
ATOM 3227 C C . ALA A 1 437 ? 8.759 44.578 7.838 1.00 40.98 455 ALA A C 1
ATOM 3228 O O . ALA A 1 437 ? 8.596 44.915 6.668 1.00 41.69 455 ALA A O 1
ATOM 3230 N N . LEU A 1 438 ? 8.064 43.562 8.360 1.00 36.37 456 LEU A N 1
ATOM 3231 C CA . LEU A 1 438 ? 7.085 42.796 7.644 1.00 37.35 456 LEU A CA 1
ATOM 3232 C C . LEU A 1 438 ? 6.015 43.696 7.012 1.00 40.56 456 LEU A C 1
ATOM 3233 O O . LEU A 1 438 ? 5.738 43.624 5.799 1.00 35.95 456 LEU A O 1
ATOM 3238 N N . LYS A 1 439 ? 5.408 44.565 7.804 1.00 38.95 457 LYS A N 1
ATOM 3239 C CA . LYS A 1 439 ? 4.364 45.449 7.327 1.00 41.11 457 LYS A CA 1
ATOM 3240 C C . LYS A 1 439 ? 4.899 46.437 6.279 1.00 39.50 457 LYS A C 1
ATOM 3241 O O . LYS A 1 439 ? 4.121 46.752 5.379 1.00 37.42 457 LYS A O 1
ATOM 3247 N N . GLN A 1 440 ? 6.097 46.949 6.424 1.00 37.62 458 GLN A N 1
ATOM 3248 C CA . GLN A 1 440 ? 6.752 47.825 5.480 1.00 43.32 458 GLN A CA 1
ATOM 3249 C C . GLN A 1 440 ? 6.920 47.075 4.138 1.00 41.09 458 GLN A C 1
ATOM 3250 O O . GLN A 1 440 ? 6.475 47.552 3.120 1.00 39.72 458 GLN A O 1
ATOM 3256 N N . LEU A 1 441 ? 7.527 45.893 4.177 1.00 37.21 459 LEU A N 1
ATOM 3257 C CA . LEU A 1 441 ? 7.767 45.043 3.035 1.00 37.64 459 LEU A CA 1
ATOM 3258 C C . LEU A 1 441 ? 6.499 44.720 2.257 1.00 40.58 459 LEU A C 1
ATOM 3259 O O . LEU A 1 441 ? 6.489 44.844 1.033 1.00 38.02 459 LEU A O 1
ATOM 3264 N N . GLN A 1 442 ? 5.398 44.412 2.928 1.00 37.66 460 GLN A N 1
ATOM 3265 C CA . GLN A 1 442 ? 4.134 44.091 2.335 1.00 36.46 460 GLN A CA 1
ATOM 3266 C C . GLN A 1 442 ? 3.527 45.307 1.639 1.00 39.78 460 GLN A C 1
ATOM 3267 O O . GLN A 1 442 ? 2.942 45.200 0.550 1.00 37.73 460 GLN A O 1
ATOM 3273 N N . LEU A 1 443 ? 3.650 46.461 2.287 1.00 36.73 461 LEU A N 1
ATOM 3274 C CA . LEU A 1 443 ? 3.134 47.693 1.712 1.00 37.03 461 LEU A CA 1
ATOM 3275 C C . LEU A 1 443 ? 4.000 48.123 0.520 1.00 34.01 461 LEU A C 1
ATOM 3276 O O . LEU A 1 443 ? 3.418 48.609 -0.443 1.00 33.09 461 LEU A O 1
ATOM 3281 N N . LEU A 1 444 ? 5.316 47.976 0.547 1.00 33.97 462 LEU A N 1
ATOM 3282 C CA . LEU A 1 444 ? 6.173 48.330 -0.584 1.00 38.62 462 LEU A CA 1
ATOM 3283 C C . LEU A 1 444 ? 5.828 47.450 -1.799 1.00 39.73 462 LEU A C 1
ATOM 3284 O O . LEU A 1 444 ? 5.757 47.927 -2.939 1.00 38.97 462 LEU A O 1
ATOM 3289 N N . LYS A 1 445 ? 5.627 46.145 -1.596 1.00 37.02 463 LYS A N 1
ATOM 3290 C CA . LYS A 1 445 ? 5.241 45.270 -2.695 1.00 36.49 463 LYS A CA 1
ATOM 3291 C C . LYS A 1 445 ? 3.894 45.716 -3.268 1.00 38.41 463 LYS A C 1
ATOM 3292 O O . LYS A 1 445 ? 3.773 45.921 -4.491 1.00 37.91 463 LYS A O 1
ATOM 3298 N N . ALA A 1 446 ? 2.862 45.950 -2.458 1.00 33.70 464 ALA A N 1
ATOM 3299 C CA . ALA A 1 446 ? 1.557 46.321 -2.978 1.00 32.24 464 ALA A CA 1
ATOM 3300 C C . ALA A 1 446 ? 1.576 47.681 -3.686 1.00 33.79 464 ALA A C 1
ATOM 3301 O O . ALA A 1 446 ? 0.747 47.882 -4.578 1.00 34.40 464 ALA A O 1
ATOM 3303 N N . GLN A 1 447 ? 2.398 48.616 -3.266 1.00 33.42 465 GLN A N 1
ATOM 3304 C CA . GLN A 1 447 ? 2.494 49.941 -3.883 1.00 38.89 465 GLN A CA 1
ATOM 3305 C C . GLN A 1 447 ? 3.129 49.821 -5.280 1.00 39.47 465 GLN A C 1
ATOM 3306 O O . GLN A 1 447 ? 2.496 50.266 -6.234 1.00 41.07 465 GLN A O 1
ATOM 3312 N N . LEU A 1 448 ? 4.285 49.172 -5.373 1.00 37.62 466 LEU A N 1
ATOM 3313 C CA . LEU A 1 448 ? 4.927 48.937 -6.652 1.00 40.42 466 LEU A CA 1
ATOM 3314 C C . LEU A 1 448 ? 4.029 48.133 -7.594 1.00 40.96 466 LEU A C 1
ATOM 3315 O O . LEU A 1 448 ? 3.785 48.579 -8.719 1.00 41.99 466 LEU A O 1
ATOM 3320 N N . ASP A 1 449 ? 3.433 47.008 -7.176 1.00 37.33 467 ASP A N 1
ATOM 3321 C CA . ASP A 1 449 ? 2.561 46.232 -8.036 1.00 36.77 467 ASP A CA 1
ATOM 3322 C C . ASP A 1 449 ? 1.376 47.082 -8.518 1.00 40.00 467 ASP A C 1
ATOM 3323 O O . ASP A 1 449 ? 0.853 46.827 -9.615 1.00 40.45 467 ASP A O 1
ATOM 3328 N N . ALA A 1 450 ? 0.856 48.015 -7.714 1.00 37.82 468 ALA A N 1
ATOM 3329 C CA . ALA A 1 450 ? -0.283 48.804 -8.166 1.00 39.80 468 ALA A CA 1
ATOM 3330 C C . ALA A 1 450 ? 0.145 49.936 -9.117 1.00 36.70 468 ALA A C 1
ATOM 3331 O O . ALA A 1 450 ? -0.713 50.372 -9.864 1.00 39.92 468 ALA A O 1
ATOM 3333 N N . ALA A 1 451 ? 1.351 50.443 -9.061 1.00 37.85 469 ALA A N 1
ATOM 3334 C CA . ALA A 1 451 ? 1.825 51.563 -9.838 1.00 43.19 469 ALA A CA 1
ATOM 3335 C C . ALA A 1 451 ? 2.523 51.218 -11.155 1.00 47.28 469 ALA A C 1
ATOM 3336 O O . ALA A 1 451 ? 2.580 52.056 -12.066 1.00 48.64 469 ALA A O 1
ATOM 3338 N N . VAL A 1 452 ? 3.115 50.042 -11.249 1.00 47.90 470 VAL A N 1
ATOM 3339 C CA . VAL A 1 452 ? 3.832 49.594 -12.426 1.00 50.93 470 VAL A CA 1
ATOM 3340 C C . VAL A 1 452 ? 2.919 48.963 -13.470 1.00 51.44 470 VAL A C 1
ATOM 3341 O O . VAL A 1 452 ? 2.255 47.964 -13.167 1.00 52.57 470 VAL A O 1
ATOM 3345 N N . THR A 1 453 ? 2.909 49.496 -14.695 1.00 52.22 471 THR A N 1
ATOM 3346 C CA . THR A 1 453 ? 2.121 48.755 -15.713 1.00 54.16 471 THR A CA 1
ATOM 3347 C C . THR A 1 453 ? 3.160 47.996 -16.548 1.00 46.83 471 THR A C 1
ATOM 3348 O O . THR A 1 453 ? 4.283 48.486 -16.670 1.00 45.93 471 THR A O 1
ATOM 3352 N N . PHE A 1 454 ? 2.853 46.765 -16.920 1.00 46.49 472 PHE A N 1
ATOM 3353 C CA . PHE A 1 454 ? 3.829 45.985 -17.700 1.00 47.10 472 PHE A CA 1
ATOM 3354 C C . PHE A 1 454 ? 3.760 46.450 -19.157 1.00 47.35 472 PHE A C 1
ATOM 3355 O O . PHE A 1 454 ? 2.640 46.528 -19.684 1.00 45.72 472 PHE A O 1
ATOM 3363 N N . GLY A 1 455 ? 4.899 46.785 -19.753 1.00 48.46 473 GLY A N 1
ATOM 3364 C CA . GLY A 1 455 ? 4.882 47.121 -21.192 1.00 49.46 473 GLY A CA 1
ATOM 3365 C C . GLY A 1 455 ? 4.623 45.815 -21.963 1.00 47.23 473 GLY A C 1
ATOM 3366 O O . GLY A 1 455 ? 4.928 44.726 -21.481 1.00 46.21 473 GLY A O 1
ATOM 3367 N N . PRO A 1 456 ? 4.044 45.913 -23.149 1.00 48.05 474 PRO A N 1
ATOM 3368 C CA . PRO A 1 456 ? 3.736 44.752 -23.987 1.00 46.38 474 PRO A CA 1
ATOM 3369 C C . PRO A 1 456 ? 4.974 43.898 -24.207 1.00 39.24 474 PRO A C 1
ATOM 3370 O O . PRO A 1 456 ? 6.067 44.435 -24.442 1.00 40.21 474 PRO A O 1
ATOM 3374 N N . SER A 1 457 ? 4.867 42.588 -24.084 1.00 38.46 475 SER A N 1
ATOM 3375 C CA . SER A 1 457 ? 6.011 41.697 -24.206 1.00 41.29 475 SER A CA 1
ATOM 3376 C C . SER A 1 457 ? 6.708 41.759 -25.564 1.00 46.65 475 SER A C 1
ATOM 3377 O O . SER A 1 457 ? 6.105 41.394 -26.574 1.00 46.19 475 SER A O 1
ATOM 3380 N N . GLN A 1 458 ? 7.998 42.046 -25.581 1.00 48.06 476 GLN A N 1
ATOM 3381 C CA . GLN A 1 458 ? 8.826 42.086 -26.767 1.00 49.59 476 GLN A CA 1
ATOM 3382 C C . GLN A 1 458 ? 9.147 40.669 -27.241 1.00 52.81 476 GLN A C 1
ATOM 3383 O O . GLN A 1 458 ? 9.001 40.319 -28.415 1.00 51.42 476 GLN A O 1
ATOM 3389 N N . VAL A 1 459 ? 9.488 39.808 -26.287 1.00 50.49 477 VAL A N 1
ATOM 3390 C CA . VAL A 1 459 ? 9.798 38.410 -26.551 1.00 50.00 477 VAL A CA 1
ATOM 3391 C C . VAL A 1 459 ? 8.621 37.651 -27.138 1.00 52.63 477 VAL A C 1
ATOM 3392 O O . VAL A 1 459 ? 8.844 36.775 -27.987 1.00 54.63 477 VAL A O 1
ATOM 3396 N N . ALA A 1 460 ? 7.385 37.982 -26.784 1.00 53.25 478 ALA A N 1
ATOM 3397 C CA . ALA A 1 460 ? 6.207 37.281 -27.287 1.00 55.80 478 ALA A CA 1
ATOM 3398 C C . ALA A 1 460 ? 5.749 37.732 -28.666 1.00 56.78 478 ALA A C 1
ATOM 3399 O O . ALA A 1 460 ? 4.781 37.205 -29.230 1.00 55.75 478 ALA A O 1
ATOM 3401 N N . ARG A 1 461 ? 6.486 38.644 -29.299 1.00 57.69 479 ARG A N 1
ATOM 3402 C CA . ARG A 1 461 ? 6.194 39.079 -30.656 1.00 58.11 479 ARG A CA 1
ATOM 3403 C C . ARG A 1 461 ? 6.556 37.948 -31.617 1.00 57.07 479 ARG A C 1
ATOM 3404 O O . ARG A 1 461 ? 6.142 37.941 -32.766 1.00 60.61 479 ARG A O 1
ATOM 3412 N N . GLY A 1 462 ? 7.325 36.966 -31.168 1.00 52.55 480 GLY A N 1
ATOM 3413 C CA . GLY A 1 462 ? 7.649 35.781 -31.900 1.00 50.41 480 GLY A CA 1
ATOM 3414 C C . GLY A 1 462 ? 8.990 35.834 -32.623 1.00 48.79 480 GLY A C 1
ATOM 3415 O O . GLY A 1 462 ? 9.813 36.750 -32.524 1.00 48.25 480 GLY A O 1
ATOM 3416 N N . GLU A 1 463 ? 9.216 34.726 -33.315 1.00 47.47 481 GLU A N 1
ATOM 3417 C CA . GLU A 1 463 ? 10.421 34.493 -34.082 1.00 52.68 481 GLU A CA 1
ATOM 3418 C C . GLU A 1 463 ? 10.151 34.395 -35.583 1.00 51.82 481 GLU A C 1
ATOM 3419 O O . GLU A 1 463 ? 9.090 33.970 -36.024 1.00 49.76 481 GLU A O 1
ATOM 3425 N N . ASP A 1 464 ? 11.170 34.814 -36.319 1.00 50.39 482 ASP A N 1
ATOM 3426 C CA . ASP A 1 464 ? 11.146 34.756 -37.777 1.00 48.17 482 ASP A CA 1
ATOM 3427 C C . ASP A 1 464 ? 12.586 34.479 -38.197 1.00 41.48 482 ASP A C 1
ATOM 3428 O O . ASP A 1 464 ? 13.489 35.303 -38.073 1.00 41.54 482 ASP A O 1
ATOM 3433 N N . PRO A 1 465 ? 12.843 33.264 -38.672 1.00 39.94 483 PRO A N 1
ATOM 3434 C CA . PRO A 1 465 ? 14.159 32.816 -39.096 1.00 42.87 483 PRO A CA 1
ATOM 3435 C C . PRO A 1 465 ? 14.839 33.652 -40.173 1.00 45.17 483 PRO A C 1
ATOM 3436 O O . PRO A 1 465 ? 16.079 33.692 -40.294 1.00 43.17 483 PRO A O 1
ATOM 3440 N N . ALA A 1 466 ? 14.083 34.469 -40.907 1.00 45.66 484 ALA A N 1
ATOM 3441 C CA . ALA A 1 466 ? 14.583 35.404 -41.903 1.00 48.19 484 ALA A CA 1
ATOM 3442 C C . ALA A 1 466 ? 15.331 36.568 -41.261 1.00 49.34 484 ALA A C 1
ATOM 3443 O O . ALA A 1 466 ? 16.101 37.305 -41.893 1.00 46.36 484 ALA A O 1
ATOM 3445 N N . LEU A 1 467 ? 15.167 36.724 -39.942 1.00 48.84 485 LEU A N 1
ATOM 3446 C CA . LEU A 1 467 ? 15.833 37.778 -39.178 1.00 46.04 485 LEU A CA 1
ATOM 3447 C C . LEU A 1 467 ? 17.248 37.394 -38.789 1.00 43.40 485 LEU A C 1
ATOM 3448 O O . LEU A 1 467 ? 18.032 38.254 -38.368 1.00 42.76 485 LEU A O 1
ATOM 3453 N N . GLN A 1 468 ? 17.634 36.125 -38.955 1.00 44.53 486 GLN A N 1
ATOM 3454 C CA . GLN A 1 468 ? 19.015 35.730 -38.669 1.00 44.53 486 GLN A CA 1
ATOM 3455 C C . GLN A 1 468 ? 19.992 36.459 -39.586 1.00 51.33 486 GLN A C 1
ATOM 3456 O O . GLN A 1 468 ? 19.733 36.604 -40.779 1.00 52.66 486 GLN A O 1
ATOM 3462 N N . ILE A 1 469 ? 21.128 36.880 -39.062 1.00 49.29 487 ILE A N 1
ATOM 3463 C CA . ILE A 1 469 ? 22.151 37.578 -39.816 1.00 51.32 487 ILE A CA 1
ATOM 3464 C C . ILE A 1 469 ? 22.895 36.562 -40.679 1.00 52.44 487 ILE A C 1
ATOM 3465 O O . ILE A 1 469 ? 23.204 35.433 -40.275 1.00 51.88 487 ILE A O 1
ATOM 3470 N N . CYS A 1 470 ? 23.120 36.984 -41.927 1.00 50.89 488 CYS A N 1
ATOM 3471 C CA . CYS A 1 470 ? 23.790 36.108 -42.887 1.00 48.70 488 CYS A CA 1
ATOM 3472 C C . CYS A 1 470 ? 24.929 36.803 -43.613 1.00 48.74 488 CYS A C 1
ATOM 3473 O O . CYS A 1 470 ? 24.730 37.794 -44.318 1.00 50.99 488 CYS A O 1
ATOM 3476 N N . CYS A 1 471 ? 26.152 36.302 -43.493 1.00 46.36 489 CYS A N 1
ATOM 3477 C CA . CYS A 1 471 ? 27.334 36.866 -44.101 1.00 48.76 489 CYS A CA 1
ATOM 3478 C C . CYS A 1 471 ? 27.257 36.921 -45.640 1.00 48.64 489 CYS A C 1
ATOM 3479 O O . CYS A 1 471 ? 27.913 37.776 -46.232 1.00 47.90 489 CYS A O 1
ATOM 3482 N N . HIS A 1 472 ? 26.540 36.018 -46.278 1.00 46.63 490 HIS A N 1
ATOM 3483 C CA . HIS A 1 472 ? 26.281 35.878 -47.685 1.00 44.81 490 HIS A CA 1
ATOM 3484 C C . HIS A 1 472 ? 24.765 35.962 -47.886 1.00 41.50 490 HIS A C 1
ATOM 3485 O O . HIS A 1 472 ? 24.096 34.922 -47.982 1.00 41.50 490 HIS A O 1
ATOM 3492 N N . PRO A 1 473 ? 24.225 37.168 -47.907 1.00 42.21 491 PRO A N 1
ATOM 3493 C CA . PRO A 1 473 ? 22.783 37.342 -48.033 1.00 47.40 491 PRO A CA 1
ATOM 3494 C C . PRO A 1 473 ? 22.218 36.718 -49.295 1.00 54.42 491 PRO A C 1
ATOM 3495 O O . PRO A 1 473 ? 22.881 36.733 -50.340 1.00 55.07 491 PRO A O 1
ATOM 3499 N N . GLY A 1 474 ? 21.035 36.095 -49.245 1.00 57.62 492 GLY A N 1
ATOM 3500 C CA . GLY A 1 474 ? 20.408 35.497 -50.422 1.00 60.25 492 GLY A CA 1
ATOM 3501 C C . GLY A 1 474 ? 20.746 34.017 -50.558 1.00 62.17 492 GLY A C 1
ATOM 3502 O O . GLY A 1 474 ? 20.093 33.180 -51.192 1.00 64.54 492 GLY A O 1
ATOM 3503 N N . CYS A 1 475 ? 21.883 33.650 -50.013 1.00 60.74 493 CYS A N 1
ATOM 3504 C CA . CYS A 1 475 ? 22.409 32.336 -49.768 1.00 59.56 493 CYS A CA 1
ATOM 3505 C C . CYS A 1 475 ? 21.451 31.155 -49.782 1.00 61.38 493 CYS A C 1
ATOM 3506 O O . CYS A 1 475 ? 20.313 31.271 -49.280 1.00 61.83 493 CYS A O 1
ATOM 3509 N N . THR A 1 476 ? 21.936 29.955 -50.104 1.00 61.24 494 THR A N 1
ATOM 3510 C CA . THR A 1 476 ? 21.194 28.705 -49.933 1.00 63.67 494 THR A CA 1
ATOM 3511 C C . THR A 1 476 ? 22.260 27.590 -49.889 1.00 64.79 494 THR A C 1
ATOM 3512 O O . THR A 1 476 ? 23.277 27.707 -50.569 1.00 67.10 494 THR A O 1
ATOM 3516 N N . PRO A 1 477 ? 22.061 26.587 -49.049 1.00 65.84 495 PRO A N 1
ATOM 3517 C CA . PRO A 1 477 ? 20.920 26.494 -48.153 1.00 66.36 495 PRO A CA 1
ATOM 3518 C C . PRO A 1 477 ? 21.167 27.137 -46.789 1.00 66.61 495 PRO A C 1
ATOM 3519 O O . PRO A 1 477 ? 22.275 27.091 -46.237 1.00 65.46 495 PRO A O 1
ATOM 3523 N N . ARG A 1 478 ? 20.168 27.824 -46.244 1.00 67.02 496 ARG A N 1
ATOM 3524 C CA . ARG A 1 478 ? 20.217 28.442 -44.925 1.00 67.11 496 ARG A CA 1
ATOM 3525 C C . ARG A 1 478 ? 19.876 27.357 -43.896 1.00 65.26 496 ARG A C 1
ATOM 3526 O O . ARG A 1 478 ? 19.023 26.499 -44.173 1.00 65.34 496 ARG A O 1
ATOM 3534 N N . PRO A 1 479 ? 20.554 27.363 -42.756 1.00 61.33 497 PRO A N 1
ATOM 3535 C CA . PRO A 1 479 ? 21.483 28.408 -42.383 1.00 56.85 497 PRO A CA 1
ATOM 3536 C C . PRO A 1 479 ? 22.949 28.087 -42.554 1.00 51.27 497 PRO A C 1
ATOM 3537 O O . PRO A 1 479 ? 23.795 28.971 -42.380 1.00 48.56 497 PRO A O 1
ATOM 3541 N N . ALA A 1 480 ? 23.310 26.854 -42.898 1.00 52.60 498 ALA A N 1
ATOM 3542 C CA . ALA A 1 480 ? 24.731 26.512 -43.033 1.00 56.20 498 ALA A CA 1
ATOM 3543 C C . ALA A 1 480 ? 25.503 27.302 -44.080 1.00 58.27 498 ALA A C 1
ATOM 3544 O O . ALA A 1 480 ? 26.733 27.465 -43.925 1.00 60.85 498 ALA A O 1
ATOM 3546 N N . CYS A 1 481 ? 24.867 27.830 -45.124 1.00 57.72 499 CYS A N 1
ATOM 3547 C CA . CYS A 1 481 ? 25.622 28.611 -46.111 1.00 58.13 499 CYS A CA 1
ATOM 3548 C C . CYS A 1 481 ? 26.060 29.941 -45.498 1.00 57.79 499 CYS A C 1
ATOM 3549 O O . CYS A 1 481 ? 27.085 30.480 -45.935 1.00 59.05 499 CYS A O 1
ATOM 3552 N N . CYS A 1 482 ? 25.281 30.517 -44.581 1.00 57.09 500 CYS A N 1
ATOM 3553 C CA . CYS A 1 482 ? 25.720 31.776 -43.960 1.00 57.17 500 CYS A CA 1
ATOM 3554 C C . CYS A 1 482 ? 27.038 31.610 -43.208 1.00 60.03 500 CYS A C 1
ATOM 3555 O O . CYS A 1 482 ? 27.047 31.097 -42.086 1.00 61.36 500 CYS A O 1
ATOM 3558 N N . HIS A 1 483 ? 28.161 32.012 -43.791 1.00 62.63 501 HIS A N 1
ATOM 3559 C CA . HIS A 1 483 ? 29.456 31.930 -43.143 1.00 66.00 501 HIS A CA 1
ATOM 3560 C C . HIS A 1 483 ? 30.551 32.653 -43.921 1.00 67.00 501 HIS A C 1
ATOM 3561 O O . HIS A 1 483 ? 30.447 32.948 -45.101 1.00 67.42 501 HIS A O 1
ATOM 3568 N N . CYS A 1 484 ? 31.579 33.056 -43.183 1.00 65.48 502 CYS A N 1
ATOM 3569 C CA . CYS A 1 484 ? 32.687 33.835 -43.709 1.00 65.92 502 CYS A CA 1
ATOM 3570 C C . CYS A 1 484 ? 33.661 34.148 -42.591 1.00 69.31 502 CYS A C 1
ATOM 3571 O O . CYS A 1 484 ? 33.715 35.086 -41.865 1.00 70.10 502 CYS A O 1
ATOM 3574 N N . PRO A 1 485 ? 34.573 33.075 -42.503 1.00 73.06 503 PRO A N 1
ATOM 3575 C CA . PRO A 1 485 ? 35.594 33.211 -41.445 1.00 75.95 503 PRO A CA 1
ATOM 3576 C C . PRO A 1 485 ? 36.721 34.177 -41.799 1.00 77.35 503 PRO A C 1
ATOM 3577 O O . PRO A 1 485 ? 37.563 34.408 -40.879 1.00 80.42 503 PRO A O 1
#

Sequence (480 aa):
RPPNIVLIFADDLGYGDLGCYGHPSSTTPNLDQLAAGGLRFTDFYVPVSLTPSRAALLTGRLPVRMGMYPGVLVPSSRGGLPLEEVTVAEVLAARGYLTGMAGKWHLGVGPEGAFLPPHQGFHRFLGIPYSHDQGPCQNLTCFPPATPCDGGCDQGLVPIPLLANLSVEAQPPWLPGLEARYMAFAHDLMADAQRQDRPFFLYYASHHTHYPQFSGQSFAERSGRGPFGDSLMELDAAVGTLMTAIGDLGLLEETLVIFTADNGPETMRMSRGGCSGLLRCGKGTTYEGGVREPALAFWPGHIAPGVTHELASSLDLLPTLAALAGAPLPNVTLDGFDLSPLLLGTGKSPRQSLFFYPSYPDEVRGVFAVRTGKYKAHFFTQGSAHSDTTADPACHASSSLTAHEPPLLYDLSKDPGENYNLLGATPEVLQALKQLQLLKAQLDAAVTFGPSQVARGEDPALQICCHPGCTPRPACCHCP

GO terms:
  GO:0004098 cerebroside-sulfatase activity (F, IDA)
  GO:0008484 sulfuric ester hydrolase activity (F, IDA)
  GO:0005509 calcium ion binding (F, IDA)
  GO:0005783 endoplasmic reticulum (C, EXP)
  GO:0004098 cerebroside-sulfatase activity (F, EXP)
  GO:0005764 lysosome (C, TAS)
  GO:0004065 arylsulfatase activity (F, TAS)
  GO:0035578 azurophil granule lumen (C, TAS)
  GO:0043202 lysosomal lumen (C, TAS)
  GO:0005576 extracellular region (C, TAS)
  GO:0005788 endoplasmic reticulum lumen (C, TAS)
  GO:0005515 protein binding (F, IPI)
  GO:0070062 extracellular exosome (C, HDA)
  GO:0030149 sphingolipid catabolic process (P, IDA)
  GO:0036021 endolysosome lumen (C, IC)